Protein AF-A0A5E4CD86-F1 (afdb_monomer_lite)

Structure (mmCIF, N/CA/C/O backbone):
data_AF-A0A5E4CD86-F1
#
_entry.id   AF-A0A5E4CD86-F1
#
loop_
_atom_site.group_PDB
_atom_site.id
_atom_site.type_symbol
_atom_site.label_atom_id
_atom_site.label_alt_id
_atom_site.label_comp_id
_atom_site.label_asym_id
_atom_site.label_entity_id
_atom_site.label_seq_id
_atom_site.pdbx_PDB_ins_code
_atom_site.Cartn_x
_atom_site.Cartn_y
_atom_site.Cartn_z
_atom_site.occupancy
_atom_site.B_iso_or_equiv
_atom_site.auth_seq_id
_atom_site.auth_comp_id
_atom_site.auth_asym_id
_atom_site.auth_atom_id
_atom_site.pdbx_PDB_model_num
ATOM 1 N N . MET A 1 1 ? 75.321 24.965 -67.720 1.00 47.69 1 MET A N 1
ATOM 2 C CA . MET A 1 1 ? 73.905 25.361 -67.569 1.00 47.69 1 MET A CA 1
ATOM 3 C C . MET A 1 1 ? 73.258 24.249 -66.786 1.00 47.69 1 MET A C 1
ATOM 5 O O . MET A 1 1 ? 73.059 23.165 -67.319 1.00 47.69 1 MET A O 1
ATOM 9 N N . ASP A 1 2 ? 73.184 24.464 -65.483 1.00 44.38 2 ASP A N 1
ATOM 10 C CA . ASP A 1 2 ? 73.702 23.489 -64.530 1.00 44.38 2 ASP A CA 1
ATOM 11 C C . ASP A 1 2 ? 72.614 22.591 -63.931 1.00 44.38 2 ASP A C 1
ATOM 13 O O . ASP A 1 2 ? 71.558 23.094 -63.552 1.00 44.38 2 ASP A O 1
ATOM 17 N N . PRO A 1 3 ? 72.872 21.278 -63.780 1.00 54.84 3 PRO A N 1
ATOM 18 C CA . PRO A 1 3 ? 71.928 20.339 -63.167 1.00 54.84 3 PRO A CA 1
ATOM 19 C C . PRO A 1 3 ? 71.634 20.641 -61.683 1.00 54.84 3 PRO A C 1
ATOM 21 O O . PRO A 1 3 ? 70.668 20.125 -61.135 1.00 54.84 3 PRO A O 1
ATOM 24 N N . GLN A 1 4 ? 72.406 21.532 -61.051 1.00 52.06 4 GLN A N 1
ATOM 25 C CA . GLN A 1 4 ? 72.288 21.888 -59.633 1.00 52.06 4 GLN A CA 1
ATOM 26 C C . GLN A 1 4 ? 71.083 22.790 -59.293 1.00 52.06 4 GLN A C 1
ATOM 28 O O . GLN A 1 4 ? 70.683 22.847 -58.134 1.00 52.06 4 GLN A O 1
ATOM 33 N N . SER A 1 5 ? 70.476 23.488 -60.263 1.00 55.84 5 SER A N 1
ATOM 34 C CA . SER A 1 5 ? 69.360 24.417 -59.999 1.00 55.84 5 SER A CA 1
ATOM 35 C C . SER A 1 5 ? 67.979 23.748 -59.974 1.00 55.84 5 SER A C 1
ATOM 37 O O . SER A 1 5 ? 67.100 24.197 -59.243 1.00 55.84 5 SER A O 1
ATOM 39 N N . LEU A 1 6 ? 67.782 22.653 -60.716 1.00 54.84 6 LEU A N 1
ATOM 40 C CA . LEU A 1 6 ? 66.534 21.870 -60.702 1.00 54.84 6 LEU A CA 1
ATOM 41 C C . LEU A 1 6 ? 66.432 20.956 -59.474 1.00 54.84 6 LEU A C 1
ATOM 43 O O . LEU A 1 6 ? 65.339 20.733 -58.958 1.00 54.84 6 LEU A O 1
ATOM 47 N N . GLU A 1 7 ? 67.570 20.468 -58.979 1.00 56.75 7 GLU A N 1
ATOM 48 C CA . GLU A 1 7 ? 67.642 19.677 -57.748 1.00 56.75 7 GLU A CA 1
ATOM 49 C C . GLU A 1 7 ? 67.333 20.532 -56.509 1.00 56.75 7 GLU A C 1
ATOM 51 O O . GLU A 1 7 ? 66.594 20.089 -55.636 1.00 56.75 7 GLU A O 1
ATOM 56 N N . GLY A 1 8 ? 67.784 21.793 -56.472 1.00 60.88 8 GLY A N 1
ATOM 57 C CA . GLY A 1 8 ? 67.477 22.729 -55.382 1.00 60.88 8 GLY A CA 1
ATOM 58 C C . GLY A 1 8 ? 65.986 23.062 -55.251 1.00 60.88 8 GLY A C 1
ATOM 59 O O . GLY A 1 8 ? 65.447 23.014 -54.150 1.00 60.88 8 GLY A O 1
ATOM 60 N N . VAL A 1 9 ? 65.291 23.313 -56.367 1.00 62.31 9 VAL A N 1
ATOM 61 C CA . VAL A 1 9 ? 63.842 23.606 -56.355 1.00 62.31 9 VAL A CA 1
ATOM 62 C C . VAL A 1 9 ? 63.031 22.386 -55.915 1.00 62.31 9 VAL A C 1
ATOM 64 O O . VAL A 1 9 ? 62.071 22.525 -55.162 1.00 62.31 9 VAL A O 1
ATOM 67 N N . LYS A 1 10 ? 63.436 21.182 -56.335 1.00 64.94 10 LYS A N 1
ATOM 68 C CA . LYS A 1 10 ? 62.766 19.938 -55.942 1.00 64.94 10 LYS A CA 1
ATOM 69 C C . LYS A 1 10 ? 62.958 19.627 -54.451 1.00 64.94 10 LYS A C 1
ATOM 71 O O . LYS A 1 10 ? 62.005 19.253 -53.772 1.00 64.94 10 LYS A O 1
ATOM 76 N N . VAL A 1 11 ? 64.159 19.870 -53.922 1.00 67.75 11 VAL A N 1
ATOM 77 C CA . VAL A 1 11 ? 64.467 19.724 -52.489 1.00 67.75 11 VAL A CA 1
ATOM 78 C C . VAL A 1 11 ? 63.711 20.753 -51.639 1.00 67.75 11 VAL A C 1
ATOM 80 O O . VAL A 1 11 ? 63.246 20.420 -50.550 1.00 67.75 11 VAL A O 1
ATOM 83 N N . GLU A 1 12 ? 63.524 21.984 -52.120 1.00 70.94 12 GLU A N 1
ATOM 84 C CA . GLU A 1 12 ? 62.724 22.997 -51.418 1.00 70.94 12 GLU A CA 1
ATOM 85 C C . GLU A 1 12 ? 61.228 22.653 -51.391 1.00 70.94 12 GLU A C 1
ATOM 87 O O . GLU A 1 12 ? 60.587 22.813 -50.349 1.00 70.94 12 GLU A O 1
ATOM 92 N N . THR A 1 13 ? 60.672 22.115 -52.484 1.00 74.69 13 THR A N 1
ATOM 93 C CA . THR A 1 13 ? 59.275 21.648 -52.510 1.00 74.69 13 THR A CA 1
ATOM 94 C C . THR A 1 13 ? 59.055 20.440 -51.603 1.00 74.69 13 THR A C 1
ATOM 96 O O . THR A 1 13 ? 58.108 20.434 -50.819 1.00 74.69 13 THR A O 1
ATOM 99 N N . GLU A 1 14 ? 59.969 19.465 -51.624 1.00 81.50 14 GLU A N 1
ATOM 100 C CA . GLU A 1 14 ? 59.913 18.289 -50.747 1.00 81.50 14 GLU A CA 1
ATOM 101 C C . GLU A 1 14 ? 60.084 18.692 -49.267 1.00 81.50 14 GLU A C 1
ATOM 103 O O . GLU A 1 14 ? 59.398 18.173 -48.388 1.00 81.50 14 GLU A O 1
ATOM 108 N N . SER A 1 15 ? 60.930 19.685 -48.971 1.00 80.25 15 SER A N 1
ATOM 109 C CA . SER A 1 15 ? 61.084 20.265 -47.627 1.00 80.25 15 SER A CA 1
ATOM 110 C C . SER A 1 15 ? 59.807 20.969 -47.140 1.00 80.25 15 SER A C 1
ATOM 112 O O . SER A 1 15 ? 59.396 20.798 -45.986 1.00 80.25 15 SER A O 1
ATOM 114 N N . GLY A 1 16 ? 59.130 21.710 -48.024 1.00 87.25 16 GLY A N 1
ATOM 115 C CA . GLY A 1 16 ? 57.838 22.338 -47.742 1.00 87.25 16 GLY A CA 1
ATOM 116 C C . GLY A 1 16 ? 56.743 21.312 -47.439 1.00 87.25 16 GLY A C 1
ATOM 117 O O . GLY A 1 16 ? 56.043 21.434 -46.432 1.00 87.25 16 GLY A O 1
ATOM 118 N N . GLU A 1 17 ? 56.642 20.256 -48.243 1.00 88.31 17 GLU A N 1
ATOM 119 C CA . GLU A 1 17 ? 55.693 19.158 -48.024 1.00 88.31 17 GLU A CA 1
ATOM 120 C C . GLU A 1 17 ? 55.977 18.401 -46.720 1.00 88.31 17 GLU A C 1
ATOM 122 O O . GLU A 1 17 ? 55.058 18.154 -45.938 1.00 88.31 17 GLU A O 1
ATOM 127 N N . LEU A 1 18 ? 57.248 18.124 -46.408 1.00 87.50 18 LEU A N 1
ATOM 128 C CA . LEU A 1 18 ? 57.645 17.530 -45.128 1.00 87.50 18 LEU A CA 1
ATOM 129 C C . LEU A 1 18 ? 57.277 18.418 -43.933 1.00 87.50 18 LEU A C 1
ATOM 131 O O . LEU A 1 18 ? 56.859 17.907 -42.893 1.00 87.50 18 LEU A O 1
ATOM 135 N N . SER A 1 19 ? 57.415 19.741 -44.054 1.00 90.38 19 SER A N 1
ATOM 136 C CA . SER A 1 19 ? 57.026 20.674 -42.990 1.00 90.38 19 SER A CA 1
ATOM 137 C C . SER A 1 19 ? 55.510 20.690 -42.758 1.00 90.38 19 SER A C 1
ATOM 139 O O . SER A 1 19 ? 55.064 20.677 -41.609 1.00 90.38 19 SER A O 1
ATOM 141 N N . ARG A 1 20 ? 54.720 20.610 -43.836 1.00 93.44 20 ARG A N 1
ATOM 142 C CA . ARG A 1 20 ? 53.260 20.507 -43.778 1.00 93.44 20 ARG A CA 1
ATOM 143 C C . ARG A 1 20 ? 52.811 19.186 -43.156 1.00 93.44 20 ARG A C 1
ATOM 145 O O . ARG A 1 20 ? 52.009 19.210 -42.230 1.00 93.44 20 ARG A O 1
ATOM 152 N N . LEU A 1 21 ? 53.374 18.058 -43.593 1.00 93.19 21 LEU A N 1
ATOM 153 C CA . LEU A 1 21 ? 53.069 16.739 -43.026 1.00 93.19 21 LEU A CA 1
ATOM 154 C C . LEU A 1 21 ? 53.436 16.656 -41.536 1.00 93.19 21 LEU A C 1
ATOM 156 O O . LEU A 1 21 ? 52.715 16.040 -40.758 1.00 93.19 21 LEU A O 1
ATOM 160 N N . ARG A 1 22 ? 54.522 17.314 -41.103 1.00 94.50 22 ARG A N 1
ATOM 161 C CA . ARG A 1 22 ? 54.869 17.426 -39.673 1.00 94.50 22 ARG A CA 1
ATOM 162 C C . ARG A 1 22 ? 53.851 18.246 -38.883 1.00 94.50 22 ARG A C 1
ATOM 164 O O . ARG A 1 22 ? 53.545 17.877 -37.753 1.00 94.50 22 ARG A O 1
ATOM 171 N N . ALA A 1 23 ? 53.337 19.334 -39.453 1.00 93.94 23 ALA A N 1
ATOM 172 C CA . ALA A 1 23 ? 52.299 20.143 -38.819 1.00 93.94 23 ALA A CA 1
ATOM 173 C C . ALA A 1 23 ? 50.960 19.389 -38.732 1.00 93.94 23 ALA A C 1
ATOM 175 O O . ALA A 1 23 ? 50.323 19.408 -37.683 1.00 93.94 23 ALA A O 1
ATOM 176 N N . GLU A 1 24 ? 50.572 18.672 -39.792 1.00 95.25 24 GLU A N 1
ATOM 177 C CA . GLU A 1 24 ? 49.375 17.819 -39.809 1.00 95.25 24 GLU A CA 1
ATOM 178 C C . GLU A 1 24 ? 49.495 16.665 -38.795 1.00 95.25 24 GLU A C 1
ATOM 180 O O . GLU A 1 24 ? 48.561 16.427 -38.032 1.00 95.25 24 GLU A O 1
ATOM 185 N N . LEU A 1 25 ? 50.662 16.013 -38.694 1.00 94.94 25 LEU A N 1
ATOM 186 C CA . LEU A 1 25 ? 50.930 14.995 -37.669 1.00 94.94 25 LEU A CA 1
ATOM 187 C C . LEU A 1 25 ? 50.834 15.574 -36.248 1.00 94.94 25 LEU A C 1
ATOM 189 O O . LEU A 1 25 ? 50.233 14.954 -35.374 1.00 94.94 25 LEU A O 1
ATOM 193 N N . ALA A 1 26 ? 51.410 16.755 -36.007 1.00 95.44 26 ALA A N 1
ATOM 194 C CA . ALA A 1 26 ? 51.335 17.420 -34.707 1.00 95.44 26 ALA A CA 1
ATOM 195 C C . ALA A 1 26 ? 49.889 17.801 -34.336 1.00 95.44 26 ALA A C 1
ATOM 197 O O . ALA A 1 26 ? 49.493 17.631 -33.185 1.00 95.44 26 ALA A O 1
ATOM 198 N N . GLY A 1 27 ? 49.092 18.256 -35.311 1.00 95.75 27 GLY A N 1
ATOM 199 C CA . GLY A 1 27 ? 47.663 18.525 -35.136 1.00 95.75 27 GLY A CA 1
ATOM 200 C C . GLY A 1 27 ? 46.872 17.263 -34.788 1.00 95.75 27 GLY A C 1
ATOM 201 O O . GLY A 1 27 ? 46.164 17.244 -33.785 1.00 95.75 27 GLY A O 1
ATOM 202 N N . ALA A 1 28 ? 47.072 16.178 -35.541 1.00 94.81 28 ALA A N 1
ATOM 203 C CA . ALA A 1 28 ? 46.414 14.896 -35.287 1.00 94.81 28 ALA A CA 1
ATOM 204 C C . ALA A 1 28 ? 46.779 14.298 -33.911 1.00 94.81 28 ALA A C 1
ATOM 206 O O . ALA A 1 28 ? 45.928 13.708 -33.246 1.00 94.81 28 ALA A O 1
ATOM 207 N N . LEU A 1 29 ? 48.026 14.468 -33.449 1.00 95.00 29 LEU A N 1
ATOM 208 C CA . LEU A 1 29 ? 48.442 14.046 -32.105 1.00 95.00 29 LEU A CA 1
ATOM 209 C C . LEU A 1 29 ? 47.749 14.860 -31.004 1.00 95.00 29 LEU A C 1
ATOM 211 O O . LEU A 1 29 ? 47.273 14.269 -30.036 1.00 95.00 29 LEU A O 1
ATOM 215 N N . ALA A 1 30 ? 47.629 16.181 -31.164 1.00 96.50 30 ALA A N 1
ATOM 216 C CA . ALA A 1 30 ? 46.897 17.020 -30.215 1.00 96.50 30 ALA A CA 1
ATOM 217 C C . ALA A 1 30 ? 45.398 16.664 -30.179 1.00 96.50 30 ALA A C 1
ATOM 219 O O . ALA A 1 30 ? 44.804 16.555 -29.107 1.00 96.50 30 ALA A O 1
ATOM 220 N N . GLU A 1 31 ? 44.781 16.404 -31.335 1.00 95.88 31 GLU A N 1
ATOM 221 C CA . GLU A 1 31 ? 43.395 15.926 -31.414 1.00 95.88 31 GLU A CA 1
ATOM 222 C C . GLU A 1 31 ? 43.223 14.569 -30.715 1.00 95.88 31 GLU A C 1
ATOM 224 O O . GLU A 1 31 ? 42.293 14.395 -29.929 1.00 95.88 31 GLU A O 1
ATOM 229 N N . MET A 1 32 ? 44.153 13.629 -30.905 1.00 95.94 32 MET A N 1
ATOM 230 C CA . MET A 1 32 ? 44.153 12.351 -30.187 1.00 95.94 32 MET A CA 1
ATOM 231 C C . MET A 1 32 ? 44.257 12.539 -28.665 1.00 95.94 32 MET A C 1
ATOM 233 O O . MET A 1 32 ? 43.532 11.879 -27.919 1.00 95.94 32 MET A O 1
ATOM 237 N N . GLU A 1 33 ? 45.121 13.436 -28.187 1.00 96.75 33 GLU A N 1
ATOM 238 C CA . GLU A 1 33 ? 45.253 13.743 -26.756 1.00 96.75 33 GLU A CA 1
ATOM 239 C C . GLU A 1 33 ? 43.972 14.358 -26.181 1.00 96.75 33 GLU A C 1
ATOM 241 O O . GLU A 1 33 ? 43.523 13.952 -25.106 1.00 96.75 33 GLU A O 1
ATOM 246 N N . THR A 1 34 ? 43.329 15.275 -26.910 1.00 96.62 34 THR A N 1
ATOM 247 C CA . THR A 1 34 ? 42.045 15.855 -26.480 1.00 96.62 34 THR A CA 1
ATOM 248 C C . THR A 1 34 ? 40.926 14.816 -26.461 1.00 96.62 34 THR A C 1
ATOM 250 O O . THR A 1 34 ? 40.189 14.741 -25.478 1.00 96.62 34 THR A O 1
ATOM 253 N N . MET A 1 35 ? 40.830 13.949 -27.477 1.00 95.94 35 MET A N 1
ATOM 254 C CA . MET A 1 35 ? 39.877 12.835 -27.486 1.00 95.94 35 MET A CA 1
ATOM 255 C C . MET A 1 35 ? 40.121 11.872 -26.324 1.00 95.94 35 MET A C 1
ATOM 257 O O . MET A 1 35 ? 39.163 11.416 -25.703 1.00 95.94 35 MET A O 1
ATOM 261 N N . LYS A 1 36 ? 41.386 11.593 -25.987 1.00 97.25 36 LYS A N 1
ATOM 262 C CA . LYS A 1 36 ? 41.741 10.756 -24.837 1.00 97.25 36 LYS A CA 1
ATOM 263 C C . LYS A 1 36 ? 41.284 11.387 -23.519 1.00 97.25 36 LYS A C 1
ATOM 265 O O . LYS A 1 36 ? 40.685 10.691 -22.706 1.00 97.25 36 LYS A O 1
ATOM 270 N N . ALA A 1 37 ? 41.498 12.690 -23.336 1.00 97.88 37 ALA A N 1
ATOM 271 C CA . ALA A 1 37 ? 41.026 13.409 -22.153 1.00 97.88 37 ALA A CA 1
ATOM 272 C C . ALA A 1 37 ? 39.489 13.403 -22.050 1.00 97.88 37 ALA A C 1
ATOM 274 O O . ALA A 1 37 ? 38.939 13.144 -20.982 1.00 97.88 37 ALA A O 1
ATOM 275 N N . VAL A 1 38 ? 38.778 13.624 -23.164 1.00 97.25 38 VAL A N 1
ATOM 276 C CA . VAL A 1 38 ? 37.306 13.549 -23.203 1.00 97.25 38 VAL A CA 1
ATOM 277 C C . VAL A 1 38 ? 36.814 12.133 -22.898 1.00 97.25 38 VAL A C 1
ATOM 279 O O . VAL A 1 38 ? 35.844 11.973 -22.158 1.00 97.25 38 VAL A O 1
ATOM 282 N N . ALA A 1 39 ? 37.480 11.102 -23.423 1.00 95.62 39 ALA A N 1
ATOM 283 C CA . ALA A 1 39 ? 37.145 9.713 -23.137 1.00 95.62 39 ALA A CA 1
ATOM 284 C C . ALA A 1 39 ? 37.306 9.392 -21.643 1.00 95.62 39 ALA A C 1
ATOM 286 O O . ALA A 1 39 ? 36.374 8.843 -21.056 1.00 95.62 39 ALA A O 1
ATOM 287 N N . GLU A 1 40 ? 38.414 9.808 -21.022 1.00 96.56 40 GLU A N 1
ATOM 288 C CA . GLU A 1 40 ? 38.680 9.625 -19.588 1.00 96.56 40 GLU A CA 1
ATOM 289 C C . GLU A 1 40 ? 37.637 10.339 -18.714 1.00 96.56 40 GLU A C 1
ATOM 291 O O . GLU A 1 40 ? 37.089 9.741 -17.789 1.00 96.56 40 GLU A O 1
ATOM 296 N N . VAL A 1 41 ? 37.269 11.580 -19.055 1.00 97.88 41 VAL A N 1
ATOM 297 C CA . VAL A 1 41 ? 36.183 12.305 -18.369 1.00 97.88 41 VAL A CA 1
ATOM 298 C C . VAL A 1 41 ? 34.834 11.607 -18.568 1.00 97.88 41 VAL A C 1
ATOM 300 O O . VAL A 1 41 ? 34.032 11.522 -17.638 1.00 97.88 41 VAL A O 1
ATOM 303 N N . SER A 1 42 ? 34.560 11.070 -19.759 1.00 94.00 42 SER A N 1
ATOM 304 C CA . SER A 1 42 ? 33.318 10.331 -20.012 1.00 94.00 42 SER A CA 1
ATOM 305 C C . SER A 1 42 ? 33.256 9.019 -19.224 1.00 94.00 42 SER A C 1
ATOM 307 O O . SER A 1 42 ? 32.183 8.627 -18.767 1.00 94.00 42 SER A O 1
ATOM 309 N N . GLU A 1 43 ? 34.394 8.344 -19.051 1.00 96.56 43 GLU A N 1
ATOM 310 C CA . GLU A 1 43 ? 34.508 7.115 -18.272 1.00 96.56 43 GLU A CA 1
ATOM 311 C C . GLU A 1 43 ? 34.337 7.402 -16.780 1.00 96.56 43 GLU A C 1
ATOM 313 O O . GLU A 1 43 ? 33.535 6.730 -16.130 1.00 96.56 43 GLU A O 1
ATOM 318 N N . SER A 1 44 ? 34.985 8.449 -16.256 1.00 96.81 44 SER A N 1
ATOM 319 C CA . SER A 1 44 ? 34.822 8.850 -14.855 1.00 96.81 44 SER A CA 1
ATOM 320 C C . SER A 1 44 ? 33.387 9.285 -14.548 1.00 96.81 44 SER A C 1
ATOM 322 O O . SER A 1 44 ? 32.822 8.846 -13.549 1.00 96.81 44 SER A O 1
ATOM 324 N N . THR A 1 45 ? 32.745 10.038 -15.449 1.00 97.56 45 THR A N 1
ATOM 325 C CA . THR A 1 45 ? 31.342 10.464 -15.301 1.00 97.56 45 THR A CA 1
ATOM 326 C C . THR A 1 45 ? 30.392 9.263 -15.299 1.00 97.56 45 THR A C 1
ATOM 328 O O . THR A 1 45 ? 29.465 9.197 -14.492 1.00 97.56 45 THR A O 1
ATOM 331 N N . LYS A 1 46 ? 30.622 8.271 -16.173 1.00 96.62 46 LYS A N 1
ATOM 332 C CA . LYS A 1 46 ? 29.848 7.019 -16.172 1.00 96.62 46 LYS A CA 1
ATOM 333 C C . LYS A 1 46 ? 30.064 6.234 -14.879 1.00 96.62 46 LYS A C 1
ATOM 335 O O . LYS A 1 46 ? 29.090 5.752 -14.306 1.00 96.62 46 LYS A O 1
ATOM 340 N N . ALA A 1 47 ? 31.307 6.118 -14.412 1.00 96.19 47 ALA A N 1
ATOM 341 C CA . ALA A 1 47 ? 31.627 5.430 -13.164 1.00 96.19 47 ALA A CA 1
ATOM 342 C C . ALA A 1 47 ? 30.959 6.107 -11.956 1.00 96.19 47 ALA A C 1
ATOM 344 O O . ALA A 1 47 ? 30.387 5.421 -11.109 1.00 96.19 47 ALA A O 1
ATOM 345 N N . GLU A 1 48 ? 30.956 7.440 -11.906 1.00 97.31 48 GLU A N 1
ATOM 346 C CA . GLU A 1 48 ? 30.280 8.211 -10.862 1.00 97.31 48 GLU A CA 1
ATOM 347 C C . GLU A 1 48 ? 28.758 8.034 -10.912 1.00 97.31 48 GLU A C 1
ATOM 349 O O . GLU A 1 48 ? 28.141 7.783 -9.876 1.00 97.31 48 GLU A O 1
ATOM 354 N N . ALA A 1 49 ? 28.152 8.078 -12.104 1.00 96.38 49 ALA A N 1
ATOM 355 C CA . ALA A 1 49 ? 26.721 7.838 -12.276 1.00 96.38 49 ALA A CA 1
ATOM 356 C C . ALA A 1 49 ? 26.320 6.423 -11.824 1.00 96.38 49 ALA A C 1
ATOM 358 O O . ALA A 1 49 ? 25.337 6.256 -11.102 1.00 96.38 49 ALA A O 1
ATOM 359 N N . VAL A 1 50 ? 27.109 5.402 -12.179 1.00 96.56 50 VAL A N 1
ATOM 360 C CA . VAL A 1 50 ? 26.889 4.022 -11.717 1.00 96.56 50 VAL A CA 1
ATOM 361 C C . VAL A 1 50 ? 27.029 3.928 -10.197 1.00 96.56 50 VAL A C 1
ATOM 363 O O . VAL A 1 50 ? 26.174 3.330 -9.546 1.00 96.56 50 VAL A O 1
ATOM 366 N N . ALA A 1 51 ? 28.055 4.548 -9.611 1.00 97.44 51 ALA A N 1
ATOM 367 C CA . ALA A 1 51 ? 28.246 4.563 -8.163 1.00 97.44 51 ALA A CA 1
ATOM 368 C C . ALA A 1 51 ? 27.110 5.301 -7.429 1.00 97.44 51 ALA A C 1
ATOM 370 O O . ALA A 1 51 ? 26.722 4.892 -6.336 1.00 97.44 51 ALA A O 1
ATOM 371 N N . ALA A 1 52 ? 26.557 6.367 -8.014 1.00 97.25 52 ALA A N 1
ATOM 372 C CA . ALA A 1 52 ? 25.407 7.083 -7.468 1.00 97.25 52 ALA A CA 1
ATOM 373 C C . ALA A 1 52 ? 24.145 6.210 -7.461 1.00 97.25 52 ALA A C 1
ATOM 375 O O . ALA A 1 52 ? 23.498 6.095 -6.422 1.00 97.25 52 ALA A O 1
ATOM 376 N N . VAL A 1 53 ? 23.850 5.522 -8.569 1.00 97.44 53 VAL A N 1
ATOM 377 C CA . VAL A 1 53 ? 22.716 4.585 -8.651 1.00 97.44 53 VAL A CA 1
ATOM 378 C C . VAL A 1 53 ? 22.888 3.418 -7.675 1.00 97.44 53 VAL A C 1
ATOM 380 O O . VAL A 1 53 ? 21.936 3.022 -7.007 1.00 97.44 53 VAL A O 1
ATOM 383 N N . GLN A 1 54 ? 24.104 2.882 -7.539 1.00 96.81 54 GLN A N 1
ATOM 384 C CA . GLN A 1 54 ? 24.388 1.826 -6.564 1.00 96.81 54 GLN A CA 1
ATOM 385 C C . GLN A 1 54 ? 24.154 2.291 -5.124 1.00 96.81 54 GLN A C 1
ATOM 387 O O . GLN A 1 54 ? 23.551 1.550 -4.349 1.00 96.81 54 GLN A O 1
ATOM 392 N N . ARG A 1 55 ? 24.587 3.510 -4.772 1.00 97.69 55 ARG A N 1
ATOM 393 C CA . ARG A 1 55 ? 24.329 4.102 -3.450 1.00 97.69 55 ARG A CA 1
ATOM 394 C C . ARG A 1 55 ? 22.837 4.284 -3.197 1.00 97.69 55 ARG A C 1
ATOM 396 O O . ARG A 1 55 ? 22.356 3.821 -2.171 1.00 97.69 55 ARG A O 1
ATOM 403 N N . GLN A 1 56 ? 22.100 4.844 -4.155 1.00 97.12 56 GLN A N 1
ATOM 404 C CA . GLN A 1 56 ? 20.652 5.010 -4.029 1.00 97.12 56 GLN A CA 1
ATOM 405 C C . GLN A 1 56 ? 19.940 3.663 -3.829 1.00 97.12 56 GLN A C 1
ATOM 407 O O . GLN A 1 56 ? 19.118 3.532 -2.930 1.00 97.12 56 GLN A O 1
ATOM 412 N N . CYS A 1 57 ? 20.294 2.634 -4.603 1.00 96.31 57 CYS A N 1
ATOM 413 C CA . CYS A 1 57 ? 19.722 1.296 -4.438 1.00 96.31 57 CYS A CA 1
ATOM 414 C C . CYS A 1 57 ? 20.024 0.710 -3.045 1.00 96.31 57 CYS A C 1
ATOM 416 O O . CYS A 1 57 ? 19.147 0.133 -2.407 1.00 96.31 57 CYS A O 1
ATOM 418 N N . GLN A 1 58 ? 21.245 0.894 -2.531 1.00 97.12 58 GLN A N 1
ATOM 419 C CA . GLN A 1 58 ? 21.598 0.467 -1.172 1.00 97.12 58 GLN A CA 1
ATOM 420 C C . GLN A 1 58 ? 20.802 1.224 -0.101 1.00 97.12 58 GLN A C 1
ATOM 422 O O . GLN A 1 58 ? 20.342 0.608 0.859 1.00 97.12 58 GLN A O 1
ATOM 427 N N . GLU A 1 59 ? 20.614 2.531 -0.269 1.00 97.94 59 GLU A N 1
ATOM 428 C CA . GLU A 1 59 ? 19.822 3.372 0.633 1.00 97.94 59 GLU A CA 1
ATOM 429 C C . GLU A 1 59 ? 18.336 2.991 0.610 1.00 97.94 59 GLU A C 1
ATOM 431 O O . GLU A 1 59 ? 17.726 2.858 1.670 1.00 97.94 59 GLU A O 1
ATOM 436 N N . GLU A 1 60 ? 17.759 2.735 -0.566 1.00 97.19 60 GLU A N 1
ATOM 437 C CA . GLU A 1 60 ? 16.378 2.261 -0.714 1.00 97.19 60 GLU A CA 1
ATOM 438 C C . GLU A 1 60 ? 16.188 0.889 -0.061 1.00 97.19 60 GLU A C 1
ATOM 440 O O . GLU A 1 60 ? 15.226 0.686 0.680 1.00 97.19 60 GLU A O 1
ATOM 445 N N . VAL A 1 61 ? 17.134 -0.037 -0.250 1.00 97.75 61 VAL A N 1
ATOM 446 C CA . VAL A 1 61 ? 17.108 -1.344 0.422 1.00 97.75 61 VAL A CA 1
ATOM 447 C C . VAL A 1 61 ? 17.206 -1.184 1.939 1.00 97.75 61 VAL A C 1
ATOM 449 O O . VAL A 1 61 ? 16.434 -1.814 2.661 1.00 97.75 61 VAL A O 1
ATOM 452 N N . ALA A 1 62 ? 18.107 -0.337 2.441 1.00 96.38 62 ALA A N 1
ATOM 453 C CA . ALA A 1 62 ? 18.247 -0.085 3.874 1.00 96.38 62 ALA A CA 1
ATOM 454 C C . ALA A 1 62 ? 16.988 0.570 4.470 1.00 96.38 62 ALA A C 1
ATOM 456 O O . ALA A 1 62 ? 16.539 0.179 5.547 1.00 96.38 62 ALA A O 1
ATOM 457 N N . SER A 1 63 ? 16.384 1.516 3.748 1.00 97.38 63 SER A N 1
ATOM 458 C CA . SER A 1 63 ? 15.133 2.178 4.124 1.00 97.38 63 SER A CA 1
ATOM 459 C C . SER A 1 63 ? 13.966 1.189 4.179 1.00 97.38 63 SER A C 1
ATOM 461 O O . SER A 1 63 ? 13.272 1.100 5.193 1.00 97.38 63 SER A O 1
ATOM 463 N N . LEU A 1 64 ? 13.797 0.361 3.142 1.00 98.00 64 LEU A N 1
ATOM 464 C CA . LEU A 1 64 ? 12.769 -0.682 3.116 1.00 98.00 64 LEU A CA 1
ATOM 465 C C . LEU A 1 64 ? 12.962 -1.693 4.249 1.00 98.00 64 LEU A C 1
ATOM 467 O O . LEU A 1 64 ? 11.991 -2.070 4.902 1.00 98.00 64 LEU A O 1
ATOM 471 N N . GLN A 1 65 ? 14.203 -2.105 4.522 1.00 96.94 65 GLN A N 1
ATOM 472 C CA . GLN A 1 65 ? 14.515 -2.993 5.643 1.00 96.94 65 GLN A CA 1
ATOM 473 C C . GLN A 1 65 ? 14.174 -2.359 6.997 1.00 96.94 65 GLN A C 1
ATOM 475 O O . GLN A 1 65 ? 13.645 -3.055 7.864 1.00 96.94 65 GLN A O 1
ATOM 480 N N . ALA A 1 66 ? 14.438 -1.062 7.181 1.00 97.12 66 ALA A N 1
ATOM 481 C CA . ALA A 1 66 ? 14.086 -0.339 8.401 1.00 97.12 66 ALA A CA 1
ATOM 482 C C . ALA A 1 66 ? 12.563 -0.278 8.597 1.00 97.12 66 ALA A C 1
ATOM 484 O O . ALA A 1 66 ? 12.072 -0.689 9.645 1.00 97.12 66 ALA A O 1
ATOM 485 N N . ILE A 1 67 ? 11.808 0.105 7.562 1.00 96.62 67 ILE A N 1
ATOM 486 C CA . ILE A 1 67 ? 10.338 0.158 7.614 1.00 96.62 67 ILE A CA 1
ATOM 487 C C . ILE A 1 67 ? 9.746 -1.225 7.911 1.00 96.62 67 ILE A C 1
ATOM 489 O O . ILE A 1 67 ? 8.839 -1.348 8.738 1.00 96.62 67 ILE A O 1
ATOM 493 N N . LEU A 1 68 ? 10.256 -2.284 7.268 1.00 97.25 68 LEU A N 1
ATOM 494 C CA . LEU A 1 68 ? 9.790 -3.649 7.530 1.00 97.25 68 LEU A CA 1
ATOM 495 C C . LEU A 1 68 ? 10.066 -4.057 8.979 1.00 97.25 68 LEU A C 1
ATOM 497 O O . LEU A 1 68 ? 9.200 -4.637 9.630 1.00 97.25 68 LEU A O 1
ATOM 501 N N . LYS A 1 69 ? 11.261 -3.745 9.490 1.00 98.31 69 LYS A N 1
ATOM 502 C CA . LYS A 1 69 ? 11.655 -4.051 10.866 1.00 98.31 69 LYS A CA 1
ATOM 503 C C . LYS A 1 69 ? 10.779 -3.316 11.881 1.00 98.31 69 LYS A C 1
ATOM 505 O O . LYS A 1 69 ? 10.356 -3.934 12.858 1.00 98.31 69 LYS A O 1
ATOM 510 N N . ASP A 1 70 ? 10.470 -2.048 11.639 1.00 97.50 70 ASP A N 1
ATOM 511 C CA . ASP A 1 70 ? 9.596 -1.250 12.503 1.00 97.50 70 ASP A CA 1
ATOM 512 C C . ASP A 1 70 ? 8.157 -1.779 12.471 1.00 97.50 70 ASP A C 1
ATOM 514 O O . ASP A 1 70 ? 7.521 -1.914 13.516 1.00 97.50 70 ASP A O 1
ATOM 518 N N . SER A 1 71 ? 7.676 -2.181 11.291 1.00 97.31 71 SER A N 1
ATOM 519 C CA . SER A 1 71 ? 6.353 -2.796 11.124 1.00 97.31 71 SER A CA 1
ATOM 520 C C . SER A 1 71 ? 6.254 -4.123 11.880 1.00 97.31 71 SER A C 1
ATOM 522 O O . SER A 1 71 ? 5.309 -4.334 12.636 1.00 97.31 71 SER A O 1
ATOM 524 N N . ILE A 1 72 ? 7.253 -5.003 11.738 1.00 97.06 72 ILE A N 1
ATOM 525 C CA . ILE A 1 72 ? 7.321 -6.274 12.476 1.00 97.06 72 ILE A CA 1
ATOM 526 C C . ILE A 1 72 ? 7.348 -6.006 13.982 1.00 97.06 72 ILE A C 1
ATOM 528 O O . ILE A 1 72 ? 6.549 -6.585 14.710 1.00 97.06 72 ILE A O 1
ATOM 532 N N . SER A 1 73 ? 8.199 -5.085 14.439 1.00 97.06 73 SER A N 1
ATOM 533 C CA . SER A 1 73 ? 8.317 -4.742 15.863 1.00 97.06 73 SER A CA 1
ATOM 534 C C . SER A 1 73 ? 7.002 -4.183 16.427 1.00 97.06 73 SER A C 1
ATOM 536 O O . SER A 1 73 ? 6.615 -4.509 17.549 1.00 97.06 73 SER A O 1
ATOM 538 N N . SER A 1 74 ? 6.278 -3.377 15.643 1.00 96.69 74 SER A N 1
ATOM 539 C CA . SER A 1 74 ? 4.955 -2.856 16.003 1.00 96.69 74 SER A CA 1
ATOM 540 C C . SER A 1 74 ? 3.918 -3.976 16.139 1.00 96.69 74 SER A C 1
ATOM 542 O O . SER A 1 74 ? 3.216 -4.040 17.152 1.00 96.69 74 SER A O 1
ATOM 544 N N . TYR A 1 75 ? 3.866 -4.909 15.182 1.00 93.81 75 TYR A N 1
ATOM 545 C CA . TYR A 1 75 ? 2.974 -6.068 15.265 1.00 93.81 75 TYR A CA 1
ATOM 546 C C . TYR A 1 75 ? 3.333 -6.996 16.429 1.00 93.81 75 TYR A C 1
ATOM 548 O O . TYR A 1 75 ? 2.441 -7.480 17.122 1.00 93.81 75 TYR A O 1
ATOM 556 N N . GLU A 1 76 ? 4.620 -7.222 16.694 1.00 97.31 76 GLU A N 1
ATOM 557 C CA . GLU A 1 76 ? 5.077 -8.005 17.845 1.00 97.31 76 GLU A CA 1
ATOM 558 C C . GLU A 1 76 ? 4.626 -7.375 19.170 1.00 97.31 76 GLU A C 1
ATOM 560 O O . GLU A 1 76 ? 4.101 -8.082 20.035 1.00 97.31 76 GLU A O 1
ATOM 565 N N . ALA A 1 77 ? 4.745 -6.050 19.308 1.00 96.44 77 ALA A N 1
ATOM 566 C CA . ALA A 1 77 ? 4.267 -5.318 20.479 1.00 96.44 77 ALA A CA 1
ATOM 567 C C . ALA A 1 77 ? 2.738 -5.399 20.634 1.00 96.44 77 ALA A C 1
ATOM 569 O O . ALA A 1 77 ? 2.244 -5.645 21.736 1.00 96.44 77 ALA A O 1
ATOM 570 N N . GLN A 1 78 ? 1.980 -5.265 19.540 1.00 97.56 78 GLN A N 1
ATOM 571 C CA . GLN A 1 78 ? 0.520 -5.391 19.563 1.00 97.56 78 GLN A CA 1
ATOM 572 C C . GLN A 1 78 ? 0.079 -6.808 19.955 1.00 97.56 78 GLN A C 1
ATOM 574 O O . GLN A 1 78 ? -0.804 -6.977 20.794 1.00 97.56 78 GLN A O 1
ATOM 579 N N . ILE A 1 79 ? 0.725 -7.840 19.405 1.00 95.38 79 ILE A N 1
ATOM 580 C CA . ILE A 1 79 ? 0.456 -9.238 19.764 1.00 95.38 79 ILE A CA 1
ATOM 581 C C . ILE A 1 79 ? 0.798 -9.492 21.236 1.00 95.38 79 ILE A C 1
ATOM 583 O O . ILE A 1 79 ? 0.058 -10.205 21.915 1.00 95.38 79 ILE A O 1
ATOM 587 N N . ALA A 1 80 ? 1.900 -8.933 21.744 1.00 97.62 80 ALA A N 1
ATOM 588 C CA . ALA A 1 80 ? 2.266 -9.049 23.153 1.00 97.62 80 ALA A CA 1
ATOM 589 C C . ALA A 1 80 ? 1.225 -8.381 24.067 1.00 97.62 80 ALA A C 1
ATOM 591 O O . ALA A 1 80 ? 0.795 -8.999 25.039 1.00 97.62 80 ALA A O 1
ATOM 592 N N . SER A 1 81 ? 0.758 -7.180 23.711 1.00 97.75 81 SER A N 1
ATOM 593 C CA . SER A 1 81 ? -0.302 -6.470 24.436 1.00 97.75 81 SER A CA 1
ATOM 594 C C . SER A 1 81 ? -1.617 -7.257 24.447 1.00 97.75 81 SER A C 1
ATOM 596 O O . SER A 1 81 ? -2.177 -7.472 25.517 1.00 97.75 81 SER A O 1
ATOM 598 N N . LEU A 1 82 ? -2.055 -7.792 23.302 1.00 96.56 82 LEU A N 1
ATOM 599 C CA . LEU A 1 82 ? -3.262 -8.626 23.221 1.00 96.56 82 LEU A CA 1
ATOM 600 C C . LEU A 1 82 ? -3.135 -9.928 24.024 1.00 96.56 82 LEU A C 1
ATOM 602 O O . LEU A 1 82 ? -4.099 -10.392 24.633 1.00 96.56 82 LEU A O 1
ATOM 606 N N . LYS A 1 83 ? -1.948 -10.548 24.035 1.00 96.50 83 LYS A N 1
ATOM 607 C CA . LYS A 1 83 ? -1.683 -11.729 24.872 1.00 96.50 83 LYS A CA 1
ATOM 608 C C . LYS A 1 83 ? -1.762 -11.386 26.357 1.00 96.50 83 LYS A C 1
ATOM 610 O O . LYS A 1 83 ? -2.344 -12.162 27.110 1.00 96.50 83 LYS A O 1
ATOM 615 N N . GLN A 1 84 ? -1.207 -10.244 26.758 1.00 97.31 84 GLN A N 1
ATOM 616 C CA . GLN A 1 84 ? -1.272 -9.760 28.133 1.00 97.31 84 GLN A CA 1
ATOM 617 C C . GLN A 1 84 ? -2.713 -9.441 28.545 1.00 97.31 84 GLN A C 1
ATOM 619 O O . GLN A 1 84 ? -3.135 -9.870 29.612 1.00 97.31 84 GLN A O 1
ATOM 624 N N . GLU A 1 85 ? -3.487 -8.767 27.694 1.00 95.75 85 GLU A N 1
ATOM 625 C CA . GLU A 1 85 ? -4.900 -8.468 27.950 1.00 95.75 85 GLU A CA 1
ATOM 626 C C . GLU A 1 85 ? -5.724 -9.750 28.113 1.00 95.75 85 GLU A C 1
ATOM 628 O O . GLU A 1 85 ? -6.463 -9.892 29.082 1.00 95.75 85 GLU A O 1
ATOM 633 N N . ARG A 1 86 ? -5.543 -10.739 27.226 1.00 94.50 86 ARG A N 1
ATOM 634 C CA . ARG A 1 86 ? -6.202 -12.048 27.371 1.00 94.50 86 ARG A CA 1
ATOM 635 C C . ARG A 1 86 ? -5.815 -12.762 28.660 1.00 94.50 86 ARG A C 1
ATOM 637 O O . ARG A 1 86 ? -6.658 -13.421 29.262 1.00 94.50 86 ARG A O 1
ATOM 644 N N . GLN A 1 87 ? -4.557 -12.656 29.078 1.00 96.44 87 GLN A N 1
ATOM 645 C CA . GLN A 1 87 ? -4.106 -13.236 30.338 1.00 96.44 87 GLN A CA 1
ATOM 646 C C . GLN A 1 87 ? -4.721 -12.515 31.543 1.00 96.44 87 GLN A C 1
ATOM 648 O O . GLN A 1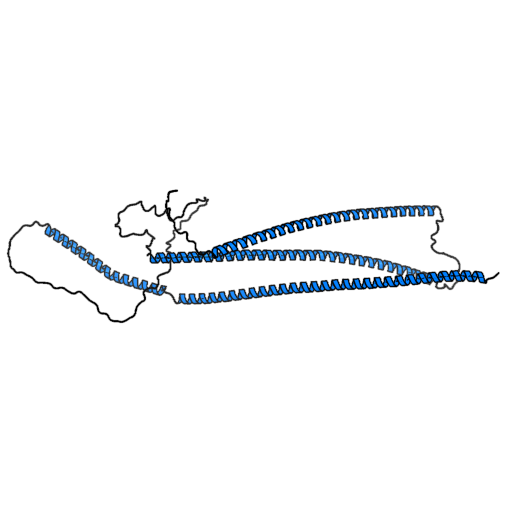 87 ? -5.127 -13.185 32.488 1.00 96.44 87 GLN A O 1
ATOM 653 N N . GLN A 1 88 ? -4.849 -11.188 31.486 1.00 96.69 88 GLN A N 1
ATOM 654 C CA . GLN A 1 88 ? -5.526 -10.401 32.516 1.00 96.69 88 GLN A CA 1
ATOM 655 C C . GLN A 1 88 ? -7.008 -10.774 32.607 1.00 96.69 88 GLN A C 1
ATOM 657 O O . GLN A 1 88 ? -7.478 -11.127 33.678 1.00 96.69 88 GLN A O 1
ATOM 662 N N . GLN A 1 89 ? -7.721 -10.812 31.478 1.00 95.19 89 GLN A N 1
ATOM 663 C CA . GLN A 1 89 ? -9.131 -11.217 31.438 1.00 95.19 89 GLN A CA 1
ATOM 664 C C . GLN A 1 89 ? -9.338 -12.629 31.997 1.00 95.19 89 GLN A C 1
ATOM 666 O O . GLN A 1 89 ? -10.315 -12.883 32.699 1.00 95.19 89 GLN A O 1
ATOM 671 N N . GLN A 1 90 ? -8.412 -13.551 31.715 1.00 95.88 90 GLN A N 1
ATOM 672 C CA . GLN A 1 90 ? -8.449 -14.891 32.291 1.00 95.88 90 GLN A CA 1
ATOM 673 C C . GLN A 1 90 ? -8.292 -14.841 33.817 1.00 95.88 90 GLN A C 1
ATOM 675 O O . GLN A 1 90 ? -9.081 -15.466 34.522 1.00 95.88 90 GLN A O 1
ATOM 680 N N . GLN A 1 91 ? -7.327 -14.079 34.335 1.00 95.69 91 GLN A N 1
ATOM 681 C CA . GLN A 1 91 ? -7.133 -13.917 35.779 1.00 95.69 91 GLN A CA 1
ATOM 682 C C . GLN A 1 91 ? -8.359 -13.300 36.452 1.00 95.69 91 GLN A C 1
ATOM 684 O O . GLN A 1 91 ? -8.849 -13.857 37.433 1.00 95.69 91 GLN A O 1
ATOM 689 N N . ASP A 1 92 ? -8.908 -12.234 35.874 1.00 95.75 92 ASP A N 1
ATOM 690 C CA . ASP A 1 92 ? -10.111 -11.572 36.373 1.00 95.75 92 ASP A CA 1
ATOM 691 C C . ASP A 1 92 ? -11.298 -12.545 36.380 1.00 95.75 92 ASP A C 1
ATOM 693 O O . ASP A 1 92 ? -12.049 -12.615 37.352 1.00 95.75 92 ASP A O 1
ATOM 697 N N . SER A 1 93 ? -11.453 -13.357 35.327 1.00 91.94 93 SER A N 1
ATOM 698 C CA . SER A 1 93 ? -12.515 -14.365 35.258 1.00 91.94 93 SER A CA 1
ATOM 699 C C . SER A 1 93 ? -12.378 -15.430 36.349 1.00 91.94 93 SER A C 1
ATOM 701 O O . SER A 1 93 ? -13.369 -15.793 36.982 1.00 91.94 93 SER A O 1
ATOM 703 N N . GLU A 1 94 ? -11.153 -15.878 36.635 1.00 97.00 94 GLU A N 1
ATOM 704 C CA . GLU A 1 94 ? -10.889 -16.837 37.705 1.00 97.00 94 GLU A CA 1
ATOM 705 C C . GLU A 1 94 ? -11.101 -16.218 39.091 1.00 97.00 94 GLU A C 1
ATOM 707 O O . GLU A 1 94 ? -11.588 -16.887 40.000 1.00 97.00 94 GLU A O 1
ATOM 712 N N . GLU A 1 95 ? -10.739 -14.950 39.292 1.00 96.56 95 GLU A N 1
ATOM 713 C CA . GLU A 1 95 ? -11.028 -14.225 40.532 1.00 96.56 95 GLU A CA 1
ATOM 714 C C . GLU A 1 95 ? -12.530 -14.083 40.751 1.00 96.56 95 GLU A C 1
ATOM 716 O O . GLU A 1 95 ? -13.021 -14.424 41.828 1.00 96.56 95 GLU A O 1
ATOM 721 N N . LYS A 1 96 ? -13.280 -13.697 39.715 1.00 93.88 96 LYS A N 1
ATOM 722 C CA . LYS A 1 96 ? -14.744 -13.641 39.769 1.00 93.88 96 LYS A CA 1
ATOM 723 C C . LYS A 1 96 ? -15.349 -15.009 40.055 1.00 93.88 96 LYS A C 1
ATOM 725 O O . LYS A 1 96 ? -16.277 -15.101 40.852 1.00 93.88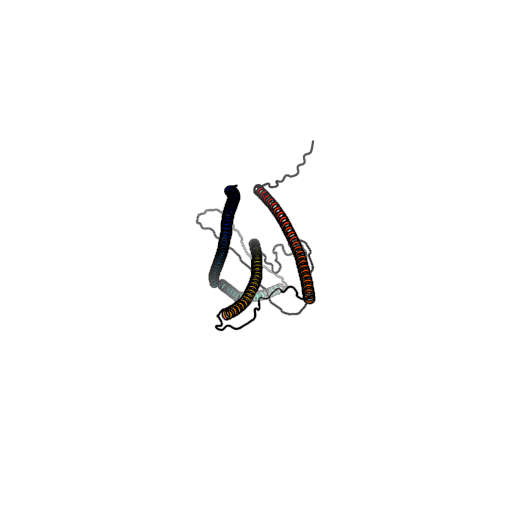 96 LYS A O 1
ATOM 730 N N . GLU A 1 97 ? -14.817 -16.084 39.477 1.00 95.75 97 GLU A N 1
ATOM 731 C CA . GLU A 1 97 ? -15.268 -17.445 39.780 1.00 95.75 97 GLU A CA 1
ATOM 732 C C . GLU A 1 97 ? -14.980 -17.833 41.240 1.00 95.75 97 GLU A C 1
ATOM 734 O O . GLU A 1 97 ? -15.840 -18.420 41.904 1.00 95.75 97 GLU A O 1
ATOM 739 N N . ARG A 1 98 ? -13.816 -17.447 41.781 1.00 96.81 98 ARG A N 1
ATOM 740 C CA . ARG A 1 98 ? -13.477 -17.642 43.201 1.00 96.81 98 ARG A CA 1
ATOM 741 C C . ARG A 1 98 ? -14.415 -16.855 44.118 1.00 96.81 98 ARG A C 1
ATOM 743 O O . ARG A 1 98 ? -14.920 -17.434 45.078 1.00 96.81 98 ARG A O 1
ATOM 750 N N . GLU A 1 99 ? -14.681 -15.583 43.826 1.00 96.69 99 GLU A N 1
ATOM 751 C CA . GLU A 1 99 ? -15.633 -14.741 44.570 1.00 96.69 99 GLU A CA 1
ATOM 752 C C . GLU A 1 99 ? -17.043 -15.340 44.537 1.00 96.69 99 GLU A C 1
ATOM 754 O O . GLU A 1 99 ? -17.6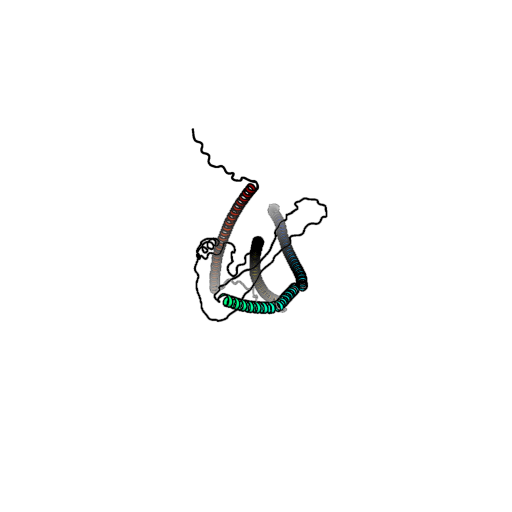94 -15.493 45.570 1.00 96.69 99 GLU A O 1
ATOM 759 N N . LEU A 1 100 ? -17.502 -15.757 43.357 1.00 94.50 100 LEU A N 1
ATOM 760 C CA . LEU A 1 100 ? -18.814 -16.367 43.165 1.00 94.50 100 LEU A CA 1
ATOM 761 C C . LEU A 1 100 ? -18.908 -17.706 43.916 1.00 94.50 100 LEU A C 1
ATOM 763 O O . LEU A 1 100 ? -19.930 -18.004 44.533 1.00 94.50 100 LEU A O 1
ATOM 767 N N . GLY A 1 101 ? -17.827 -18.490 43.939 1.00 94.62 101 GLY A N 1
ATOM 768 C CA . GLY A 1 101 ? -17.702 -19.687 44.769 1.00 94.62 101 GLY A CA 1
ATOM 769 C C . GLY A 1 101 ? -17.818 -19.389 46.268 1.00 94.62 101 GLY A C 1
ATOM 770 O O . GLY A 1 101 ? -18.564 -20.074 46.970 1.00 94.62 101 GLY A O 1
ATOM 771 N N . GLN A 1 102 ? -17.146 -18.343 46.755 1.00 94.75 102 GLN A N 1
ATOM 772 C CA . GLN A 1 102 ? -17.236 -17.905 48.153 1.00 94.75 102 GLN A CA 1
ATOM 773 C C . GLN A 1 102 ? -18.652 -17.439 48.513 1.00 94.75 102 GLN A C 1
ATOM 775 O O . GLN A 1 102 ? -19.195 -17.864 49.532 1.00 94.75 102 GLN A O 1
ATOM 780 N N . LEU A 1 103 ? -19.290 -16.633 47.659 1.00 91.06 103 LEU A N 1
ATOM 781 C CA . LEU A 1 103 ? -20.669 -16.177 47.855 1.00 91.06 103 LEU A CA 1
ATOM 782 C C . LEU A 1 103 ? -21.657 -17.345 47.859 1.00 91.06 103 LEU A C 1
ATOM 784 O O . LEU A 1 103 ? -22.517 -17.412 48.733 1.00 91.06 103 LEU A O 1
ATOM 788 N N . LYS A 1 104 ? -21.504 -18.314 46.948 1.00 88.94 104 LYS A N 1
ATOM 789 C CA . LYS A 1 104 ? -22.296 -19.555 46.957 1.00 88.94 104 LYS A CA 1
ATOM 790 C C . LYS A 1 104 ? -22.116 -20.336 48.255 1.00 88.94 104 LYS A C 1
ATOM 792 O O . LYS A 1 104 ? -23.090 -20.858 48.787 1.00 88.94 104 LYS A O 1
ATOM 797 N N . GLN A 1 105 ? -20.894 -20.412 48.779 1.00 90.56 105 GLN A N 1
ATOM 798 C CA . GLN A 1 105 ? -20.625 -21.078 50.052 1.00 90.56 105 GLN A CA 1
ATOM 799 C C . GLN A 1 105 ? -21.267 -20.335 51.234 1.00 90.56 105 GLN A C 1
ATOM 801 O O . GLN A 1 105 ? -21.814 -20.977 52.132 1.00 90.56 105 GLN A O 1
ATOM 806 N N . LEU A 1 106 ? -21.243 -18.999 51.224 1.00 87.88 106 LEU A N 1
ATOM 807 C CA . LEU A 1 106 ? -21.928 -18.172 52.219 1.00 87.88 106 LEU A CA 1
ATOM 808 C C . LEU A 1 106 ? -23.449 -18.327 52.134 1.00 87.88 106 LEU A C 1
ATOM 810 O O . LEU A 1 106 ? -24.072 -18.512 53.172 1.00 87.88 106 LEU A O 1
ATOM 814 N N . LEU A 1 107 ? -24.030 -18.345 50.932 1.00 80.38 107 LEU A N 1
ATOM 815 C CA . LEU A 1 107 ? -25.458 -18.589 50.711 1.00 80.38 107 LEU A CA 1
ATOM 816 C C . LEU A 1 107 ? -25.866 -20.002 51.157 1.00 80.38 107 LEU A C 1
ATOM 818 O O . LEU A 1 107 ? -26.889 -20.183 51.799 1.00 80.38 107 LEU A O 1
ATOM 822 N N . ALA A 1 108 ? -25.045 -21.018 50.882 1.00 76.94 108 ALA A N 1
ATOM 823 C CA . ALA A 1 108 ? -25.313 -22.372 51.358 1.00 76.94 108 ALA A CA 1
ATOM 824 C C . ALA A 1 108 ? -25.294 -22.450 52.896 1.00 76.94 108 ALA A C 1
ATOM 826 O O . ALA A 1 108 ? -26.111 -23.148 53.492 1.00 76.94 108 ALA A O 1
ATOM 827 N N . ARG A 1 109 ? -24.378 -21.717 53.544 1.00 71.88 109 ARG A N 1
ATOM 828 C CA . ARG A 1 109 ? -24.255 -21.658 55.009 1.00 71.88 109 ARG A CA 1
ATOM 829 C C . ARG A 1 109 ? -25.332 -20.787 55.663 1.00 71.88 109 ARG A C 1
ATOM 831 O O . ARG A 1 109 ? -25.731 -21.066 56.791 1.00 71.88 109 ARG A O 1
ATOM 838 N N . ALA A 1 110 ? -25.795 -19.753 54.972 1.00 62.41 110 ALA A N 1
ATOM 839 C CA . ALA A 1 110 ? -26.916 -18.920 55.360 1.00 62.41 110 ALA A CA 1
ATOM 840 C C . ALA A 1 110 ? -28.186 -19.446 54.676 1.00 62.41 110 ALA A C 1
ATOM 842 O O . ALA A 1 110 ? -28.615 -18.904 53.665 1.00 62.41 110 ALA A O 1
ATOM 843 N N . HIS A 1 111 ? -28.816 -20.472 55.257 1.00 62.19 111 HIS A N 1
ATOM 844 C CA . HIS A 1 111 ? -30.241 -20.763 55.044 1.00 62.19 111 HIS A CA 1
ATOM 845 C C . HIS A 1 111 ? -31.063 -20.072 56.153 1.00 62.19 111 HIS A C 1
ATOM 847 O O . HIS A 1 111 ? -31.503 -20.727 57.098 1.00 62.19 111 HIS A O 1
ATOM 853 N N . PRO A 1 112 ? -31.263 -18.738 56.112 1.00 61.22 112 PRO A N 1
ATOM 854 C CA . PRO A 1 112 ? -32.163 -18.059 57.041 1.00 61.22 112 PRO A CA 1
ATOM 855 C C . PRO A 1 112 ? -33.620 -18.499 56.833 1.00 61.22 112 PRO A C 1
ATOM 857 O O . PRO A 1 112 ? -34.413 -18.394 57.765 1.00 61.22 112 PRO A O 1
ATOM 860 N N . LEU A 1 113 ? -33.951 -19.047 55.656 1.00 60.16 113 LEU A N 1
ATOM 861 C CA . LEU A 1 113 ? -35.263 -19.619 55.352 1.00 60.16 113 LEU A CA 1
ATOM 862 C C . LEU A 1 113 ? -35.592 -20.811 56.258 1.00 60.16 113 LEU A C 1
ATOM 864 O O . LEU A 1 113 ? -36.671 -20.813 56.827 1.00 60.16 113 LEU A O 1
ATOM 868 N N . ASP A 1 114 ? -34.650 -21.720 56.532 1.00 67.00 114 ASP A N 1
ATOM 869 C CA . ASP A 1 114 ? -34.875 -22.839 57.468 1.00 67.00 114 ASP A CA 1
ATOM 870 C C . ASP A 1 114 ? -35.128 -22.358 58.907 1.00 67.00 114 ASP A C 1
ATOM 872 O O . ASP A 1 114 ? -35.819 -23.009 59.693 1.00 67.00 114 ASP A O 1
ATOM 876 N N . SER A 1 115 ? -34.529 -21.227 59.295 1.00 76.25 115 SER A N 1
ATOM 877 C CA . SER A 1 115 ? -34.755 -20.631 60.615 1.00 76.25 115 SER A CA 1
ATOM 878 C C . SER A 1 115 ? -36.109 -19.928 60.691 1.00 76.25 115 SER A C 1
ATOM 880 O O . SER A 1 115 ? -36.781 -20.024 61.718 1.00 76.25 115 SER A O 1
ATOM 882 N N . LEU A 1 116 ? -36.502 -19.213 59.634 1.00 80.81 116 LEU A N 1
ATOM 883 C CA . LEU A 1 116 ? -37.791 -18.533 59.551 1.00 80.81 116 LEU A CA 1
ATOM 884 C C . LEU A 1 116 ? -38.941 -19.538 59.420 1.00 80.81 116 LEU A C 1
ATOM 886 O O . LEU A 1 116 ? -39.945 -19.390 60.102 1.00 80.81 116 LEU A O 1
ATOM 890 N N . GLU A 1 117 ? -38.769 -20.597 58.631 1.00 81.69 117 GLU A N 1
ATOM 891 C CA . GLU A 1 117 ? -39.720 -21.701 58.483 1.00 81.69 117 GLU A CA 1
ATOM 892 C C . GLU A 1 117 ? -39.995 -22.366 59.836 1.00 81.69 117 GLU A C 1
ATOM 894 O O . GLU A 1 117 ? -41.149 -22.472 60.241 1.00 81.69 117 GLU A O 1
ATOM 899 N N . LYS A 1 118 ? -38.949 -22.668 60.618 1.00 86.44 118 LYS A N 1
ATOM 900 C CA . LYS A 1 118 ? -39.102 -23.180 61.994 1.00 86.44 118 LYS A CA 1
ATOM 901 C C . LYS A 1 118 ? -39.790 -22.193 62.936 1.00 86.44 118 LYS A C 1
ATOM 903 O O . LYS A 1 118 ? -40.516 -22.606 63.839 1.00 86.44 118 LYS A O 1
ATOM 908 N N . GLN A 1 119 ? -39.549 -20.890 62.775 1.00 88.88 119 GLN A N 1
ATOM 909 C CA . GLN A 1 119 ? -40.248 -19.868 63.560 1.00 88.88 119 GLN A CA 1
ATOM 910 C C . GLN A 1 119 ? -41.728 -19.764 63.169 1.00 88.88 119 GLN A C 1
ATOM 912 O O . GLN A 1 119 ? -42.572 -19.635 64.055 1.00 88.88 119 GLN A O 1
ATOM 917 N N . MET A 1 120 ? -42.050 -19.864 61.878 1.00 89.31 120 MET A N 1
ATOM 918 C CA . MET A 1 120 ? -43.423 -19.869 61.373 1.00 89.31 120 MET A CA 1
ATOM 919 C C . MET A 1 120 ? -44.180 -21.127 61.798 1.00 89.31 120 MET A C 1
ATOM 921 O O . MET A 1 120 ? -45.317 -21.018 62.247 1.00 89.31 120 MET A O 1
ATOM 925 N N . GLU A 1 121 ? -43.545 -22.297 61.735 1.00 89.25 121 GLU A N 1
ATOM 926 C CA . GLU A 1 121 ? -44.116 -23.567 62.192 1.00 89.25 121 GLU A CA 1
ATOM 927 C C . GLU A 1 121 ? -44.439 -23.507 63.690 1.00 89.25 121 GLU A C 1
ATOM 929 O O . GLU A 1 121 ? -45.565 -23.785 64.097 1.00 89.25 121 GLU A O 1
ATOM 934 N N . LYS A 1 122 ? -43.515 -22.993 64.511 1.00 94.50 122 LYS A N 1
ATOM 935 C CA . LYS A 1 122 ? -43.755 -22.794 65.946 1.00 94.50 122 LYS A CA 1
ATOM 936 C C . LYS A 1 122 ? -44.892 -21.806 66.232 1.00 94.50 122 LYS A C 1
ATOM 938 O O . LYS A 1 122 ? -45.711 -22.051 67.114 1.00 94.50 122 LYS A O 1
ATOM 943 N N . ALA A 1 123 ? -44.951 -20.688 65.507 1.00 92.75 123 ALA A N 1
ATOM 944 C CA . ALA A 1 123 ? -46.035 -19.718 65.658 1.00 92.75 123 ALA A CA 1
ATOM 945 C C . ALA A 1 123 ? -47.395 -20.316 65.256 1.00 92.75 123 ALA A C 1
ATOM 947 O O . ALA A 1 123 ? -48.412 -20.021 65.885 1.00 92.75 123 ALA A O 1
ATOM 948 N N . HIS A 1 124 ? -47.409 -21.181 64.238 1.00 91.81 124 HIS A N 1
ATOM 949 C CA . HIS A 1 124 ? -48.598 -21.906 63.815 1.00 91.81 124 HIS A CA 1
ATOM 950 C C . HIS A 1 124 ? -49.057 -22.909 64.880 1.00 91.81 124 HIS A C 1
ATOM 952 O O . HIS A 1 124 ? -50.215 -22.861 65.290 1.00 91.81 124 HIS A O 1
ATOM 958 N N . GLU A 1 125 ? -48.146 -23.732 65.409 1.00 94.38 125 GLU A N 1
ATOM 959 C CA . GLU A 1 125 ? -48.442 -24.659 66.507 1.00 94.38 125 GLU A CA 1
ATOM 960 C C . GLU A 1 125 ? -48.998 -23.938 67.742 1.00 94.38 125 GLU A C 1
ATOM 962 O O . GLU A 1 125 ? -49.947 -24.405 68.371 1.00 94.38 125 GLU A O 1
ATOM 967 N N . ASP A 1 126 ? -48.416 -22.796 68.117 1.00 95.06 126 ASP A N 1
ATOM 968 C CA . ASP A 1 126 ? -48.881 -22.023 69.270 1.00 95.06 126 ASP A CA 1
ATOM 969 C C . ASP A 1 126 ? -50.270 -21.410 69.019 1.00 95.06 126 ASP A C 1
ATOM 971 O O . ASP A 1 126 ? -51.107 -21.390 69.926 1.00 95.06 126 ASP A O 1
ATOM 975 N N . SER A 1 127 ? -50.567 -20.995 67.783 1.00 94.88 127 SER A N 1
ATOM 976 C CA . SER A 1 127 ? -51.915 -20.577 67.385 1.00 94.88 127 SER A CA 1
ATOM 977 C C . SER A 1 127 ? -52.923 -21.728 67.466 1.00 94.88 127 SER A C 1
ATOM 979 O O . SER A 1 127 ? -54.061 -21.505 67.885 1.00 94.88 127 SER A O 1
ATOM 981 N N . GLU A 1 128 ? -52.547 -22.946 67.074 1.00 93.19 128 GLU A N 1
ATOM 982 C CA . GLU A 1 128 ? -53.431 -24.112 67.175 1.00 93.19 128 GLU A CA 1
ATOM 983 C C . GLU A 1 128 ? -53.705 -24.484 68.633 1.00 93.19 128 GLU A C 1
ATOM 985 O O . GLU A 1 128 ? -54.867 -24.638 69.010 1.00 93.19 128 GLU A O 1
ATOM 990 N N . LYS A 1 129 ? -52.674 -24.504 69.488 1.00 95.31 129 LYS A N 1
ATOM 991 C CA . LYS A 1 129 ? -52.831 -24.737 70.936 1.00 95.31 129 LYS A CA 1
ATOM 992 C C . LYS A 1 129 ? -53.751 -23.701 71.581 1.00 95.31 129 LYS A C 1
ATOM 994 O O . LYS A 1 129 ? -54.602 -24.044 72.398 1.00 95.31 129 LYS A O 1
ATOM 999 N N . LEU A 1 130 ? -53.609 -22.425 71.214 1.00 95.56 130 LEU A N 1
ATOM 1000 C CA . LEU A 1 130 ? -54.515 -21.376 71.688 1.00 95.56 130 LEU A CA 1
ATOM 1001 C C . LEU A 1 130 ? -55.951 -21.632 71.227 1.00 95.56 130 LEU A C 1
ATOM 1003 O O . LEU A 1 130 ? -56.880 -21.491 72.019 1.00 95.56 130 LEU A O 1
ATOM 1007 N N . ARG A 1 131 ? -56.144 -22.056 69.976 1.00 94.56 131 ARG A N 1
ATOM 1008 C CA . ARG A 1 131 ? -57.466 -22.381 69.432 1.00 94.56 131 ARG A CA 1
ATOM 1009 C C . ARG A 1 131 ? -58.122 -23.556 70.161 1.00 94.56 131 ARG A C 1
ATOM 1011 O O . ARG A 1 131 ? -59.316 -23.484 70.438 1.00 94.56 131 ARG A O 1
ATOM 1018 N N . GLU A 1 132 ? -57.359 -24.590 70.513 1.00 94.56 132 GLU A N 1
ATOM 1019 C CA . GLU A 1 132 ? -57.843 -25.728 71.310 1.00 94.56 132 GLU A CA 1
ATOM 1020 C C . GLU A 1 132 ? -58.362 -25.309 72.694 1.00 94.56 132 GLU A C 1
ATOM 1022 O O . GLU A 1 132 ? -59.290 -25.929 73.209 1.00 94.56 132 GLU A O 1
ATOM 1027 N N . ILE A 1 133 ? -57.805 -24.245 73.283 1.00 95.44 133 ILE A N 1
ATOM 1028 C CA . ILE A 1 133 ? -58.234 -23.705 74.583 1.00 95.44 133 ILE A CA 1
ATOM 1029 C C . ILE A 1 133 ? -59.411 -22.737 74.426 1.00 95.44 133 ILE A C 1
ATOM 1031 O O . ILE A 1 133 ? -60.356 -22.765 75.213 1.00 95.44 133 ILE A O 1
ATOM 1035 N N . VAL A 1 134 ? -59.367 -21.867 73.417 1.00 96.56 134 VAL A N 1
ATOM 1036 C CA . VAL A 1 134 ? -60.375 -20.819 73.218 1.00 96.56 134 VAL A CA 1
ATOM 1037 C C . VAL A 1 134 ? -61.712 -21.407 72.771 1.00 96.56 134 VAL A C 1
ATOM 1039 O O . VAL A 1 134 ? -62.744 -20.993 73.285 1.00 96.56 134 VAL A O 1
ATOM 1042 N N . LEU A 1 135 ? -61.720 -22.410 71.891 1.00 95.69 135 LEU A N 1
ATOM 1043 C CA . LEU A 1 135 ? -62.954 -23.007 71.371 1.00 95.69 135 LEU A CA 1
ATOM 1044 C C . LEU A 1 135 ? -63.900 -23.563 72.467 1.00 95.69 135 LEU A C 1
ATOM 1046 O O . LEU A 1 135 ? -65.090 -23.244 72.435 1.00 95.69 135 LEU A O 1
ATOM 1050 N N . PRO A 1 136 ? -63.445 -24.362 73.457 1.00 94.75 136 PRO A N 1
ATOM 1051 C CA . PRO A 1 136 ? -64.315 -24.804 74.548 1.00 94.75 136 PRO A CA 1
ATOM 1052 C C . PRO A 1 136 ? -64.747 -23.647 75.459 1.00 94.75 136 PRO A C 1
ATOM 1054 O O . PRO A 1 136 ? -65.879 -23.651 75.939 1.00 94.75 136 PRO A O 1
ATOM 1057 N N . MET A 1 137 ? -63.899 -22.630 75.658 1.00 94.06 137 MET A N 1
ATOM 1058 C CA . MET A 1 137 ? -64.301 -21.420 76.385 1.00 94.06 137 MET A CA 1
ATOM 1059 C C . MET A 1 137 ? -65.396 -20.646 75.641 1.00 94.06 137 MET A C 1
ATOM 1061 O O . MET A 1 137 ? -66.343 -20.180 76.267 1.00 94.06 137 MET A O 1
ATOM 1065 N N . GLU A 1 138 ? -65.305 -20.520 74.316 1.00 92.50 138 GLU A N 1
ATOM 1066 C CA . GLU A 1 138 ? -66.337 -19.892 73.484 1.00 92.50 138 GLU A CA 1
ATOM 1067 C C . GLU A 1 138 ? -67.669 -20.644 73.590 1.00 92.50 138 GLU A C 1
ATOM 1069 O O . GLU A 1 138 ? -68.708 -20.014 73.798 1.00 92.50 138 GLU A O 1
ATOM 1074 N N . GLN A 1 139 ? -67.638 -21.980 73.554 1.00 95.06 139 GLN A N 1
ATOM 1075 C CA . GLN A 1 139 ? -68.822 -22.825 73.750 1.00 95.06 139 GLN A CA 1
ATOM 1076 C C . GLN A 1 139 ? -69.438 -22.639 75.145 1.00 95.06 139 GLN A C 1
ATOM 1078 O O . GLN A 1 139 ? -70.654 -22.489 75.274 1.00 95.06 139 GLN A O 1
ATOM 1083 N N . GLU A 1 140 ? -68.619 -22.589 76.199 1.00 95.38 140 GLU A N 1
ATOM 1084 C CA . GLU A 1 140 ? -69.100 -22.343 77.562 1.00 95.38 140 GLU A CA 1
ATOM 1085 C C . GLU A 1 140 ? -69.703 -20.938 77.703 1.00 95.38 140 GLU A C 1
ATOM 1087 O O . GLU A 1 140 ? -70.760 -20.770 78.315 1.00 95.38 140 GLU A O 1
ATOM 1092 N N . ILE A 1 141 ? -69.092 -19.923 77.085 1.00 93.44 141 ILE A N 1
ATOM 1093 C CA . ILE A 1 141 ? -69.630 -18.559 77.046 1.00 93.44 141 ILE A CA 1
ATOM 1094 C C . ILE A 1 141 ? -70.983 -18.532 76.328 1.00 93.44 141 ILE A C 1
ATOM 1096 O O . ILE A 1 141 ? -71.903 -17.862 76.802 1.00 93.44 141 ILE A O 1
ATOM 1100 N N . GLU A 1 142 ? -71.140 -19.241 75.210 1.00 94.06 142 GLU A N 1
ATOM 1101 C CA . GLU A 1 142 ? -72.426 -19.361 74.515 1.00 94.06 142 GLU A CA 1
ATOM 1102 C C . GLU A 1 142 ? -73.486 -20.045 75.385 1.00 94.06 142 GLU A C 1
ATOM 1104 O O . GLU A 1 142 ? -74.612 -19.547 75.495 1.00 94.06 142 GLU A O 1
ATOM 1109 N N . GLU A 1 143 ? -73.133 -21.127 76.081 1.00 95.38 143 GLU A N 1
ATOM 1110 C CA . GLU A 1 143 ? -74.037 -21.780 77.027 1.00 95.38 143 GLU A CA 1
ATOM 1111 C C . GLU A 1 143 ? -74.438 -20.864 78.186 1.00 95.38 143 GLU A C 1
ATOM 1113 O O . GLU A 1 143 ? -75.608 -20.834 78.584 1.00 95.38 143 GLU A O 1
ATOM 1118 N N . LEU A 1 144 ? -73.479 -20.129 78.752 1.00 94.81 144 LEU A N 1
ATOM 1119 C CA . LEU A 1 144 ? -73.720 -19.180 79.833 1.00 94.81 144 LEU A CA 1
ATOM 1120 C C . LEU A 1 144 ? -74.611 -18.034 79.357 1.00 94.81 144 LEU A C 1
ATOM 1122 O O . LEU A 1 144 ? -75.571 -17.698 80.050 1.00 94.81 144 LEU A O 1
ATOM 1126 N N . LYS A 1 145 ? -74.374 -17.497 78.156 1.00 94.69 145 LYS A N 1
ATOM 1127 C CA . LYS A 1 145 ? -75.252 -16.504 77.520 1.00 94.69 145 LYS A CA 1
ATOM 1128 C C . LYS A 1 145 ? -76.667 -17.053 77.331 1.00 94.69 145 LYS A C 1
ATOM 1130 O O . LYS A 1 145 ? -77.628 -16.366 77.664 1.00 94.69 145 LYS A O 1
ATOM 1135 N N . ALA A 1 146 ? -76.825 -18.299 76.884 1.00 94.25 146 ALA A N 1
ATOM 1136 C CA . ALA A 1 146 ? -78.140 -18.924 76.729 1.00 94.25 146 ALA A CA 1
ATOM 1137 C C . ALA A 1 146 ? -78.860 -19.140 78.075 1.00 94.25 146 ALA A C 1
ATOM 1139 O O . ALA A 1 146 ? -80.071 -18.935 78.177 1.00 94.25 146 ALA A O 1
ATOM 1140 N N . LYS A 1 147 ? -78.131 -19.548 79.123 1.00 95.12 147 LYS A N 1
ATOM 1141 C CA . LYS A 1 147 ? -78.668 -19.684 80.490 1.00 95.12 147 LYS A CA 1
ATOM 1142 C C . LYS A 1 147 ? -79.063 -18.319 81.067 1.00 95.12 147 LYS A C 1
ATOM 1144 O O . LYS A 1 147 ? -80.107 -18.221 81.707 1.00 95.12 147 LYS A O 1
ATOM 1149 N N . LEU A 1 148 ? -78.272 -17.280 80.801 1.00 94.62 148 LEU A N 1
ATOM 1150 C CA . LEU A 1 148 ? -78.540 -15.905 81.219 1.00 94.62 148 LEU A CA 1
ATOM 1151 C C . LEU A 1 148 ? -79.799 -15.349 80.544 1.00 94.62 148 LEU A C 1
ATOM 1153 O O . LEU A 1 148 ? -80.683 -14.873 81.247 1.00 94.62 148 LEU A O 1
ATOM 1157 N N . LEU A 1 149 ? -79.943 -15.523 79.227 1.00 94.56 149 LEU A N 1
ATOM 1158 C CA . LEU A 1 149 ? -81.156 -15.134 78.495 1.00 94.56 149 LEU A CA 1
ATOM 1159 C C . LEU A 1 149 ? -82.412 -15.818 79.060 1.00 94.56 149 LEU A C 1
ATOM 1161 O O . LEU A 1 149 ? -83.415 -15.159 79.320 1.00 94.56 149 LEU A O 1
ATOM 1165 N N . LYS A 1 150 ? -82.351 -17.125 79.349 1.00 91.12 150 LYS A N 1
ATOM 1166 C CA . LYS A 1 150 ? -83.466 -17.849 79.992 1.00 91.12 150 LYS A CA 1
ATOM 1167 C C . LYS A 1 150 ? -83.798 -17.307 81.386 1.00 91.12 150 LYS A C 1
ATOM 1169 O O . LYS A 1 150 ? -84.966 -17.239 81.766 1.00 91.12 150 LYS A O 1
ATOM 1174 N N . ALA A 1 151 ? -82.785 -16.946 82.172 1.00 88.19 151 ALA A N 1
ATOM 1175 C CA . ALA A 1 151 ? -82.989 -16.345 83.487 1.00 88.19 151 ALA A CA 1
ATOM 1176 C C . ALA A 1 151 ? -83.616 -14.945 83.374 1.00 88.19 151 ALA A C 1
ATOM 1178 O O . ALA A 1 151 ? -84.525 -14.620 84.137 1.00 88.19 151 ALA A O 1
ATOM 1179 N N . GLU A 1 152 ? -83.188 -14.142 82.399 1.00 89.38 152 GLU A N 1
ATOM 1180 C CA . GLU A 1 152 ? -83.780 -12.838 82.095 1.00 89.38 152 GLU A CA 1
ATOM 1181 C C . GLU A 1 152 ? -85.248 -12.962 81.665 1.00 89.38 152 GLU A C 1
ATOM 1183 O O . GLU A 1 152 ? -86.083 -12.201 82.153 1.00 89.38 152 GLU A O 1
ATOM 1188 N N . GLU A 1 153 ? -85.601 -13.949 80.836 1.00 89.19 153 GLU A N 1
ATOM 1189 C CA . GLU A 1 153 ? -86.993 -14.246 80.464 1.00 89.19 153 GLU A CA 1
ATOM 1190 C C . GLU A 1 153 ? -87.855 -14.594 81.689 1.00 89.19 153 GLU A C 1
ATOM 1192 O O . GLU A 1 153 ? -88.950 -14.050 81.851 1.00 89.19 153 GLU A O 1
ATOM 1197 N N . LEU A 1 154 ? -87.351 -15.440 82.597 1.00 87.94 154 LEU A N 1
ATOM 1198 C CA . LEU A 1 154 ? -88.036 -15.782 83.851 1.00 87.94 154 LEU A CA 1
ATOM 1199 C C . LEU A 1 154 ? -88.225 -14.561 84.760 1.00 87.94 154 LEU A C 1
ATOM 1201 O O . LEU A 1 154 ? -89.281 -14.398 85.374 1.00 87.94 154 LEU A O 1
ATOM 1205 N N . ILE A 1 155 ? -87.220 -13.686 84.846 1.00 83.88 155 ILE A N 1
ATOM 1206 C CA . ILE A 1 155 ? -87.307 -12.439 85.613 1.00 83.88 155 ILE A CA 1
ATOM 1207 C C . ILE A 1 155 ? -88.362 -11.515 85.001 1.00 83.88 155 ILE A C 1
ATOM 1209 O O . ILE A 1 155 ? -89.187 -10.969 85.736 1.00 83.88 155 ILE A O 1
ATOM 1213 N N . GLN A 1 156 ? -88.383 -11.362 83.676 1.00 84.12 156 GLN A N 1
ATOM 1214 C CA . GLN A 1 156 ? -89.405 -10.573 82.988 1.00 84.12 156 GLN A CA 1
ATOM 1215 C C . GLN A 1 156 ? -90.810 -11.143 83.228 1.00 84.12 156 GLN A C 1
ATOM 1217 O O . GLN A 1 156 ? -91.741 -10.379 83.465 1.00 84.12 156 GLN A O 1
ATOM 1222 N N . GLU A 1 157 ? -90.971 -12.467 83.250 1.00 80.62 157 GLU A N 1
ATOM 1223 C CA . GLU A 1 157 ? -92.244 -13.134 83.549 1.00 80.62 157 GLU A CA 1
ATOM 1224 C C . GLU A 1 157 ? -92.721 -12.861 84.988 1.00 80.62 157 GLU A C 1
ATOM 1226 O O . GLU A 1 157 ? -93.886 -12.531 85.220 1.00 80.62 157 GLU A O 1
ATOM 1231 N N . ILE A 1 158 ? -91.807 -12.911 85.965 1.00 76.56 158 ILE A N 1
ATOM 1232 C CA . ILE A 1 158 ? -92.093 -12.550 87.364 1.00 76.56 158 ILE A CA 1
ATOM 1233 C C . ILE A 1 158 ? -92.461 -11.064 87.478 1.00 76.56 158 ILE A C 1
ATOM 1235 O O . ILE A 1 158 ? -93.365 -10.708 88.235 1.00 76.56 158 ILE A O 1
ATOM 1239 N N . GLN A 1 159 ? -91.801 -10.195 86.710 1.00 71.12 159 GLN A N 1
ATOM 1240 C CA . GLN A 1 159 ? -92.083 -8.759 86.680 1.00 71.12 159 GLN A CA 1
ATOM 1241 C C . GLN A 1 159 ? -93.398 -8.407 85.961 1.00 71.12 159 GLN A C 1
ATOM 1243 O O . GLN A 1 159 ? -93.981 -7.366 86.262 1.00 71.12 159 GLN A O 1
ATOM 1248 N N . ARG A 1 160 ? -93.917 -9.267 85.070 1.00 68.31 160 ARG A N 1
ATOM 1249 C CA . ARG A 1 160 ? -95.235 -9.101 84.421 1.00 68.31 160 ARG A CA 1
ATOM 1250 C C . ARG A 1 160 ? -96.427 -9.450 85.329 1.00 68.31 160 ARG A C 1
ATOM 1252 O O . ARG A 1 160 ? -97.568 -9.197 84.940 1.00 68.31 160 ARG A O 1
ATOM 1259 N N . ARG A 1 161 ? -96.216 -9.982 86.544 1.00 50.31 161 ARG A N 1
ATOM 1260 C CA . ARG A 1 161 ? -97.301 -10.196 87.527 1.00 50.31 161 ARG A CA 1
ATOM 1261 C C . ARG A 1 161 ? -97.708 -8.878 88.225 1.00 50.31 161 ARG A C 1
ATOM 1263 O O . ARG A 1 161 ? -96.837 -8.191 88.757 1.00 50.31 161 ARG A O 1
ATOM 1270 N N . PRO A 1 162 ? -99.009 -8.526 88.310 1.00 44.09 162 PRO A N 1
ATOM 1271 C CA . PRO A 1 162 ? -99.454 -7.276 88.938 1.00 44.09 162 PRO A CA 1
ATOM 1272 C C . PRO A 1 162 ? -99.218 -7.239 90.463 1.00 44.09 162 PRO A C 1
ATOM 1274 O O . PRO A 1 162 ? -99.608 -8.157 91.184 1.00 44.09 162 PRO A O 1
ATOM 1277 N N . ARG A 1 163 ? -98.607 -6.149 90.954 1.00 45.53 163 ARG A N 1
ATOM 1278 C CA . ARG A 1 163 ? -98.398 -5.793 92.378 1.00 45.53 163 ARG A CA 1
ATOM 1279 C C . ARG A 1 163 ? -99.688 -5.311 93.055 1.00 45.53 163 ARG A C 1
ATOM 1281 O O . ARG A 1 163 ? -100.431 -4.583 92.406 1.00 45.53 163 ARG A O 1
ATOM 1288 N N . HIS A 1 164 ? -99.849 -5.563 94.370 1.00 35.91 164 HIS A N 1
ATOM 1289 C CA . HIS A 1 164 ? -99.939 -4.525 95.436 1.00 35.91 164 HIS A CA 1
ATOM 1290 C C . HIS A 1 164 ? -100.109 -5.092 96.889 1.00 35.91 164 HIS A C 1
ATOM 1292 O O . HIS A 1 164 ? -100.306 -6.296 97.012 1.00 35.91 164 HIS A O 1
ATOM 1298 N N . PRO A 1 165 ? -99.906 -4.288 97.978 1.00 54.25 165 PRO A N 1
ATOM 1299 C CA . PRO A 1 165 ? -99.078 -4.589 99.181 1.00 54.25 165 PRO A CA 1
ATOM 1300 C C . PRO A 1 165 ? -99.904 -4.459 100.511 1.00 54.25 165 PRO A C 1
ATOM 1302 O O . PRO A 1 165 ? -101.103 -4.715 100.416 1.00 54.25 165 PRO A O 1
ATOM 1305 N N . PRO A 1 166 ? -99.437 -3.961 101.702 1.00 54.09 166 PRO A N 1
ATOM 1306 C CA . PRO A 1 166 ? -98.113 -3.821 102.376 1.00 54.09 166 PRO A CA 1
ATOM 1307 C C . PRO A 1 166 ? -98.086 -4.276 103.881 1.00 54.09 166 PRO A C 1
ATOM 1309 O O . PRO A 1 166 ? -99.132 -4.575 104.438 1.00 54.09 166 PRO A O 1
ATOM 1312 N N . SER A 1 167 ? -96.908 -4.239 104.550 1.00 34.84 167 SER A N 1
ATOM 1313 C CA . SER A 1 167 ? -96.641 -3.737 105.944 1.00 34.84 167 SER A CA 1
ATOM 1314 C C . SER A 1 167 ? -95.330 -4.335 106.519 1.00 34.84 167 SER A C 1
ATOM 1316 O O . SER A 1 167 ? -95.203 -5.552 106.567 1.00 34.84 167 SER A O 1
ATOM 1318 N N . LEU A 1 168 ? -94.257 -3.559 106.743 1.00 35.06 168 LEU A N 1
ATOM 1319 C CA . LEU A 1 168 ? -93.853 -2.803 107.958 1.00 35.06 168 LEU A CA 1
ATOM 1320 C C . LEU A 1 168 ? -93.335 -3.632 109.155 1.00 35.06 168 LEU A C 1
ATOM 1322 O O . LEU A 1 168 ? -94.136 -4.234 109.860 1.00 35.06 168 LEU A O 1
ATOM 1326 N N . HIS A 1 169 ? -92.024 -3.509 109.421 1.00 32.34 169 HIS A N 1
ATOM 1327 C CA . HIS A 1 169 ? -91.286 -3.289 110.698 1.00 32.34 169 HIS A CA 1
ATOM 1328 C C . HIS A 1 169 ? -89.858 -3.828 110.481 1.00 32.34 169 HIS A C 1
ATOM 1330 O O . HIS A 1 169 ? -89.712 -4.947 110.008 1.00 32.34 169 HIS A O 1
ATOM 1336 N N . GLY A 1 170 ? -88.769 -3.063 110.610 1.00 29.17 170 GLY A N 1
ATOM 1337 C CA . GLY A 1 170 ? -88.260 -2.319 111.778 1.00 29.17 170 GLY A CA 1
ATOM 1338 C C . GLY A 1 170 ? -86.937 -3.017 112.175 1.00 29.17 170 GLY A C 1
ATOM 1339 O O . GLY A 1 170 ? -86.887 -4.237 112.102 1.00 29.17 170 GLY A O 1
ATOM 1340 N N . SER A 1 171 ? -85.805 -2.409 112.531 1.00 39.22 171 SER A N 1
ATOM 1341 C CA . SER A 1 171 ? -85.424 -1.042 112.907 1.00 39.22 171 SER A CA 1
ATOM 1342 C C . SER A 1 171 ? -83.872 -0.975 113.014 1.00 39.22 171 SER A C 1
ATOM 1344 O O . SER A 1 171 ? -83.238 -2.027 112.968 1.00 39.22 171 SER A O 1
ATOM 1346 N N . THR A 1 172 ? -83.314 0.225 113.294 1.00 34.50 172 THR A N 1
ATOM 1347 C CA . THR A 1 172 ? -82.154 0.457 114.216 1.00 34.50 172 THR A CA 1
ATOM 1348 C C . THR A 1 172 ? -80.736 0.159 113.662 1.00 34.50 172 THR A C 1
ATOM 1350 O O . THR A 1 172 ? -80.491 -0.939 113.197 1.00 34.50 172 THR A O 1
ATOM 1353 N N . GLU A 1 173 ? -79.683 0.993 113.724 1.00 37.56 173 GLU A N 1
ATOM 1354 C CA . GLU A 1 173 ? -79.411 2.390 114.129 1.00 37.56 173 GLU A CA 1
ATOM 1355 C C . GLU A 1 173 ? -77.884 2.678 113.919 1.00 37.56 173 GLU A C 1
ATOM 1357 O O . GLU A 1 173 ? -77.100 1.734 113.888 1.00 37.56 173 GLU A O 1
ATOM 1362 N N . LEU A 1 174 ? -77.484 3.967 113.856 1.00 37.72 174 LEU A N 1
ATOM 1363 C CA . LEU A 1 174 ? -76.155 4.573 114.190 1.00 37.72 174 LEU A CA 1
ATOM 1364 C C . LEU A 1 174 ? -74.944 4.580 113.193 1.00 37.72 174 LEU A C 1
ATOM 1366 O O . LEU A 1 174 ? -74.162 3.642 113.125 1.00 37.72 174 LEU A O 1
ATOM 1370 N N . LEU A 1 175 ? -74.791 5.712 112.465 1.00 32.97 175 LEU A N 1
ATOM 1371 C CA . LEU A 1 175 ? -73.693 6.742 112.389 1.00 32.97 175 LEU A CA 1
ATOM 1372 C C . LEU A 1 175 ? -72.216 6.421 112.837 1.00 32.97 175 LEU A C 1
ATOM 1374 O O . LEU A 1 175 ? -72.029 5.529 113.650 1.00 32.97 175 LEU A O 1
ATOM 1378 N N . PRO A 1 176 ? -71.194 7.315 112.639 1.00 50.12 176 PRO A N 1
ATOM 1379 C CA . PRO A 1 176 ? -70.617 7.959 111.430 1.00 50.12 176 PRO A CA 1
ATOM 1380 C C . PRO A 1 176 ? -69.038 8.097 111.453 1.00 50.12 176 PRO A C 1
ATOM 1382 O O . PRO A 1 176 ? -68.392 7.722 112.421 1.00 50.12 176 PRO A O 1
ATOM 1385 N N . LEU A 1 177 ? -68.443 8.769 110.439 1.00 33.59 177 LEU A N 1
ATOM 1386 C CA . LEU A 1 177 ? -67.155 9.540 110.423 1.00 33.59 177 LEU A CA 1
ATOM 1387 C C . LEU A 1 177 ? -65.768 8.869 110.653 1.00 33.59 177 LEU A C 1
ATOM 1389 O O . LEU A 1 177 ? -65.472 8.425 111.751 1.00 33.59 177 LEU A O 1
ATOM 1393 N N . SER A 1 178 ? -64.836 9.054 109.693 1.00 32.09 178 SER A N 1
ATOM 1394 C CA . SER A 1 178 ? -63.493 9.698 109.852 1.00 32.09 178 SER A CA 1
ATOM 1395 C C . SER A 1 178 ? -62.657 9.537 108.559 1.00 32.09 178 SER A C 1
ATOM 1397 O O . SER A 1 178 ? -62.581 8.440 108.027 1.00 32.09 178 SER A O 1
ATOM 1399 N N . ARG A 1 179 ? -62.208 10.613 107.897 1.00 30.23 179 ARG A N 1
ATOM 1400 C CA . ARG A 1 179 ? -60.901 11.306 108.032 1.00 30.23 179 ARG A CA 1
ATOM 1401 C C . ARG A 1 179 ? -59.742 10.664 107.231 1.00 30.23 179 ARG A C 1
ATOM 1403 O O . ARG A 1 179 ? -59.242 9.611 107.585 1.00 30.23 179 ARG A O 1
ATOM 1410 N N . ASN A 1 180 ? -59.339 11.398 106.186 1.00 38.34 180 ASN A N 1
ATOM 1411 C CA . ASN A 1 180 ? -58.042 11.467 105.475 1.00 38.34 180 ASN A CA 1
ATOM 1412 C C . ASN A 1 180 ? -56.799 11.041 106.296 1.00 38.34 180 ASN A C 1
ATOM 1414 O O . ASN A 1 180 ? -56.804 11.276 107.509 1.00 38.34 180 ASN A O 1
ATOM 1418 N N . PRO A 1 181 ? -55.700 10.556 105.661 1.00 46.03 181 PRO A N 1
ATOM 1419 C CA . PRO A 1 181 ? -54.831 11.457 104.873 1.00 46.03 181 PRO A CA 1
ATOM 1420 C C . PRO A 1 181 ? -54.054 10.867 103.662 1.00 46.03 181 PRO A C 1
ATOM 1422 O O . PRO A 1 181 ? -53.768 9.678 103.587 1.00 46.03 181 PRO A O 1
ATOM 1425 N N . SER A 1 182 ? -53.678 11.757 102.731 1.00 39.19 182 SER A N 1
ATOM 1426 C CA . SER A 1 182 ? -52.514 11.678 101.807 1.00 39.19 182 SER A CA 1
ATOM 1427 C C . SER A 1 182 ? -51.177 11.650 102.613 1.00 39.19 182 SER A C 1
ATOM 1429 O O . SER A 1 182 ? -51.282 11.777 103.836 1.00 39.19 182 SER A O 1
ATOM 1431 N N . PRO A 1 183 ? -49.925 11.586 102.067 1.00 59.97 183 PRO A N 1
ATOM 1432 C CA . PRO A 1 183 ? -49.406 12.058 100.757 1.00 59.97 183 PRO A CA 1
ATOM 1433 C C . PRO A 1 183 ? -48.316 11.071 100.183 1.00 59.97 183 PRO A C 1
ATOM 1435 O O . PRO A 1 183 ? -48.512 9.895 100.489 1.00 59.97 183 PRO A O 1
ATOM 1438 N N . PRO A 1 184 ? -47.242 11.383 99.381 1.00 45.03 184 PRO A N 1
ATOM 1439 C CA . PRO A 1 184 ? -46.344 12.570 99.345 1.00 45.03 184 PRO A CA 1
ATOM 1440 C C . PRO A 1 184 ? -45.891 13.099 97.947 1.00 45.03 184 PRO A C 1
ATOM 1442 O O . PRO A 1 184 ? -46.132 12.482 96.914 1.00 45.03 184 PRO A O 1
ATOM 1445 N N . LEU A 1 185 ? -45.197 14.252 97.951 1.00 38.09 185 LEU A N 1
ATOM 1446 C CA . LEU A 1 185 ? -44.420 14.867 96.854 1.00 38.09 185 LEU A CA 1
ATOM 1447 C C . LEU A 1 185 ? -42.924 14.974 97.256 1.00 38.09 185 LEU A C 1
ATOM 1449 O O . LEU A 1 185 ? -42.688 15.440 98.367 1.00 38.09 185 LEU A O 1
ATOM 1453 N N . GLU A 1 186 ? -42.018 14.578 96.330 1.00 39.78 186 GLU A N 1
ATOM 1454 C CA . GLU A 1 186 ? -40.618 15.021 95.985 1.00 39.78 186 GLU A CA 1
ATOM 1455 C C . GLU A 1 186 ? -39.538 15.247 97.094 1.00 39.78 186 GLU A C 1
ATOM 1457 O O . GLU A 1 186 ? -39.926 15.363 98.254 1.00 39.78 186 GLU A O 1
ATOM 1462 N N . PRO A 1 187 ? -38.193 15.373 96.839 1.00 43.41 187 PRO A N 1
ATOM 1463 C CA . PRO A 1 187 ? -37.351 15.310 95.611 1.00 43.41 187 PRO A CA 1
ATOM 1464 C C . PRO A 1 187 ? -36.011 14.484 95.706 1.00 43.41 187 PRO A C 1
ATOM 1466 O O . PRO A 1 187 ? -35.590 14.069 96.778 1.00 43.41 187 PRO A O 1
ATOM 1469 N N . LEU A 1 188 ? -35.352 14.310 94.541 1.00 39.19 188 LEU A N 1
ATOM 1470 C CA . LEU A 1 188 ? -33.905 14.216 94.189 1.00 39.19 188 LEU A CA 1
ATOM 1471 C C . LEU A 1 188 ? -32.836 13.686 95.188 1.00 39.19 188 LEU A C 1
ATOM 1473 O O . LEU A 1 188 ? -32.553 14.347 96.178 1.00 39.19 188 LEU A O 1
ATOM 1477 N N . GLU A 1 189 ? -32.097 12.634 94.788 1.00 31.89 189 GLU A N 1
ATOM 1478 C CA . GLU A 1 189 ? -30.627 12.504 94.947 1.00 31.89 189 GLU A CA 1
ATOM 1479 C C . GLU A 1 189 ? -30.080 11.345 94.071 1.00 31.89 189 GLU A C 1
ATOM 1481 O O . GLU A 1 189 ? -30.541 10.207 94.159 1.00 31.89 189 GLU A O 1
ATOM 1486 N N . GLU A 1 190 ? -29.121 11.652 93.186 1.00 36.50 190 GLU A N 1
ATOM 1487 C CA . GLU A 1 190 ? -28.283 10.680 92.457 1.00 36.50 190 GLU A CA 1
ATOM 1488 C C . GLU A 1 190 ? -27.303 9.988 93.437 1.00 36.50 190 GLU A C 1
ATOM 1490 O O . GLU A 1 190 ? -26.994 10.565 94.483 1.00 36.50 190 GLU A O 1
ATOM 1495 N N . PRO A 1 191 ? -26.746 8.796 93.125 1.00 43.09 191 PRO A N 1
ATOM 1496 C CA . PRO A 1 191 ? -25.519 8.802 92.320 1.00 43.09 191 PRO A CA 1
ATOM 1497 C C . PRO A 1 191 ? -25.311 7.582 91.387 1.00 43.09 191 PRO A C 1
ATOM 1499 O O . PRO A 1 191 ? -25.616 6.440 91.716 1.00 43.09 191 PRO A O 1
ATOM 1502 N N . SER A 1 192 ? -24.638 7.866 90.265 1.00 32.94 192 SER A N 1
ATOM 1503 C CA . SER A 1 192 ? -23.519 7.108 89.662 1.00 32.94 192 SER A CA 1
ATOM 1504 C C . SER A 1 192 ? -23.683 5.658 89.159 1.00 32.94 192 SER A C 1
ATOM 1506 O O . SER A 1 192 ? -23.897 4.732 89.937 1.00 32.94 192 SER A O 1
ATOM 1508 N N . GLY A 1 193 ? -23.345 5.469 87.871 1.00 34.78 193 GLY A N 1
ATOM 1509 C CA . GLY A 1 193 ? -22.902 4.205 87.252 1.00 34.78 193 GLY A CA 1
ATOM 1510 C C . GLY A 1 193 ? -23.579 3.935 85.901 1.00 34.78 193 GLY A C 1
ATOM 1511 O O . GLY A 1 193 ? -24.534 3.175 85.853 1.00 34.78 193 GLY A O 1
ATOM 1512 N N . ASP A 1 194 ? -23.339 4.750 84.872 1.00 39.41 194 ASP A N 1
ATOM 1513 C CA . ASP A 1 194 ? -22.379 4.517 83.767 1.00 39.41 194 ASP A CA 1
ATOM 1514 C C . ASP A 1 194 ? -22.736 3.356 82.810 1.00 39.41 194 ASP A C 1
ATOM 1516 O O . ASP A 1 194 ? -22.817 2.197 83.213 1.00 39.41 194 ASP A O 1
ATOM 1520 N N . GLY A 1 195 ? -22.906 3.707 81.525 1.00 34.19 195 GLY A N 1
ATOM 1521 C CA . GLY A 1 195 ? -23.035 2.787 80.388 1.00 34.19 195 GLY A CA 1
ATOM 1522 C C . GLY A 1 195 ? -24.249 3.009 79.467 1.00 34.19 195 GLY A C 1
ATOM 1523 O O . GLY A 1 195 ? -25.192 2.226 79.502 1.00 34.19 195 GLY A O 1
ATOM 1524 N N . GLY A 1 196 ? -24.229 4.042 78.611 1.00 34.12 196 GLY A N 1
ATOM 1525 C CA . GLY A 1 196 ? -25.106 4.133 77.420 1.00 34.12 196 GLY A CA 1
ATOM 1526 C C . GLY A 1 196 ? -24.617 3.242 76.253 1.00 34.12 196 GLY A C 1
ATOM 1527 O O . GLY A 1 196 ? -23.816 2.337 76.472 1.00 34.12 196 GLY A O 1
ATOM 1528 N N . PRO A 1 197 ? -24.903 3.590 74.985 1.00 48.12 197 PRO A N 1
ATOM 1529 C CA . PRO A 1 197 ? -26.191 3.529 74.281 1.00 48.12 197 PRO A CA 1
ATOM 1530 C C . PRO A 1 197 ? -26.085 2.682 72.984 1.00 48.12 197 PRO A C 1
ATOM 1532 O O . PRO A 1 197 ? -25.040 2.672 72.342 1.00 48.12 197 PRO A O 1
ATOM 1535 N N . ALA A 1 198 ? -27.158 2.010 72.550 1.00 32.41 198 ALA A N 1
ATOM 1536 C CA . ALA A 1 198 ? -27.244 1.436 71.195 1.00 32.41 198 ALA A CA 1
ATOM 1537 C C . ALA A 1 198 ? -28.707 1.198 70.785 1.00 32.41 198 ALA A C 1
ATOM 1539 O O . ALA A 1 198 ? -29.199 0.072 70.733 1.00 32.41 198 ALA A O 1
ATOM 1540 N N . ALA A 1 199 ? -29.412 2.299 70.537 1.00 38.84 199 ALA A N 1
ATOM 1541 C CA . ALA A 1 199 ? -30.425 2.326 69.493 1.00 38.84 199 ALA A CA 1
ATOM 1542 C C . ALA A 1 199 ? -29.709 2.497 68.140 1.00 38.84 199 ALA A C 1
ATOM 1544 O O . ALA A 1 199 ? -28.592 3.007 68.110 1.00 38.84 199 ALA A O 1
ATOM 1545 N N . GLU A 1 200 ? -30.407 2.121 67.068 1.00 39.28 200 GLU A N 1
ATOM 1546 C CA . GLU A 1 200 ? -30.046 2.252 65.646 1.00 39.28 200 GLU A CA 1
ATOM 1547 C C . GLU A 1 200 ? -29.240 1.094 65.041 1.00 39.28 200 GLU A C 1
ATOM 1549 O O . GLU A 1 200 ? -28.016 1.061 65.092 1.00 39.28 200 GLU A O 1
ATOM 1554 N N . ALA A 1 201 ? -29.951 0.184 64.364 1.00 37.00 201 ALA A N 1
ATOM 1555 C CA . ALA A 1 201 ? -29.529 -0.309 63.054 1.00 37.00 201 ALA A CA 1
ATOM 1556 C C . ALA A 1 201 ? -30.679 -1.034 62.328 1.00 37.00 201 ALA A C 1
ATOM 1558 O O . ALA A 1 201 ? -31.015 -2.170 62.642 1.00 37.00 201 ALA A O 1
ATOM 1559 N N . PHE A 1 202 ? -31.205 -0.342 61.316 1.00 33.41 202 PHE A N 1
ATOM 1560 C CA . PHE A 1 202 ? -31.524 -0.869 59.987 1.00 33.41 202 PHE A CA 1
ATOM 1561 C C . PHE A 1 202 ? -32.641 -1.911 59.804 1.00 33.41 202 PHE A C 1
ATOM 1563 O O . PHE A 1 202 ? -32.467 -3.115 59.974 1.00 33.41 202 PHE A O 1
ATOM 1570 N N . ALA A 1 203 ? -33.751 -1.409 59.257 1.00 44.66 203 ALA A N 1
ATOM 1571 C CA . ALA A 1 203 ? -34.521 -2.090 58.222 1.00 44.66 203 ALA A CA 1
ATOM 1572 C C . ALA A 1 203 ? -33.890 -1.820 56.841 1.00 44.66 203 ALA A C 1
ATOM 1574 O O . ALA A 1 203 ? -33.413 -0.709 56.621 1.00 44.66 203 ALA A O 1
ATOM 1575 N N . HIS A 1 204 ? -33.915 -2.823 55.953 1.00 38.97 204 HIS A N 1
ATOM 1576 C CA . HIS A 1 204 ? -34.299 -2.769 54.524 1.00 38.97 204 HIS A CA 1
ATOM 1577 C C . HIS A 1 204 ? -33.634 -3.904 53.726 1.00 38.97 204 HIS A C 1
ATOM 1579 O O . HIS A 1 204 ? -32.410 -4.018 53.723 1.00 38.97 204 HIS A O 1
ATOM 1585 N N . ASN A 1 205 ? -34.422 -4.727 53.022 1.00 33.94 205 ASN A N 1
ATOM 1586 C CA . ASN A 1 205 ? -34.593 -4.554 51.571 1.00 33.94 205 ASN A CA 1
ATOM 1587 C C . ASN A 1 205 ? -35.510 -5.610 50.912 1.00 33.94 205 ASN A C 1
ATOM 1589 O O . ASN A 1 205 ? -35.282 -6.809 51.048 1.00 33.94 205 ASN A O 1
ATOM 1593 N N . CYS A 1 206 ? -36.466 -5.063 50.148 1.00 38.72 206 CYS A N 1
ATOM 1594 C CA . CYS A 1 206 ? -37.009 -5.467 48.839 1.00 38.72 206 CYS A CA 1
ATOM 1595 C C . CYS A 1 206 ? -37.885 -6.727 48.661 1.00 38.72 206 CYS A C 1
ATOM 1597 O O . CYS A 1 206 ? -37.423 -7.862 48.745 1.00 38.72 206 CYS A O 1
ATOM 1599 N N . ASP A 1 207 ? -39.158 -6.451 48.335 1.00 33.75 207 ASP A N 1
ATOM 1600 C CA . ASP A 1 207 ? -39.861 -6.724 47.061 1.00 33.75 207 ASP A CA 1
ATOM 1601 C C . ASP A 1 207 ? -39.623 -8.064 46.337 1.00 33.75 207 ASP A C 1
ATOM 1603 O O . ASP A 1 207 ? -38.523 -8.352 45.877 1.00 33.75 207 ASP A O 1
ATOM 1607 N N . ASP A 1 208 ? -40.677 -8.870 46.139 1.00 34.62 208 ASP A N 1
ATOM 1608 C CA . ASP A 1 208 ? -41.551 -8.798 44.950 1.00 34.62 208 ASP A CA 1
ATOM 1609 C C . ASP A 1 208 ? -42.481 -10.031 44.829 1.00 34.62 208 ASP A C 1
ATOM 1611 O O . ASP A 1 208 ? -42.170 -11.136 45.272 1.00 34.62 208 ASP A O 1
ATOM 1615 N N . SER A 1 209 ? -43.578 -9.851 44.085 1.00 31.61 209 SER A N 1
ATOM 1616 C CA . SER A 1 209 ? -44.375 -10.880 43.385 1.00 31.61 209 SER A CA 1
ATOM 1617 C C . SER A 1 209 ? -45.426 -11.709 44.157 1.00 31.61 209 SER A C 1
ATOM 1619 O O . SER A 1 209 ? -45.183 -12.785 44.694 1.00 31.61 209 SER A O 1
ATOM 1621 N N . ALA A 1 210 ? -46.690 -11.297 44.022 1.00 32.62 210 ALA A N 1
ATOM 1622 C CA . ALA A 1 210 ? -47.821 -12.225 44.008 1.00 32.62 210 ALA A CA 1
ATOM 1623 C C . ALA A 1 210 ? -48.620 -12.026 42.713 1.00 32.62 210 ALA A C 1
ATOM 1625 O O . ALA A 1 210 ? -49.515 -11.190 42.618 1.00 32.62 210 ALA A O 1
ATOM 1626 N N . SER A 1 211 ? -48.267 -12.819 41.701 1.00 31.30 211 SER A N 1
ATOM 1627 C CA . SER A 1 211 ? -49.152 -13.134 40.581 1.00 31.30 211 SER A CA 1
ATOM 1628 C C . SER A 1 211 ? -50.081 -14.274 40.992 1.00 31.30 211 SER A C 1
ATOM 1630 O O . SER A 1 211 ? -49.613 -15.317 41.442 1.00 31.30 211 SER A O 1
ATOM 1632 N N . ILE A 1 212 ? -51.385 -14.110 40.776 1.00 37.62 212 ILE A N 1
ATOM 1633 C CA . ILE A 1 212 ? -52.364 -15.199 40.833 1.00 37.62 212 ILE A CA 1
ATOM 1634 C C . ILE A 1 212 ? -52.881 -15.512 39.424 1.00 37.62 212 ILE A C 1
ATOM 1636 O O . ILE A 1 212 ? -53.586 -14.729 38.802 1.00 37.62 212 ILE A O 1
ATOM 1640 N N . SER A 1 213 ? -52.484 -16.692 38.954 1.00 30.41 213 SER A N 1
ATOM 1641 C CA . SER A 1 213 ? -53.270 -17.671 38.194 1.00 30.41 213 SER A CA 1
ATOM 1642 C C . SER A 1 213 ? -54.116 -17.225 36.991 1.00 30.41 213 SER A C 1
ATOM 1644 O O . SER A 1 213 ? -55.261 -16.800 37.101 1.00 30.41 213 SER A O 1
ATOM 1646 N N . SER A 1 214 ? -53.552 -17.530 35.821 1.00 29.28 214 SER A N 1
ATOM 1647 C CA . SER A 1 214 ? -54.135 -18.267 34.686 1.00 29.28 214 SER A CA 1
ATOM 1648 C C . SER A 1 214 ? -55.622 -18.670 34.752 1.00 29.28 214 SER A C 1
ATOM 1650 O O . SER A 1 214 ? -56.014 -19.564 35.503 1.00 29.28 214 SER A O 1
ATOM 1652 N N . PHE A 1 215 ? -56.395 -18.156 33.794 1.00 28.09 215 PHE A N 1
ATOM 1653 C CA . PHE A 1 215 ? -57.346 -18.958 33.025 1.00 28.09 215 PHE A CA 1
ATOM 1654 C C . PHE A 1 215 ? -57.070 -18.731 31.535 1.00 28.09 215 PHE A C 1
ATOM 1656 O O . PHE A 1 215 ? -57.074 -17.609 31.035 1.00 28.09 215 PHE A O 1
ATOM 1663 N N . SER A 1 216 ? -56.788 -19.815 30.817 1.00 33.66 216 SER A N 1
ATOM 1664 C CA . SER A 1 216 ? -56.712 -19.808 29.359 1.00 33.66 216 SER A CA 1
ATOM 1665 C C . SER A 1 216 ? -58.111 -19.974 28.777 1.00 33.66 216 SER A C 1
ATOM 1667 O O . SER A 1 216 ? -58.771 -20.977 29.042 1.00 33.66 216 SER A O 1
ATOM 1669 N N . LEU A 1 217 ? -58.524 -19.053 27.910 1.00 32.75 217 LEU A N 1
ATOM 1670 C CA . LEU A 1 217 ? -59.436 -19.366 26.815 1.00 32.75 217 LEU A CA 1
ATOM 1671 C C . LEU A 1 217 ? -58.987 -18.555 25.599 1.00 32.75 217 LEU A C 1
ATOM 1673 O O . LEU A 1 217 ? -58.916 -17.331 25.645 1.00 32.75 217 LEU A O 1
ATOM 1677 N N . GLY A 1 218 ? -58.555 -19.272 24.565 1.00 29.38 218 GLY A N 1
ATOM 1678 C CA . GLY A 1 218 ? -57.877 -18.691 23.418 1.00 29.38 218 GLY A CA 1
ATOM 1679 C C . GLY A 1 218 ? -58.779 -17.929 22.455 1.00 29.38 218 GLY A C 1
ATOM 1680 O O . GLY A 1 218 ? -59.995 -17.865 22.606 1.00 29.38 218 GLY A O 1
ATOM 1681 N N . GLY A 1 219 ? -58.138 -17.453 21.390 1.00 27.80 219 GLY A N 1
ATOM 1682 C CA . GLY A 1 219 ? -58.804 -17.172 20.125 1.00 27.80 219 GLY A CA 1
ATOM 1683 C C . GLY A 1 219 ? -58.670 -15.739 19.621 1.00 27.80 219 GLY A C 1
ATOM 1684 O O . GLY A 1 219 ? -59.466 -14.887 19.979 1.00 27.80 219 GLY A O 1
ATOM 1685 N N . ALA A 1 220 ? -57.756 -15.591 18.657 1.00 29.73 220 ALA A N 1
ATOM 1686 C CA . ALA A 1 220 ? -57.887 -14.784 17.440 1.00 29.73 220 ALA A CA 1
ATOM 1687 C C . ALA A 1 220 ? -57.872 -13.242 17.509 1.00 29.73 220 ALA A C 1
ATOM 1689 O O . ALA A 1 220 ? -58.579 -12.608 18.279 1.00 29.73 220 ALA A O 1
ATOM 1690 N N . GLY A 1 221 ? -57.183 -12.657 16.519 1.00 30.09 221 GLY A N 1
ATOM 1691 C CA . GLY A 1 221 ? -57.669 -11.445 15.851 1.00 30.09 221 GLY A CA 1
ATOM 1692 C C . GLY A 1 221 ? -56.721 -10.250 15.819 1.00 30.09 221 GLY A C 1
ATOM 1693 O O . GLY A 1 221 ? -56.792 -9.379 16.668 1.00 30.09 221 GLY A O 1
ATOM 1694 N N . SER A 1 222 ? -55.881 -10.219 14.786 1.00 30.69 222 SER A N 1
ATOM 1695 C CA . SER A 1 222 ? -55.555 -9.082 13.912 1.00 30.69 222 SER A CA 1
ATOM 1696 C C . SER A 1 222 ? -55.612 -7.621 14.411 1.00 30.69 222 SER A C 1
ATOM 1698 O O . SER A 1 222 ? -56.656 -7.106 14.785 1.00 30.69 222 SER A O 1
ATOM 1700 N N . SER A 1 223 ? -54.509 -6.920 14.096 1.00 32.34 223 SER A N 1
ATOM 1701 C CA . SER A 1 223 ? -54.428 -5.582 13.467 1.00 32.34 223 SER A CA 1
ATOM 1702 C C . SER A 1 223 ? -55.054 -4.364 14.165 1.00 32.34 223 SER A C 1
ATOM 1704 O O . SER A 1 223 ? -56.268 -4.268 14.272 1.00 32.34 223 SER A O 1
ATOM 1706 N N . ALA A 1 224 ? -54.243 -3.323 14.401 1.00 30.28 224 ALA A N 1
ATOM 1707 C CA . ALA A 1 224 ? -54.175 -2.122 13.547 1.00 30.28 224 ALA A CA 1
ATOM 1708 C C . ALA A 1 224 ? -53.727 -0.858 14.321 1.00 30.28 224 ALA A C 1
ATOM 1710 O O . ALA A 1 224 ? -54.273 -0.522 15.362 1.00 30.28 224 ALA A O 1
ATOM 1711 N N . SER A 1 225 ? -52.784 -0.137 13.701 1.00 30.34 225 SER A N 1
ATOM 1712 C CA . SER A 1 225 ? -52.656 1.334 13.606 1.00 30.34 225 SER A CA 1
ATOM 1713 C C . SER A 1 225 ? -52.570 2.247 14.848 1.00 30.34 225 SER A C 1
ATOM 1715 O O . SER A 1 225 ? -53.495 2.373 15.640 1.00 30.34 225 SER A O 1
ATOM 1717 N N . LEU A 1 226 ? -51.477 3.028 14.841 1.00 41.28 226 LEU A N 1
ATOM 1718 C CA . LEU A 1 226 ? -51.242 4.370 15.418 1.00 41.28 226 LEU A CA 1
ATOM 1719 C C . LEU A 1 226 ? -52.484 5.299 15.448 1.00 41.28 226 LEU A C 1
ATOM 1721 O O . LEU A 1 226 ? -53.336 5.192 14.563 1.00 41.28 226 LEU A O 1
ATOM 1725 N N . PRO A 1 227 ? -52.536 6.302 16.357 1.00 44.12 227 PRO A N 1
ATOM 1726 C CA . PRO A 1 227 ? -51.961 7.640 16.085 1.00 44.12 227 PRO A CA 1
ATOM 1727 C C . PRO A 1 227 ? -51.158 8.216 17.278 1.00 44.12 227 PRO A C 1
ATOM 1729 O O . PRO A 1 227 ? -51.448 7.955 18.435 1.00 44.12 227 PRO A O 1
ATOM 1732 N N . ARG A 1 228 ? -50.012 8.865 17.045 1.00 34.50 228 ARG A N 1
ATOM 1733 C CA . ARG A 1 228 ? -49.810 10.311 16.793 1.00 34.50 228 ARG A CA 1
ATOM 1734 C C . ARG A 1 228 ? -50.036 11.222 18.015 1.00 34.50 228 ARG A C 1
ATOM 1736 O O . ARG A 1 228 ? -51.158 11.573 18.352 1.00 34.50 228 ARG A O 1
ATOM 1743 N N . SER A 1 229 ? -48.900 11.648 18.572 1.00 36.12 229 SER A N 1
ATOM 1744 C CA . SER A 1 229 ? -48.597 12.911 19.264 1.00 36.12 229 SER A CA 1
ATOM 1745 C C . SER A 1 229 ? -49.772 13.789 19.725 1.00 36.12 229 SER A C 1
ATOM 1747 O O . SER A 1 229 ? -50.392 14.494 18.920 1.00 36.12 229 SER A O 1
ATOM 1749 N N . ARG A 1 230 ? -49.911 13.919 21.046 1.00 30.38 230 ARG A N 1
ATOM 1750 C CA . ARG A 1 230 ? -50.296 15.180 21.681 1.00 30.38 230 ARG A CA 1
ATOM 1751 C C . ARG A 1 230 ? -49.276 15.528 22.757 1.00 30.38 230 ARG A C 1
ATOM 1753 O O . ARG A 1 230 ? -49.046 14.776 23.691 1.00 30.38 230 ARG A O 1
ATOM 1760 N N . GLN A 1 231 ? -48.662 16.681 22.553 1.00 44.31 231 GLN A N 1
ATOM 1761 C CA . GLN A 1 231 ? -47.903 17.433 23.533 1.00 44.31 231 GLN A CA 1
ATOM 1762 C C . GLN A 1 231 ? -48.861 17.894 24.637 1.00 44.31 231 GLN A C 1
ATOM 1764 O O . GLN A 1 231 ? -49.910 18.459 24.319 1.00 44.31 231 GLN A O 1
ATOM 1769 N N . GLY A 1 232 ? -48.510 17.675 25.904 1.00 31.52 232 GLY A N 1
ATOM 1770 C CA . GLY A 1 232 ? -49.264 18.237 27.021 1.00 31.52 232 GLY A CA 1
ATOM 1771 C C . GLY A 1 232 ? -48.989 17.570 28.364 1.00 31.52 232 GLY A C 1
ATOM 1772 O O . GLY A 1 232 ? -49.608 16.563 28.653 1.00 31.52 232 GLY A O 1
ATOM 1773 N N . LEU A 1 233 ? -48.138 18.234 29.156 1.00 36.22 233 LEU A N 1
ATOM 1774 C CA . LEU A 1 233 ? -48.174 18.347 30.624 1.00 36.22 233 LEU A CA 1
ATOM 1775 C C . LEU A 1 233 ? -47.885 17.090 31.476 1.00 36.22 233 LEU A C 1
ATOM 1777 O O . LEU A 1 233 ? -48.249 15.969 31.151 1.00 36.22 233 LEU A O 1
ATOM 1781 N N . SER A 1 234 ? -47.163 17.328 32.576 1.00 37.66 234 SER A N 1
ATOM 1782 C CA . SER A 1 234 ? -46.656 16.326 33.522 1.00 37.66 234 SER A CA 1
ATOM 1783 C C . SER A 1 234 ? -47.798 15.636 34.296 1.00 37.66 234 SER A C 1
ATOM 1785 O O . SER A 1 234 ? -48.761 16.326 34.640 1.00 37.66 234 SER A O 1
ATOM 1787 N N . PRO A 1 235 ? -47.706 14.332 34.635 1.00 46.84 235 PRO A N 1
ATOM 1788 C CA . PRO A 1 235 ? -48.826 13.519 35.135 1.00 46.84 235 PRO A CA 1
ATOM 1789 C C . PRO A 1 235 ? -49.174 13.728 36.617 1.00 46.84 235 PRO A C 1
ATOM 1791 O O . PRO A 1 235 ? -49.999 13.007 37.160 1.00 46.84 235 PRO A O 1
ATOM 1794 N N . GLU A 1 236 ? -48.549 14.680 37.304 1.00 48.25 236 GLU A N 1
ATOM 1795 C CA . GLU A 1 236 ? -48.595 14.734 38.774 1.00 48.25 236 GLU A CA 1
ATOM 1796 C C . GLU A 1 236 ? -49.755 15.581 39.328 1.00 48.25 236 GLU A C 1
ATOM 1798 O O . GLU A 1 236 ? -49.928 15.684 40.539 1.00 48.25 236 GLU A O 1
ATOM 1803 N N . GLN A 1 237 ? -50.581 16.189 38.465 1.00 44.81 237 GLN A N 1
ATOM 1804 C CA . GLN A 1 237 ? -51.591 17.167 38.898 1.00 44.81 237 GLN A CA 1
ATOM 1805 C C . GLN A 1 237 ? -53.040 16.842 38.502 1.00 44.81 237 GLN A C 1
ATOM 1807 O O . GLN A 1 237 ? -53.952 17.555 38.915 1.00 44.81 237 GLN A O 1
ATOM 1812 N N . GLU A 1 238 ? -53.283 15.757 37.763 1.00 41.44 238 GLU A N 1
ATOM 1813 C CA . GLU A 1 238 ? -54.643 15.339 37.376 1.00 41.44 238 GLU A CA 1
ATOM 1814 C C . GLU A 1 238 ? -55.286 14.395 38.414 1.00 41.44 238 GLU A C 1
ATOM 1816 O O . GLU A 1 238 ? -56.507 14.380 38.584 1.00 41.44 238 GLU A O 1
ATOM 1821 N N . GLU A 1 239 ? -54.475 13.686 39.207 1.00 46.47 239 GLU A N 1
ATOM 1822 C CA . GLU A 1 239 ? -54.963 12.703 40.187 1.00 46.47 239 GLU A CA 1
ATOM 1823 C C . GLU A 1 239 ? -55.503 13.327 41.486 1.00 46.47 239 GLU A C 1
ATOM 1825 O O . GLU A 1 239 ? -56.277 12.696 42.205 1.00 46.47 239 GLU A O 1
ATOM 1830 N N . THR A 1 240 ? -55.202 14.599 41.768 1.00 54.91 240 THR A N 1
ATOM 1831 C CA . THR A 1 240 ? -55.748 15.298 42.949 1.00 54.91 240 THR A CA 1
ATOM 1832 C C . THR A 1 240 ? -57.149 15.878 42.726 1.00 54.91 240 THR A C 1
ATOM 1834 O O . THR A 1 240 ? -57.833 16.212 43.693 1.00 54.91 240 THR A O 1
ATOM 1837 N N . ALA A 1 241 ? -57.631 15.958 41.480 1.00 45.16 241 ALA A N 1
ATOM 1838 C CA . ALA A 1 241 ? -58.936 16.547 41.167 1.00 45.16 241 ALA A CA 1
ATOM 1839 C C . ALA A 1 241 ? -60.114 15.552 41.252 1.00 45.16 241 ALA A C 1
ATOM 1841 O O . ALA A 1 241 ? -61.261 15.977 41.403 1.00 45.16 241 ALA A O 1
ATOM 1842 N N . SER A 1 242 ? -59.863 14.236 41.202 1.00 50.41 242 SER A N 1
ATOM 1843 C CA . SER A 1 242 ? -60.930 13.212 41.194 1.00 50.41 242 SER A CA 1
ATOM 1844 C C . SER A 1 242 ? -61.438 12.780 42.577 1.00 50.41 242 SER A C 1
ATOM 1846 O O . SER A 1 242 ? -62.397 12.017 42.661 1.00 50.41 242 SER A O 1
ATOM 1848 N N . LEU A 1 243 ? -60.871 13.286 43.677 1.00 49.09 243 LEU A N 1
ATOM 1849 C CA . LEU A 1 243 ? -61.228 12.838 45.034 1.00 49.09 243 LEU A CA 1
ATOM 1850 C C . LEU A 1 243 ? -62.378 13.616 45.703 1.00 49.09 243 LEU A C 1
ATOM 1852 O O . LEU A 1 243 ? -62.689 13.364 46.863 1.00 49.09 243 LEU A O 1
ATOM 1856 N N . VAL A 1 244 ? -63.062 14.529 45.001 1.00 50.12 244 VAL A N 1
ATOM 1857 C CA . VAL A 1 244 ? -64.153 15.340 45.598 1.00 50.12 244 VAL A CA 1
ATOM 1858 C C . VAL A 1 244 ? -65.559 14.779 45.310 1.00 50.12 244 VAL A C 1
ATOM 1860 O O . VAL A 1 244 ? -66.560 15.368 45.708 1.00 50.12 244 VAL A O 1
ATOM 1863 N N . SER A 1 245 ? -65.694 13.617 44.663 1.00 50.19 245 SER A N 1
ATOM 1864 C CA . SER A 1 245 ? -67.016 13.088 44.288 1.00 50.19 245 SER A CA 1
ATOM 1865 C C . SER A 1 245 ? -67.289 11.670 44.782 1.00 50.19 245 SER A C 1
ATOM 1867 O O . SER A 1 245 ? -67.379 10.741 43.992 1.00 50.19 245 SER A O 1
ATOM 1869 N N . THR A 1 246 ? -67.461 11.494 46.094 1.00 49.50 246 THR A N 1
ATOM 1870 C CA . THR A 1 246 ? -68.608 10.769 46.689 1.00 49.50 246 THR A CA 1
ATOM 1871 C C . THR A 1 246 ? -68.519 10.837 48.211 1.00 49.50 246 THR A C 1
ATOM 1873 O O . THR A 1 246 ? -67.581 10.346 48.829 1.00 49.50 246 THR A O 1
ATOM 1876 N N . GLY A 1 247 ? -69.499 11.496 48.826 1.00 53.16 247 GLY A N 1
ATOM 1877 C CA . GLY A 1 247 ? -69.568 11.652 50.270 1.00 53.16 247 GLY A CA 1
ATOM 1878 C C . GLY A 1 247 ? -70.034 10.385 50.981 1.00 53.16 247 GLY A C 1
ATOM 1879 O O . GLY A 1 247 ? -71.100 9.860 50.673 1.00 53.16 247 GLY A O 1
ATOM 1880 N N . THR A 1 248 ? -69.295 10.000 52.019 1.00 46.75 248 THR A N 1
ATOM 1881 C CA . THR A 1 248 ? -69.834 9.397 53.245 1.00 46.75 248 THR A CA 1
ATOM 1882 C C . THR A 1 248 ? -69.006 9.904 54.423 1.00 46.75 248 THR A C 1
ATOM 1884 O O . THR A 1 248 ? -67.799 9.686 54.471 1.00 46.75 248 THR A O 1
ATOM 1887 N N . LEU A 1 249 ? -69.662 10.610 55.349 1.00 51.34 249 LEU A N 1
ATOM 1888 C CA . LEU A 1 249 ? -69.106 11.061 56.625 1.00 51.34 249 LEU A CA 1
ATOM 1889 C C . LEU A 1 249 ? -68.615 9.855 57.441 1.00 51.34 249 LEU A C 1
ATOM 1891 O O . LEU A 1 249 ? -69.421 9.128 58.019 1.00 51.34 249 LEU A O 1
ATOM 1895 N N . VAL A 1 250 ? -67.299 9.677 57.507 1.00 44.59 250 VAL A N 1
ATOM 1896 C CA . VAL A 1 250 ? -66.612 8.832 58.490 1.00 44.59 250 VAL A CA 1
ATOM 1897 C C . VAL A 1 250 ? -65.837 9.782 59.414 1.00 44.59 250 VAL A C 1
ATOM 1899 O O . VAL A 1 250 ? -65.268 10.750 58.908 1.00 44.59 250 VAL A O 1
ATOM 1902 N N . PRO A 1 251 ? -65.844 9.587 60.748 1.00 48.28 251 PRO A N 1
ATOM 1903 C CA . PRO A 1 251 ? -65.122 10.454 61.683 1.00 48.28 251 PRO A CA 1
ATOM 1904 C C . PRO A 1 251 ? -63.649 10.646 61.276 1.00 48.28 251 PRO A C 1
ATOM 1906 O O . PRO A 1 251 ? -63.015 9.680 60.853 1.00 48.28 251 PRO A O 1
ATOM 1909 N N . GLU A 1 252 ? -63.122 11.870 61.430 1.00 54.38 252 GLU A N 1
ATOM 1910 C CA . GLU A 1 252 ? -61.790 12.373 61.011 1.00 54.38 252 GLU A CA 1
ATOM 1911 C C . GLU A 1 252 ? -60.566 11.682 61.667 1.00 54.38 252 GLU A C 1
ATOM 1913 O O . GLU A 1 252 ? -59.614 12.338 62.079 1.00 54.38 252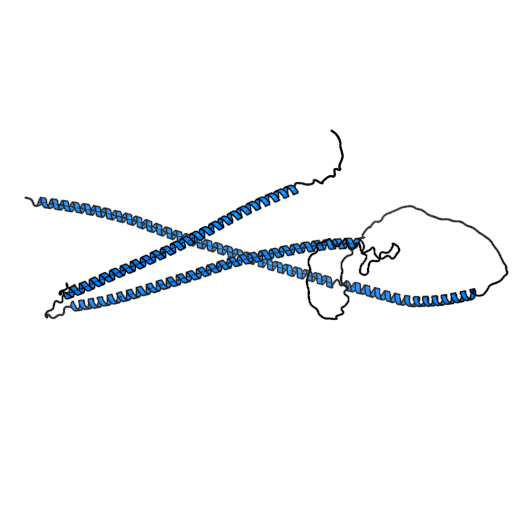 GLU A O 1
ATOM 1918 N N . GLY A 1 253 ? -60.556 10.358 61.809 1.00 53.56 253 GLY A N 1
ATOM 1919 C CA . GLY A 1 253 ? -59.498 9.659 62.544 1.00 53.56 253 GLY A CA 1
ATOM 1920 C C . GLY A 1 253 ? -58.793 8.531 61.807 1.00 53.56 253 GLY A C 1
ATOM 1921 O O . GLY A 1 253 ? -57.722 8.129 62.249 1.00 53.56 253 GLY A O 1
ATOM 1922 N N . ILE A 1 254 ? -59.365 7.973 60.736 1.00 59.81 254 ILE A N 1
ATOM 1923 C CA . ILE A 1 254 ? -58.813 6.750 60.136 1.00 59.81 254 ILE A CA 1
ATOM 1924 C C . ILE A 1 254 ? -58.882 6.841 58.612 1.00 59.81 254 ILE A C 1
ATOM 1926 O O . ILE A 1 254 ? -59.899 6.528 57.996 1.00 59.81 254 ILE A O 1
ATOM 1930 N N . TYR A 1 255 ? -57.780 7.281 58.004 1.00 69.31 255 TYR A N 1
ATOM 1931 C CA . TYR A 1 255 ? -57.557 7.118 56.572 1.00 69.31 255 TYR A CA 1
ATOM 1932 C C . TYR A 1 255 ? -57.378 5.621 56.280 1.00 69.31 255 TYR A C 1
ATOM 1934 O O . TYR A 1 255 ? -56.400 5.017 56.723 1.00 69.31 255 TYR A O 1
ATOM 1942 N N . LEU A 1 256 ? -58.336 5.010 55.575 1.00 68.44 256 LEU A N 1
ATOM 1943 C CA . LEU A 1 256 ? -58.175 3.665 55.021 1.00 68.44 256 LEU A CA 1
ATOM 1944 C C . LEU A 1 256 ? -57.638 3.784 53.586 1.00 68.44 256 LEU A C 1
ATOM 1946 O O . LEU A 1 256 ? -58.356 4.315 52.733 1.00 68.44 256 LEU A O 1
ATOM 1950 N N . PRO A 1 257 ? -56.418 3.298 53.295 1.00 74.00 257 PRO A N 1
ATOM 1951 C CA . PRO A 1 257 ? -55.900 3.297 51.935 1.00 74.00 257 PRO A CA 1
ATOM 1952 C C . PRO A 1 257 ? -56.719 2.348 51.034 1.00 74.00 257 PRO A C 1
ATOM 1954 O O . PRO A 1 257 ? -57.254 1.343 51.520 1.00 74.00 257 PRO A O 1
ATOM 1957 N N . PRO A 1 258 ? -56.838 2.644 49.723 1.00 77.69 258 PRO A N 1
ATOM 1958 C CA . PRO A 1 258 ? -57.503 1.765 48.765 1.00 77.69 258 PRO A CA 1
ATOM 1959 C C . PRO A 1 258 ? -56.889 0.351 48.742 1.00 77.69 258 PRO A C 1
ATOM 1961 O O . PRO A 1 258 ? -55.702 0.192 49.035 1.00 77.69 258 PRO A O 1
ATOM 1964 N N . PRO A 1 259 ? -57.649 -0.692 48.356 1.00 69.25 259 PRO A N 1
ATOM 1965 C CA . PRO A 1 259 ? -57.131 -2.057 48.273 1.00 69.25 259 PRO A CA 1
ATOM 1966 C C . PRO A 1 259 ? -55.875 -2.134 47.393 1.00 69.25 259 PRO A C 1
ATOM 1968 O O . PRO A 1 259 ? -55.896 -1.685 46.249 1.00 69.25 259 PRO A O 1
ATOM 1971 N N . GLY A 1 260 ? -54.795 -2.707 47.930 1.00 76.50 260 GLY A N 1
ATOM 1972 C CA . GLY A 1 260 ? -53.492 -2.799 47.257 1.00 76.50 260 GLY A CA 1
ATOM 1973 C C . GLY A 1 260 ? -52.502 -1.683 47.606 1.00 76.50 260 GLY A C 1
ATOM 1974 O O . GLY A 1 260 ? -51.345 -1.773 47.212 1.00 76.50 260 GLY A O 1
ATOM 1975 N N . TYR A 1 261 ? -52.916 -0.674 48.376 1.00 76.19 261 TYR A N 1
ATOM 1976 C CA . TYR A 1 261 ? -52.047 0.408 48.833 1.00 76.19 261 TYR A CA 1
ATOM 1977 C C . TYR A 1 261 ? -51.742 0.244 50.322 1.00 76.19 261 TYR A C 1
ATOM 1979 O O . TYR A 1 261 ? -52.645 0.114 51.150 1.00 76.19 261 TYR A O 1
ATOM 1987 N N . GLN A 1 262 ? -50.456 0.249 50.668 1.00 83.00 262 GLN A N 1
ATOM 1988 C CA . GLN A 1 262 ? -49.987 0.177 52.047 1.00 83.00 262 GLN A CA 1
ATOM 1989 C C . GLN A 1 262 ? -49.557 1.570 52.510 1.00 83.00 262 GLN A C 1
ATOM 1991 O O . GLN A 1 262 ? -48.849 2.277 51.798 1.00 83.00 262 GLN A O 1
ATOM 1996 N N . LEU A 1 263 ? -49.997 1.971 53.705 1.00 78.19 263 LEU A N 1
ATOM 1997 C CA . LEU A 1 263 ? -49.500 3.182 54.355 1.00 78.19 263 LEU A CA 1
ATOM 1998 C C . LEU A 1 263 ? -48.043 2.952 54.755 1.00 78.19 263 LEU A C 1
ATOM 2000 O O . LEU A 1 263 ? -47.758 2.134 55.631 1.00 78.19 263 LEU A O 1
ATOM 2004 N N . VAL A 1 264 ? -47.140 3.662 54.089 1.00 82.81 264 VAL A N 1
ATOM 2005 C CA . VAL A 1 264 ? -45.707 3.625 54.369 1.00 82.81 264 VAL A CA 1
ATOM 2006 C C . VAL A 1 264 ? -45.380 4.767 55.340 1.00 82.81 264 VAL A C 1
ATOM 2008 O O . VAL A 1 264 ? -45.754 5.906 55.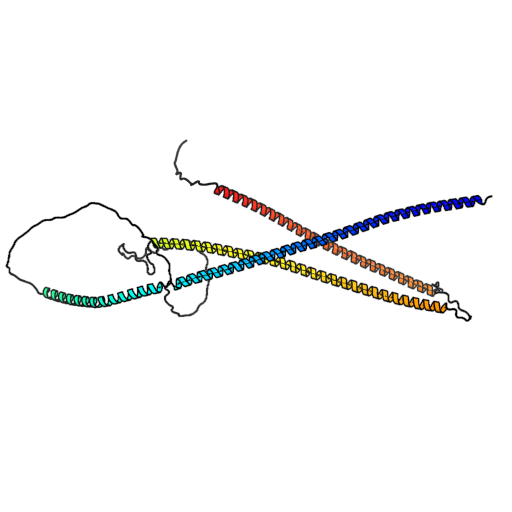063 1.00 82.81 264 VAL A O 1
ATOM 2011 N N . PRO A 1 265 ? -44.721 4.500 56.482 1.00 88.12 265 PRO A N 1
ATOM 2012 C CA . PRO A 1 265 ? -44.218 5.543 57.373 1.00 88.12 265 PRO A CA 1
ATOM 2013 C C . PRO A 1 265 ? -43.244 6.483 56.651 1.00 88.12 265 PRO A C 1
ATOM 2015 O O . PRO A 1 265 ? -42.433 6.013 55.853 1.00 88.12 265 PRO A O 1
ATOM 2018 N N . ASP A 1 266 ? -43.250 7.774 56.993 1.00 88.50 266 ASP A N 1
ATOM 2019 C CA . ASP A 1 266 ? -42.432 8.804 56.324 1.00 88.50 266 ASP A CA 1
ATOM 2020 C C . ASP A 1 266 ? -40.947 8.414 56.216 1.00 88.50 266 ASP A C 1
ATOM 2022 O O . ASP A 1 266 ? -40.337 8.562 55.162 1.00 88.50 266 ASP A O 1
ATOM 2026 N N . ASN A 1 267 ? -40.390 7.793 57.260 1.00 90.25 267 ASN A N 1
ATOM 2027 C CA . ASN A 1 267 ? -38.999 7.331 57.289 1.00 90.25 267 ASN A CA 1
ATOM 2028 C C . ASN A 1 267 ? -38.695 6.277 56.200 1.00 90.25 267 ASN A C 1
ATOM 2030 O O . ASN A 1 267 ? -37.628 6.295 55.592 1.00 90.25 267 ASN A O 1
ATOM 2034 N N . GLN A 1 268 ? -39.627 5.346 55.959 1.00 92.19 268 GLN A N 1
ATOM 2035 C CA . GLN A 1 268 ? -39.489 4.306 54.930 1.00 92.19 268 GLN A CA 1
ATOM 2036 C C . GLN A 1 268 ? -39.710 4.888 53.528 1.00 92.19 268 GLN A C 1
ATOM 2038 O O . GLN A 1 268 ? -39.043 4.485 52.580 1.00 92.19 268 GLN A O 1
ATOM 2043 N N . TRP A 1 269 ? -40.601 5.875 53.394 1.00 87.81 269 TRP A N 1
ATOM 2044 C CA . TRP A 1 269 ? -40.794 6.604 52.141 1.00 87.81 269 TRP A CA 1
ATOM 2045 C C . TRP A 1 269 ? -39.550 7.411 51.754 1.00 87.81 269 TRP A C 1
ATOM 2047 O O . TRP A 1 269 ? -39.101 7.336 50.612 1.00 87.81 269 TRP A O 1
ATOM 2057 N N . GLU A 1 270 ? -38.942 8.130 52.701 1.00 93.31 270 GLU A N 1
ATOM 2058 C CA . GLU A 1 270 ? -37.687 8.857 52.483 1.00 93.31 270 GLU A CA 1
ATOM 2059 C C . GLU A 1 270 ? -36.540 7.917 52.089 1.00 93.31 270 GLU A C 1
ATOM 2061 O O . GLU A 1 270 ? -35.765 8.244 51.182 1.00 93.31 270 GLU A O 1
ATOM 2066 N N . GLN A 1 271 ? -36.459 6.740 52.722 1.00 95.44 271 GLN A N 1
ATOM 2067 C CA . GLN A 1 271 ? -35.478 5.708 52.395 1.00 95.44 271 GLN A CA 1
ATOM 2068 C C . GLN A 1 271 ? -35.672 5.159 50.975 1.00 95.44 271 GLN A C 1
ATOM 2070 O O . GLN A 1 271 ? -34.734 5.212 50.180 1.00 95.44 271 GLN A O 1
ATOM 2075 N N . LEU A 1 272 ? -36.887 4.741 50.609 1.00 92.75 272 LEU A N 1
ATOM 2076 C CA . LEU A 1 272 ? -37.208 4.290 49.248 1.00 92.75 272 LEU A CA 1
ATOM 2077 C C . LEU A 1 272 ? -36.963 5.388 48.207 1.00 92.75 272 LEU A C 1
ATOM 2079 O O . LEU A 1 272 ? -36.495 5.117 47.104 1.00 92.75 272 LEU A O 1
ATOM 2083 N N . GLN A 1 273 ? -37.226 6.650 48.544 1.00 93.25 273 GLN A N 1
ATOM 2084 C CA . GLN A 1 273 ? -36.960 7.770 47.648 1.00 93.25 273 GLN A CA 1
ATOM 2085 C C . GLN A 1 273 ? -35.452 8.025 47.482 1.00 93.25 273 GLN A C 1
ATOM 2087 O O . GLN A 1 273 ? -35.001 8.420 46.404 1.00 93.25 273 GLN A O 1
ATOM 2092 N N . ALA A 1 274 ? -34.651 7.818 48.531 1.00 95.19 274 ALA A N 1
ATOM 2093 C CA . ALA A 1 274 ? -33.195 7.886 48.455 1.00 95.19 274 ALA A CA 1
ATOM 2094 C C . ALA A 1 274 ? -32.617 6.723 47.634 1.00 95.19 274 ALA A C 1
ATOM 2096 O O . ALA A 1 274 ? -31.788 6.973 46.760 1.00 95.19 274 ALA A O 1
ATOM 2097 N N . GLU A 1 275 ? -33.103 5.501 47.854 1.00 96.25 275 GLU A N 1
ATOM 2098 C CA . GLU A 1 275 ? -32.754 4.305 47.080 1.00 96.25 275 GLU A CA 1
ATOM 2099 C C . GLU A 1 275 ? -33.150 4.472 45.607 1.00 96.25 275 GLU A C 1
ATOM 2101 O O . GLU A 1 275 ? -32.316 4.284 44.726 1.00 96.25 275 GLU A O 1
ATOM 2106 N N . GLY A 1 276 ? -34.359 4.960 45.321 1.00 96.44 276 GLY A N 1
ATOM 2107 C CA . GLY A 1 276 ? -34.812 5.269 43.964 1.00 96.44 276 GLY A CA 1
ATOM 2108 C C . GLY A 1 276 ? -33.952 6.335 43.280 1.00 96.44 276 GLY A C 1
ATOM 2109 O O . GLY A 1 276 ? -33.560 6.170 42.128 1.00 96.44 276 GLY A O 1
ATOM 2110 N N . ARG A 1 277 ? -33.567 7.404 43.995 1.00 97.12 277 ARG A N 1
ATOM 2111 C CA . ARG A 1 277 ? -32.615 8.406 43.475 1.00 97.12 277 ARG A CA 1
ATOM 2112 C C . ARG A 1 277 ? -31.225 7.822 43.234 1.00 97.12 277 ARG A C 1
ATOM 2114 O O . ARG A 1 277 ? -30.544 8.281 42.319 1.00 97.12 277 ARG A O 1
ATOM 2121 N N . GLN A 1 278 ? -30.783 6.872 44.053 1.00 97.56 278 GLN A N 1
ATOM 2122 C CA . GLN A 1 278 ? -29.490 6.219 43.879 1.00 97.56 278 GLN A CA 1
ATOM 2123 C C . GLN A 1 278 ? -29.510 5.290 42.662 1.00 97.56 278 GLN A C 1
ATOM 2125 O O . GLN A 1 278 ? -28.680 5.454 41.775 1.00 97.56 278 GLN A O 1
ATOM 2130 N N . LEU A 1 279 ? -30.522 4.430 42.547 1.00 97.38 279 LEU A N 1
ATOM 2131 C CA . LEU A 1 279 ? -30.726 3.565 41.384 1.00 97.38 279 LEU A CA 1
ATOM 2132 C C . LEU A 1 279 ? -30.875 4.369 40.089 1.00 97.38 279 LEU A C 1
ATOM 2134 O O . LEU A 1 279 ? -30.348 3.967 39.058 1.00 97.38 279 LEU A O 1
ATOM 2138 N N . GLN A 1 280 ? -31.533 5.530 40.136 1.00 97.25 280 GLN A N 1
ATOM 2139 C CA . GLN A 1 280 ? -31.621 6.435 38.991 1.00 97.25 280 GLN A CA 1
ATOM 2140 C C . GLN A 1 280 ? -30.233 6.933 38.558 1.00 97.25 280 GLN A C 1
ATOM 2142 O O . GLN A 1 280 ? -29.921 6.929 37.369 1.00 97.25 280 GLN A O 1
ATOM 2147 N N . LYS A 1 281 ? -29.378 7.334 39.509 1.00 98.19 281 LYS A N 1
ATOM 2148 C CA . LYS A 1 281 ? -28.000 7.762 39.216 1.00 98.19 281 LYS A CA 1
ATOM 2149 C C . LYS A 1 281 ? -27.152 6.618 38.669 1.00 98.19 281 LYS A C 1
ATOM 2151 O O . LYS A 1 281 ? -26.390 6.847 37.734 1.00 98.19 281 LYS A O 1
ATOM 2156 N N . ASP A 1 282 ? -27.302 5.421 39.226 1.00 97.50 282 ASP A N 1
ATOM 2157 C CA . ASP A 1 282 ? -26.571 4.230 38.793 1.00 97.50 282 ASP A CA 1
ATOM 2158 C C . ASP A 1 282 ? -27.023 3.795 37.387 1.00 97.50 282 ASP A C 1
ATOM 2160 O O . ASP A 1 282 ? -26.208 3.462 36.530 1.00 97.50 282 ASP A O 1
ATOM 2164 N N . LEU A 1 283 ? -28.323 3.881 37.089 1.00 98.12 283 LEU A N 1
ATOM 2165 C CA . LEU A 1 283 ? -28.849 3.651 35.744 1.00 98.12 283 LEU A CA 1
ATOM 2166 C C . LEU A 1 283 ? -28.301 4.681 34.752 1.00 98.12 283 LEU A C 1
ATOM 2168 O O . LEU A 1 283 ? -27.909 4.325 33.640 1.00 98.12 283 LEU A O 1
ATOM 2172 N N . GLU A 1 284 ? -28.241 5.954 35.147 1.00 98.12 284 GLU A N 1
ATOM 2173 C CA . GLU A 1 284 ? -27.635 6.997 34.326 1.00 98.12 284 GLU A CA 1
ATOM 2174 C C . GLU A 1 284 ? -26.140 6.750 34.092 1.00 98.12 284 GLU A C 1
ATOM 2176 O O . GLU A 1 284 ? -25.686 6.907 32.959 1.00 98.12 284 GLU A O 1
ATOM 2181 N N . SER A 1 285 ? -25.363 6.347 35.104 1.00 98.31 285 SER A N 1
ATOM 2182 C CA . SER A 1 285 ? -23.934 6.056 34.924 1.00 98.31 285 SER A CA 1
ATOM 2183 C C . SER A 1 285 ? -23.715 4.862 34.000 1.00 98.31 285 SER A C 1
ATOM 2185 O O . SER A 1 285 ? -22.967 4.985 33.034 1.00 98.31 285 SER A O 1
ATOM 2187 N N . VAL A 1 286 ? -24.444 3.762 34.204 1.00 98.06 286 VAL A N 1
ATOM 2188 C CA . VAL A 1 286 ? -24.378 2.583 33.327 1.00 98.06 286 VAL A CA 1
ATOM 2189 C C . VAL A 1 286 ? -24.820 2.930 31.902 1.00 98.06 286 VAL A C 1
ATOM 2191 O O . VAL A 1 286 ? -24.241 2.438 30.934 1.00 98.06 286 VAL A O 1
ATOM 2194 N N . SER A 1 287 ? -25.816 3.808 31.733 1.00 97.25 287 SER A N 1
ATOM 2195 C CA . SER A 1 287 ? -26.232 4.258 30.398 1.00 97.25 287 SER A CA 1
ATOM 2196 C C . SER A 1 287 ? -25.140 5.056 29.677 1.00 97.25 287 SER A C 1
ATOM 2198 O O . SER A 1 287 ? -24.944 4.851 28.481 1.00 97.25 287 SER A O 1
ATOM 2200 N N . ARG A 1 288 ? -24.386 5.895 30.404 1.00 98.44 288 ARG A N 1
ATOM 2201 C CA . ARG A 1 288 ? -23.242 6.644 29.860 1.00 98.44 288 ARG A CA 1
ATOM 2202 C C . ARG A 1 288 ? -22.103 5.704 29.477 1.00 98.44 288 ARG A C 1
ATOM 2204 O O . ARG A 1 288 ? -21.610 5.794 28.360 1.00 98.44 288 ARG A O 1
ATOM 2211 N N . GLU A 1 289 ? -21.753 4.755 30.344 1.00 97.94 289 GLU A N 1
ATOM 2212 C CA . GLU A 1 289 ? -20.728 3.742 30.056 1.00 97.94 289 GLU A CA 1
ATOM 2213 C C . GLU A 1 289 ? -21.092 2.902 28.825 1.00 97.94 289 GLU A C 1
ATOM 2215 O O . GLU A 1 289 ? -20.254 2.661 27.956 1.00 97.94 289 GLU A O 1
ATOM 2220 N N . ARG A 1 290 ? -22.363 2.497 28.695 1.00 97.81 290 ARG A N 1
ATOM 2221 C CA . ARG A 1 290 ? -22.855 1.808 27.495 1.00 97.81 290 ARG A CA 1
ATOM 2222 C C . ARG A 1 290 ? -22.640 2.657 26.244 1.00 97.81 290 ARG A C 1
ATOM 2224 O O . ARG A 1 290 ? -22.175 2.126 25.237 1.00 97.81 290 ARG A O 1
ATOM 2231 N N . ASP A 1 291 ? -22.997 3.937 26.290 1.00 97.81 291 ASP A N 1
ATOM 2232 C CA . ASP A 1 291 ? -22.875 4.831 25.138 1.00 97.81 291 ASP A CA 1
ATOM 2233 C C . ASP A 1 291 ? -21.401 5.047 24.760 1.00 97.81 291 ASP A C 1
ATOM 2235 O O . ASP A 1 291 ? -21.049 4.937 23.585 1.00 97.81 291 ASP A O 1
ATOM 2239 N N . GLU A 1 292 ? -20.516 5.223 25.742 1.00 98.19 292 GLU A N 1
ATOM 2240 C CA . GLU A 1 292 ? -19.066 5.317 25.535 1.00 98.19 292 GLU A CA 1
ATOM 2241 C C . GLU A 1 292 ? -18.487 4.050 24.890 1.00 98.19 292 GLU A C 1
ATOM 2243 O O . GLU A 1 292 ? -17.735 4.135 23.914 1.00 98.19 292 GLU A O 1
ATOM 2248 N N . LEU A 1 293 ? -18.874 2.865 25.375 1.00 98.19 293 LEU A N 1
ATOM 2249 C CA . LEU A 1 293 ? -18.458 1.586 24.792 1.00 98.19 293 LEU A CA 1
ATOM 2250 C C . LEU A 1 293 ? -19.007 1.402 23.375 1.00 98.19 293 LEU A C 1
ATOM 2252 O O . LEU A 1 293 ? -18.295 0.924 22.489 1.00 98.19 293 LEU A O 1
ATOM 2256 N N . GLN A 1 294 ? -20.256 1.798 23.133 1.00 98.00 294 GLN A N 1
ATOM 2257 C CA . GLN A 1 294 ? -20.882 1.705 21.819 1.00 98.00 294 GLN A CA 1
ATOM 2258 C C . GLN A 1 294 ? -20.202 2.635 20.805 1.00 98.00 294 GLN A C 1
ATOM 2260 O O . GLN A 1 294 ? -19.981 2.243 19.654 1.00 98.00 294 GLN A O 1
ATOM 2265 N N . GLU A 1 295 ? -19.824 3.844 21.216 1.00 98.00 295 GLU A N 1
ATOM 2266 C CA . GLU A 1 295 ? -19.023 4.739 20.385 1.00 98.00 295 GLU A CA 1
ATOM 2267 C C . GLU A 1 295 ? -17.592 4.226 20.192 1.00 98.00 295 GLU A C 1
ATOM 2269 O O . GLU A 1 295 ? -17.059 4.313 19.086 1.00 98.00 295 GLU A O 1
ATOM 2274 N N . GLY A 1 296 ? -16.968 3.664 21.230 1.00 97.69 296 GLY A N 1
ATOM 2275 C CA . GLY A 1 296 ? -15.648 3.037 21.145 1.00 97.69 296 GLY A CA 1
ATOM 2276 C C . GLY A 1 296 ? -15.620 1.888 20.137 1.00 97.69 296 GLY A C 1
ATOM 2277 O O . GLY A 1 296 ? -14.725 1.823 19.292 1.00 97.69 296 GLY A O 1
ATOM 2278 N N . LEU A 1 297 ? -16.646 1.033 20.156 1.00 97.94 297 LEU A N 1
ATOM 2279 C CA . LEU A 1 297 ? -16.820 -0.033 19.174 1.00 97.94 297 LEU A CA 1
ATOM 2280 C C . LEU A 1 297 ? -17.035 0.530 17.765 1.00 97.94 297 LEU A C 1
ATOM 2282 O O . LEU A 1 297 ? -16.421 0.044 16.820 1.00 97.94 297 LEU A O 1
ATOM 2286 N N . ARG A 1 298 ? -17.855 1.578 17.603 1.00 98.50 298 ARG A N 1
ATOM 2287 C CA . ARG A 1 298 ? -18.020 2.237 16.297 1.00 98.50 298 ARG A CA 1
ATOM 2288 C C . ARG A 1 298 ? -16.692 2.754 15.752 1.00 98.50 298 ARG A C 1
ATOM 2290 O O . ARG A 1 298 ? -16.321 2.383 14.641 1.00 98.50 298 ARG A O 1
ATOM 2297 N N . ARG A 1 299 ? -15.943 3.524 16.546 1.00 98.25 299 ARG A N 1
ATOM 2298 C CA . ARG A 1 299 ? -14.635 4.067 16.145 1.00 98.25 299 ARG A CA 1
ATOM 2299 C C . ARG A 1 299 ? -13.663 2.954 15.748 1.00 98.25 299 ARG A C 1
ATOM 2301 O O . ARG A 1 299 ? -13.065 3.028 14.679 1.00 98.25 299 ARG A O 1
ATOM 2308 N N . SER A 1 300 ? -13.565 1.883 16.540 1.00 97.12 300 SER A N 1
ATOM 2309 C CA . SER A 1 300 ? -12.662 0.768 16.222 1.00 97.12 300 SER A CA 1
ATOM 2310 C C . SER A 1 300 ? -13.078 0.007 14.959 1.00 97.12 300 SER A C 1
ATOM 2312 O O . SER A 1 300 ? -12.217 -0.362 14.160 1.00 97.12 300 SER A O 1
ATOM 2314 N N . THR A 1 301 ? -14.382 -0.178 14.719 1.00 97.88 301 THR A N 1
ATOM 2315 C CA . THR A 1 301 ? -14.870 -0.790 13.472 1.00 97.88 301 THR A CA 1
ATOM 2316 C C . THR A 1 301 ? -14.583 0.078 12.249 1.00 97.88 301 THR A C 1
ATOM 2318 O O . THR A 1 301 ? -14.170 -0.447 11.215 1.00 97.88 301 THR A O 1
ATOM 2321 N N . GLU A 1 302 ? -14.737 1.398 12.363 1.00 98.44 302 GLU A N 1
ATOM 2322 C CA . GLU A 1 302 ? -14.413 2.345 11.294 1.00 98.44 302 GLU A CA 1
ATOM 2323 C C . GLU A 1 302 ? -12.912 2.365 10.996 1.00 98.44 302 GLU A C 1
ATOM 2325 O O . GLU A 1 302 ? -12.512 2.334 9.832 1.00 98.44 302 GLU A O 1
ATOM 2330 N N . ASP A 1 303 ? -12.066 2.366 12.024 1.00 98.00 303 ASP A N 1
ATOM 2331 C CA . ASP A 1 303 ? -10.615 2.356 11.847 1.00 98.00 303 ASP A CA 1
ATOM 2332 C C . ASP A 1 303 ? -10.117 1.020 11.281 1.00 98.00 303 ASP A C 1
ATOM 2334 O O . ASP A 1 303 ? -9.277 1.011 10.379 1.00 98.00 303 ASP A O 1
ATOM 2338 N N . CYS A 1 304 ? -10.702 -0.103 11.709 1.00 98.19 304 CYS A N 1
ATOM 2339 C CA . CYS A 1 304 ? -10.462 -1.409 11.096 1.00 98.19 304 CYS A CA 1
ATOM 2340 C C . CYS A 1 304 ? -10.859 -1.410 9.609 1.00 98.19 304 CYS A C 1
ATOM 2342 O O . CYS A 1 304 ? -10.096 -1.884 8.766 1.00 98.19 304 CYS A O 1
ATOM 2344 N N . ALA A 1 305 ? -12.007 -0.823 9.256 1.00 98.12 305 ALA A N 1
ATOM 2345 C CA . ALA A 1 305 ? -12.442 -0.706 7.866 1.00 98.12 305 ALA A CA 1
ATOM 2346 C C . ALA A 1 305 ? -11.478 0.142 7.019 1.00 98.12 305 ALA A C 1
ATOM 2348 O O . ALA A 1 305 ? -11.115 -0.272 5.916 1.00 98.12 305 ALA A O 1
ATOM 2349 N N . LYS A 1 306 ? -10.999 1.279 7.543 1.00 98.25 306 LYS A N 1
ATOM 2350 C CA . LYS A 1 306 ? -9.991 2.120 6.871 1.00 98.25 306 LYS A CA 1
ATOM 2351 C C . LYS A 1 306 ? -8.683 1.359 6.650 1.00 98.25 306 LYS A C 1
ATOM 2353 O O . LYS A 1 306 ? -8.137 1.389 5.550 1.00 98.25 306 LYS A O 1
ATOM 2358 N N . GLN A 1 307 ? -8.198 0.636 7.662 1.00 98.12 307 GLN A N 1
ATOM 2359 C CA . GLN A 1 307 ? -6.985 -0.182 7.545 1.00 98.12 307 GLN A CA 1
ATOM 2360 C C . GLN A 1 307 ? -7.144 -1.285 6.494 1.00 98.12 307 GLN A C 1
ATOM 2362 O O . GLN A 1 307 ? -6.274 -1.448 5.637 1.00 98.12 307 GLN A O 1
ATOM 2367 N N . MET A 1 308 ? -8.274 -1.999 6.500 1.00 97.88 308 MET A N 1
ATOM 2368 C CA . MET A 1 308 ? -8.579 -2.992 5.467 1.00 97.88 308 MET A CA 1
ATOM 2369 C C . MET A 1 308 ? -8.620 -2.365 4.071 1.00 97.88 308 MET A C 1
ATOM 2371 O O . MET A 1 308 ? -8.109 -2.958 3.126 1.00 97.88 308 MET A O 1
ATOM 2375 N N . GLN A 1 309 ? -9.174 -1.160 3.926 1.00 98.38 309 GLN A N 1
ATOM 2376 C CA . GLN A 1 309 ? -9.240 -0.468 2.641 1.00 98.38 309 GLN A CA 1
ATOM 2377 C C . GLN A 1 309 ? -7.849 -0.102 2.101 1.00 98.38 309 GLN A C 1
ATOM 2379 O O . GLN A 1 309 ? -7.586 -0.305 0.916 1.00 98.38 309 GLN A O 1
ATOM 2384 N N . VAL A 1 310 ? -6.940 0.365 2.963 1.00 98.38 310 VAL A N 1
ATOM 2385 C CA . VAL A 1 310 ? -5.540 0.636 2.589 1.00 98.38 310 VAL A CA 1
ATOM 2386 C C . VAL A 1 310 ? -4.830 -0.649 2.162 1.00 98.38 310 VAL A C 1
ATOM 2388 O O . VAL A 1 310 ? -4.194 -0.674 1.108 1.00 98.38 310 VAL A O 1
ATOM 2391 N N . LEU A 1 311 ? -4.981 -1.734 2.930 1.00 98.31 311 LEU A N 1
ATOM 2392 C CA . LEU A 1 311 ? -4.388 -3.029 2.587 1.00 98.31 311 LEU A CA 1
ATOM 2393 C C . LEU A 1 311 ? -4.925 -3.565 1.254 1.00 98.31 311 LEU A C 1
ATOM 2395 O O . LEU A 1 311 ? -4.149 -4.030 0.424 1.00 98.31 311 LEU A O 1
ATOM 2399 N N . LEU A 1 312 ? -6.232 -3.451 1.004 1.00 98.25 312 LEU A N 1
ATOM 2400 C CA . LEU A 1 312 ? -6.835 -3.845 -0.270 1.00 98.25 312 LEU A CA 1
ATOM 2401 C C . LEU A 1 312 ? -6.289 -3.020 -1.440 1.00 98.25 312 LEU A C 1
ATOM 2403 O O . LEU A 1 312 ? -5.950 -3.593 -2.474 1.00 98.25 312 LEU A O 1
ATOM 2407 N N . ALA A 1 313 ? -6.146 -1.703 -1.277 1.00 97.50 313 ALA A N 1
ATOM 2408 C CA . ALA A 1 313 ? -5.549 -0.846 -2.300 1.00 97.50 313 ALA A CA 1
ATOM 2409 C C . ALA A 1 313 ? -4.081 -1.226 -2.580 1.00 97.50 313 ALA A C 1
ATOM 2411 O O . ALA A 1 313 ? -3.662 -1.282 -3.738 1.00 97.50 313 ALA A O 1
ATOM 2412 N N . GLN A 1 314 ? -3.306 -1.554 -1.542 1.00 98.19 314 GLN A N 1
ATOM 2413 C CA . GLN A 1 314 ? -1.923 -2.016 -1.685 1.00 98.19 314 GLN A CA 1
ATOM 2414 C C . GLN A 1 314 ? -1.836 -3.371 -2.404 1.00 98.19 314 GLN A C 1
ATOM 2416 O O . GLN A 1 314 ? -0.983 -3.554 -3.277 1.00 98.19 314 GLN A O 1
ATOM 2421 N N . VAL A 1 315 ? -2.738 -4.307 -2.094 1.00 98.19 315 VAL A N 1
ATOM 2422 C CA . VAL A 1 315 ? -2.823 -5.596 -2.796 1.00 98.19 315 VAL A CA 1
ATOM 2423 C C . VAL A 1 315 ? -3.163 -5.372 -4.267 1.00 98.19 315 VAL A C 1
ATOM 2425 O O . VAL A 1 315 ? -2.443 -5.864 -5.129 1.00 98.19 315 VAL A O 1
ATOM 2428 N N . GLN A 1 316 ? -4.166 -4.548 -4.576 1.00 98.31 316 GLN A N 1
ATOM 2429 C CA . GLN A 1 316 ? -4.538 -4.233 -5.959 1.00 98.31 316 GLN A CA 1
ATOM 2430 C C . GLN A 1 316 ? -3.385 -3.593 -6.747 1.00 98.31 316 GLN A C 1
ATOM 2432 O O . GLN A 1 316 ? -3.153 -3.955 -7.901 1.00 98.31 316 GLN A O 1
ATOM 2437 N N . ASN A 1 317 ? -2.629 -2.685 -6.123 1.00 98.00 317 ASN A N 1
ATOM 2438 C CA . ASN A 1 317 ? -1.458 -2.067 -6.744 1.00 98.00 317 ASN A CA 1
ATOM 2439 C C . ASN A 1 317 ? -0.351 -3.102 -7.011 1.00 98.00 317 ASN A C 1
ATOM 2441 O O . ASN A 1 317 ? 0.159 -3.194 -8.127 1.00 98.00 317 ASN A O 1
ATOM 2445 N N . SER A 1 318 ? -0.034 -3.951 -6.027 1.00 96.88 318 SER A N 1
ATOM 2446 C CA . SER A 1 318 ? 0.988 -4.990 -6.206 1.00 96.88 318 SER A CA 1
ATOM 2447 C C . SER A 1 318 ? 0.589 -6.037 -7.253 1.00 96.88 318 SER A C 1
ATOM 2449 O O . SER A 1 318 ? 1.421 -6.425 -8.070 1.00 96.88 318 SER A O 1
ATOM 2451 N N . GLU A 1 319 ? -0.685 -6.427 -7.326 1.00 98.06 319 GLU A N 1
ATOM 2452 C CA . GLU A 1 319 ? -1.187 -7.278 -8.405 1.00 98.06 319 GLU A CA 1
ATOM 2453 C C . GLU A 1 319 ? -1.060 -6.613 -9.776 1.00 98.06 319 GLU A C 1
ATOM 2455 O O . GLU A 1 319 ? -0.668 -7.263 -10.746 1.00 98.06 319 GLU A O 1
ATOM 2460 N N . GLN A 1 320 ? -1.387 -5.324 -9.881 1.00 98.31 320 GLN A N 1
ATOM 2461 C CA . GLN A 1 320 ? -1.262 -4.600 -11.140 1.00 98.31 320 GLN A CA 1
ATOM 2462 C C . GLN A 1 320 ? 0.199 -4.514 -11.589 1.00 98.31 320 GLN A C 1
ATOM 2464 O O . GLN A 1 320 ? 0.487 -4.754 -12.761 1.00 98.31 320 GLN A O 1
ATOM 2469 N N . LEU A 1 321 ? 1.122 -4.256 -10.662 1.00 98.44 321 LEU A N 1
ATOM 2470 C CA . LEU A 1 321 ? 2.558 -4.287 -10.927 1.00 98.44 321 LEU A CA 1
ATOM 2471 C C . LEU A 1 321 ? 3.027 -5.680 -11.372 1.00 98.44 321 LEU A C 1
ATOM 2473 O O . LEU A 1 321 ? 3.809 -5.803 -12.310 1.00 98.44 321 LEU A O 1
ATOM 2477 N N . LEU A 1 322 ? 2.538 -6.750 -10.745 1.00 98.44 322 LEU A N 1
ATOM 2478 C CA . LEU A 1 322 ? 2.874 -8.111 -11.169 1.00 98.44 322 LEU A CA 1
ATOM 2479 C C . LEU A 1 322 ? 2.369 -8.405 -12.585 1.00 98.44 322 LEU A C 1
ATOM 2481 O O . LEU A 1 322 ? 3.099 -9.003 -13.375 1.00 98.44 322 LEU A O 1
ATOM 2485 N N . ARG A 1 323 ? 1.166 -7.940 -12.943 1.00 98.38 323 ARG A N 1
ATOM 2486 C CA . ARG A 1 323 ? 0.632 -8.071 -14.309 1.00 98.38 323 ARG A CA 1
ATOM 2487 C C . ARG A 1 323 ? 1.484 -7.308 -15.324 1.00 98.38 323 ARG A C 1
ATOM 2489 O O . ARG A 1 323 ? 1.769 -7.846 -16.395 1.00 98.38 323 ARG A O 1
ATOM 2496 N N . THR A 1 324 ? 1.923 -6.089 -15.006 1.00 98.25 324 THR A N 1
ATOM 2497 C CA . THR A 1 324 ? 2.789 -5.319 -15.914 1.00 98.25 324 THR A CA 1
ATOM 2498 C C . THR A 1 324 ? 4.163 -5.966 -16.060 1.00 98.25 324 THR A C 1
ATOM 2500 O O . THR A 1 324 ? 4.625 -6.129 -17.188 1.00 98.25 324 THR A O 1
ATOM 2503 N N . LEU A 1 325 ? 4.778 -6.420 -14.964 1.00 98.06 325 LEU A N 1
ATOM 2504 C CA . LEU A 1 325 ? 6.051 -7.148 -14.990 1.00 98.06 325 LEU A CA 1
ATOM 2505 C C . LEU A 1 325 ? 5.952 -8.460 -15.777 1.00 98.06 325 LEU A C 1
ATOM 2507 O O . LEU A 1 325 ? 6.835 -8.779 -16.570 1.00 98.06 325 LEU A O 1
ATOM 2511 N N . GLN A 1 326 ? 4.863 -9.212 -15.624 1.00 97.56 326 GLN A N 1
ATOM 2512 C CA . GLN A 1 326 ? 4.622 -10.409 -16.429 1.00 97.56 326 GLN A CA 1
ATOM 2513 C C . GLN A 1 326 ? 4.547 -10.070 -17.928 1.00 97.56 326 GLN A C 1
ATOM 2515 O O . GLN A 1 326 ? 5.111 -10.788 -18.759 1.00 97.56 326 GLN A O 1
ATOM 2520 N N . GLY A 1 327 ? 3.893 -8.958 -18.275 1.00 98.06 327 GLY A N 1
ATOM 2521 C CA . GLY A 1 327 ? 3.842 -8.444 -19.642 1.00 98.06 327 GLY A CA 1
ATOM 2522 C C . GLY A 1 327 ? 5.223 -8.073 -20.188 1.00 98.06 327 GLY A C 1
ATOM 2523 O O . GLY A 1 327 ? 5.580 -8.497 -21.288 1.00 98.06 327 GLY A O 1
ATOM 2524 N N . THR A 1 328 ? 6.036 -7.340 -19.422 1.00 98.00 328 THR A N 1
ATOM 2525 C CA . THR A 1 328 ? 7.379 -6.925 -19.865 1.00 98.00 328 THR A CA 1
ATOM 2526 C C . THR A 1 328 ? 8.331 -8.107 -20.016 1.00 98.00 328 THR A C 1
ATOM 2528 O O . THR A 1 328 ? 9.085 -8.145 -20.989 1.00 98.00 328 THR A O 1
ATOM 2531 N N . VAL A 1 329 ? 8.265 -9.102 -19.124 1.00 97.81 329 VAL A N 1
ATOM 2532 C CA . VAL A 1 329 ? 9.049 -10.343 -19.235 1.00 97.81 329 VAL A CA 1
ATOM 2533 C C . VAL A 1 329 ? 8.651 -11.130 -20.481 1.00 97.81 329 VAL A C 1
ATOM 2535 O O . VAL A 1 329 ? 9.531 -11.560 -21.222 1.00 97.81 329 VAL A O 1
ATOM 2538 N N . SER A 1 330 ? 7.351 -11.263 -20.760 1.00 96.25 330 SER A N 1
ATOM 2539 C CA . SER A 1 330 ? 6.866 -11.967 -21.957 1.00 96.25 330 SER A CA 1
ATOM 2540 C C . SER A 1 330 ? 7.359 -11.287 -23.239 1.00 96.25 330 SER A C 1
ATOM 2542 O O . SER A 1 330 ? 7.916 -11.938 -24.119 1.00 96.25 330 SER A O 1
ATOM 2544 N N . GLN A 1 331 ? 7.273 -9.956 -23.303 1.00 98.19 331 GLN A N 1
ATOM 2545 C CA . GLN A 1 331 ? 7.795 -9.189 -24.436 1.00 98.19 331 GLN A CA 1
ATOM 2546 C C . GLN A 1 331 ? 9.321 -9.291 -24.568 1.00 98.19 331 GLN A C 1
ATOM 2548 O O . GLN A 1 331 ? 9.850 -9.387 -25.673 1.00 98.19 331 GLN A O 1
ATOM 2553 N N . ALA A 1 332 ? 10.063 -9.240 -23.458 1.00 95.81 332 ALA A N 1
ATOM 2554 C CA . ALA A 1 332 ? 11.514 -9.411 -23.481 1.00 95.81 332 ALA A CA 1
ATOM 2555 C C . ALA A 1 332 ? 11.898 -10.817 -23.966 1.00 95.81 332 ALA A C 1
ATOM 2557 O O . ALA A 1 332 ? 12.810 -10.957 -24.781 1.00 95.81 332 ALA A O 1
ATOM 2558 N N . GLN A 1 333 ? 11.165 -11.841 -23.527 1.00 97.31 333 GLN A N 1
ATOM 2559 C CA . GLN A 1 333 ? 11.334 -13.217 -23.977 1.00 97.31 333 GLN A CA 1
ATOM 2560 C C . GLN A 1 333 ? 11.089 -13.353 -25.486 1.00 97.31 333 GLN A C 1
ATOM 2562 O O . GLN A 1 333 ? 11.916 -13.950 -26.173 1.00 97.31 333 GLN A O 1
ATOM 2567 N N . GLU A 1 334 ? 10.015 -12.767 -26.020 1.00 97.69 334 GLU A N 1
ATOM 2568 C CA . GLU A 1 334 ? 9.738 -12.749 -27.465 1.00 97.69 334 GLU A CA 1
ATOM 2569 C C . GLU A 1 334 ? 10.864 -12.066 -28.255 1.00 97.69 334 GLU A C 1
ATOM 2571 O O . GLU A 1 334 ? 11.333 -12.604 -29.259 1.00 97.69 334 GLU A O 1
ATOM 2576 N N . ARG A 1 335 ? 11.375 -10.922 -27.776 1.00 98.31 335 ARG A N 1
ATOM 2577 C CA . ARG A 1 335 ? 12.509 -10.224 -28.411 1.00 98.31 335 ARG A CA 1
ATOM 2578 C C . ARG A 1 335 ? 13.768 -11.088 -28.455 1.00 98.31 335 ARG A C 1
ATOM 2580 O O . ARG A 1 335 ? 14.417 -11.160 -29.495 1.00 98.31 335 ARG A O 1
ATOM 2587 N N . VAL A 1 336 ? 14.103 -11.770 -27.358 1.00 98.19 336 VAL A N 1
ATOM 2588 C CA . VAL A 1 336 ? 15.260 -12.682 -27.317 1.00 98.19 336 VAL A CA 1
ATOM 2589 C C . VAL A 1 336 ? 15.058 -13.863 -28.267 1.00 98.19 336 VAL A C 1
ATOM 2591 O O . VAL A 1 336 ? 15.991 -14.247 -28.970 1.00 98.19 336 VAL A O 1
ATOM 2594 N N . GLN A 1 337 ? 13.847 -14.423 -28.342 1.00 97.75 337 GLN A N 1
ATOM 2595 C CA . GLN A 1 337 ? 13.535 -15.499 -29.287 1.00 97.75 337 GLN A CA 1
ATOM 2596 C C . GLN A 1 337 ? 13.709 -15.053 -30.745 1.00 97.75 337 GLN A C 1
ATOM 2598 O O . GLN A 1 337 ? 14.297 -15.797 -31.533 1.00 97.75 337 GLN A O 1
ATOM 2603 N N . LEU A 1 338 ? 13.268 -13.840 -31.092 1.00 98.31 338 LEU A N 1
ATOM 2604 C CA . LEU A 1 338 ? 13.478 -13.258 -32.421 1.00 98.31 338 LEU A CA 1
ATOM 2605 C C . LEU A 1 338 ? 14.968 -13.062 -32.725 1.00 98.31 338 LEU A C 1
ATOM 2607 O O . LEU A 1 338 ? 15.439 -13.530 -33.759 1.00 98.31 338 LEU A O 1
ATOM 2611 N N . GLN A 1 339 ? 15.733 -12.482 -31.797 1.00 97.75 339 GLN A N 1
ATOM 2612 C CA . GLN A 1 339 ? 17.181 -12.308 -31.966 1.00 97.75 339 GLN A CA 1
ATOM 2613 C C . GLN A 1 339 ? 17.920 -13.644 -32.127 1.00 97.75 339 GLN A C 1
ATOM 2615 O O . GLN A 1 339 ? 18.817 -13.763 -32.962 1.00 97.75 339 GLN A O 1
ATOM 2620 N N . MET A 1 340 ? 17.539 -14.681 -31.371 1.00 95.62 340 MET A N 1
ATOM 2621 C CA . MET A 1 340 ? 18.109 -16.020 -31.553 1.00 95.62 340 MET A CA 1
ATOM 2622 C C . MET A 1 340 ? 17.765 -16.612 -32.922 1.00 95.62 340 MET A C 1
ATOM 2624 O O . MET A 1 340 ? 18.615 -17.262 -33.534 1.00 95.62 340 MET A O 1
ATOM 2628 N N . ALA A 1 341 ? 16.541 -16.402 -33.414 1.00 96.75 341 ALA A N 1
ATOM 2629 C CA . ALA A 1 341 ? 16.140 -16.857 -34.741 1.00 96.75 341 ALA A CA 1
ATOM 2630 C C . ALA A 1 341 ? 16.947 -16.146 -35.839 1.00 96.75 341 ALA A C 1
ATOM 2632 O O . ALA A 1 341 ? 17.495 -16.812 -36.719 1.00 96.75 341 ALA A O 1
ATOM 2633 N N . GLU A 1 342 ? 17.099 -14.824 -35.749 1.00 98.00 342 GLU A N 1
ATOM 2634 C CA . GLU A 1 342 ? 17.929 -14.028 -36.658 1.00 98.00 342 GLU A CA 1
ATOM 2635 C C . GLU A 1 342 ? 19.382 -14.514 -36.658 1.00 98.00 342 GLU A C 1
ATOM 2637 O O . GLU A 1 342 ? 19.929 -14.831 -37.717 1.00 98.00 342 GLU A O 1
ATOM 2642 N N . LEU A 1 343 ? 19.986 -14.690 -35.480 1.00 98.06 343 LEU A N 1
ATOM 2643 C CA . LEU A 1 343 ? 21.350 -15.199 -35.359 1.00 98.06 343 LEU A CA 1
ATOM 2644 C C . LEU A 1 343 ? 21.494 -16.602 -35.967 1.00 98.06 343 LEU A C 1
ATOM 2646 O O . LEU A 1 343 ? 22.455 -16.869 -36.688 1.00 98.06 343 LEU A O 1
ATOM 2650 N N . ALA A 1 344 ? 20.524 -17.491 -35.737 1.00 97.88 344 ALA A N 1
ATOM 2651 C CA . ALA A 1 344 ? 20.524 -18.831 -36.314 1.00 97.88 344 ALA A CA 1
ATOM 2652 C C . ALA A 1 344 ? 20.414 -18.804 -37.847 1.00 97.88 344 ALA A C 1
ATOM 2654 O O . ALA A 1 344 ? 21.064 -19.607 -38.521 1.00 97.88 344 ALA A O 1
ATOM 2655 N N . THR A 1 345 ? 19.615 -17.894 -38.414 1.00 97.25 345 THR A N 1
ATOM 2656 C CA . THR A 1 345 ? 19.530 -17.716 -39.874 1.00 97.25 345 THR A CA 1
ATOM 2657 C C . THR A 1 345 ? 20.826 -17.152 -40.449 1.00 97.25 345 THR A C 1
ATOM 2659 O O . THR A 1 345 ? 21.352 -17.723 -41.401 1.00 97.25 345 THR A O 1
ATOM 2662 N N . SER A 1 346 ? 21.407 -16.129 -39.816 1.00 97.62 346 SER A N 1
ATOM 2663 C CA . SER A 1 346 ? 22.698 -15.551 -40.204 1.00 97.62 346 SER A CA 1
ATOM 2664 C C . SER A 1 346 ? 23.819 -16.593 -40.171 1.00 97.62 346 SER A C 1
ATOM 2666 O O . SER A 1 346 ? 24.549 -16.755 -41.148 1.00 97.62 346 SER A O 1
ATOM 2668 N N . HIS A 1 347 ? 23.892 -17.398 -39.106 1.00 97.38 347 HIS A N 1
ATOM 2669 C CA . HIS A 1 347 ? 24.857 -18.491 -38.994 1.00 97.38 347 HIS A CA 1
ATOM 2670 C C . HIS A 1 347 ? 24.680 -19.542 -40.100 1.00 97.38 347 HIS A C 1
ATOM 2672 O O . HIS A 1 347 ? 25.666 -20.020 -40.658 1.00 97.38 347 HIS A O 1
ATOM 2678 N N . LYS A 1 348 ? 23.437 -19.903 -40.456 1.00 97.62 348 LYS A N 1
ATOM 2679 C CA . LYS A 1 348 ? 23.170 -20.821 -41.578 1.00 97.62 348 LYS A CA 1
ATOM 2680 C C . LYS A 1 348 ? 23.645 -20.239 -42.911 1.00 97.62 348 LYS A C 1
ATOM 2682 O O . LYS A 1 348 ? 24.299 -20.960 -43.659 1.00 97.62 348 LYS A O 1
ATOM 2687 N N . CYS A 1 349 ? 23.360 -18.966 -43.187 1.00 97.19 349 CYS A N 1
ATOM 2688 C CA . CYS A 1 349 ? 23.806 -18.290 -44.408 1.00 97.19 349 CYS A CA 1
ATOM 2689 C C . CYS A 1 349 ? 25.337 -18.214 -44.482 1.00 97.19 349 CYS A C 1
ATOM 2691 O O . CYS A 1 349 ? 25.921 -18.611 -45.485 1.00 97.19 349 CYS A O 1
ATOM 2693 N N . LEU A 1 350 ? 26.001 -17.793 -43.399 1.00 97.94 350 LEU A N 1
ATOM 2694 C CA . LEU A 1 350 ? 27.465 -17.761 -43.315 1.00 97.94 350 LEU A CA 1
ATOM 2695 C C . LEU A 1 350 ? 28.077 -19.151 -43.499 1.00 97.94 350 LEU A C 1
ATOM 2697 O O . LEU A 1 350 ? 29.066 -19.296 -44.206 1.00 97.94 350 LEU A O 1
ATOM 2701 N N . HIS A 1 351 ? 27.491 -20.190 -42.901 1.00 97.19 351 HIS A N 1
ATOM 2702 C CA . HIS A 1 351 ? 27.967 -21.559 -43.077 1.00 97.19 351 HIS A CA 1
ATOM 2703 C C . HIS A 1 351 ? 27.851 -22.032 -44.533 1.00 97.19 351 HIS A C 1
ATOM 2705 O O . HIS A 1 351 ? 28.779 -22.652 -45.048 1.00 97.19 351 HIS A O 1
ATOM 2711 N N . GLN A 1 352 ? 26.729 -21.737 -45.197 1.00 97.44 352 GLN A N 1
ATOM 2712 C CA . GLN A 1 352 ? 26.542 -22.039 -46.619 1.00 97.44 352 GLN A CA 1
ATOM 2713 C C . GLN A 1 352 ? 27.570 -21.305 -47.482 1.00 97.44 352 GLN A C 1
ATOM 2715 O O . GLN A 1 352 ? 28.170 -21.917 -48.360 1.00 97.44 352 GLN A O 1
ATOM 2720 N N . GLU A 1 353 ? 27.824 -20.034 -47.184 1.00 97.62 353 GLU A N 1
ATOM 2721 C CA . GLU A 1 353 ? 28.793 -19.213 -47.904 1.00 97.62 353 GLU A CA 1
ATOM 2722 C C . GLU A 1 353 ? 30.232 -19.704 -47.707 1.00 97.62 353 GLU A C 1
ATOM 2724 O O . GLU A 1 353 ? 30.973 -19.879 -48.669 1.00 97.62 353 GLU A O 1
ATOM 2729 N N . VAL A 1 354 ? 30.618 -20.028 -46.471 1.00 97.19 354 VAL A N 1
ATOM 2730 C CA . VAL A 1 354 ? 31.922 -20.638 -46.173 1.00 97.19 354 VAL A CA 1
ATOM 2731 C C . VAL A 1 354 ? 32.068 -21.979 -46.889 1.00 97.19 354 VAL A C 1
ATOM 2733 O O . VAL A 1 354 ? 33.141 -22.278 -47.410 1.00 97.19 354 VAL A O 1
ATOM 2736 N N . LYS A 1 355 ? 31.006 -22.790 -46.940 1.00 96.94 355 LYS A N 1
ATOM 2737 C CA . LYS A 1 355 ? 31.011 -24.058 -47.675 1.00 96.94 355 LYS A CA 1
ATOM 2738 C C . LYS A 1 355 ? 31.215 -23.829 -49.177 1.00 96.94 355 LYS A C 1
ATOM 2740 O O . LYS A 1 355 ? 32.103 -24.463 -49.738 1.00 96.94 355 LYS A O 1
ATOM 2745 N N . ARG A 1 356 ? 30.473 -22.897 -49.787 1.00 97.88 356 ARG A N 1
ATOM 2746 C CA . ARG A 1 356 ? 30.618 -22.498 -51.199 1.00 97.88 356 ARG A CA 1
ATOM 2747 C C . ARG A 1 356 ? 32.044 -22.038 -51.502 1.00 97.88 356 ARG A C 1
ATOM 2749 O O . ARG A 1 356 ? 32.688 -22.587 -52.388 1.00 97.88 356 ARG A O 1
ATOM 2756 N N . LEU A 1 357 ? 32.574 -21.104 -50.711 1.00 96.25 357 LEU A N 1
ATOM 2757 C CA . LEU A 1 357 ? 33.943 -20.605 -50.865 1.00 96.25 357 LEU A CA 1
ATOM 2758 C C . LEU A 1 357 ? 34.988 -21.712 -50.680 1.00 96.25 357 LEU A C 1
ATOM 2760 O O . LEU A 1 357 ? 36.033 -21.688 -51.324 1.00 96.25 357 LEU A O 1
ATOM 2764 N N . ASN A 1 358 ? 34.754 -22.682 -49.795 1.00 94.44 358 ASN A N 1
ATOM 2765 C CA . ASN A 1 358 ? 35.663 -23.812 -49.608 1.00 94.44 358 ASN A CA 1
ATOM 2766 C C . ASN A 1 358 ? 35.632 -24.772 -50.809 1.00 94.44 358 ASN A C 1
ATOM 2768 O O . ASN A 1 358 ? 36.685 -25.253 -51.220 1.00 94.44 358 ASN A O 1
ATOM 2772 N N . GLU A 1 359 ? 34.455 -25.026 -51.384 1.00 95.44 359 GLU A N 1
ATOM 2773 C CA . GLU A 1 359 ? 34.295 -25.794 -52.627 1.00 95.44 359 GLU A CA 1
ATOM 2774 C C . GLU A 1 359 ? 34.980 -25.083 -53.807 1.00 95.44 359 GLU A C 1
ATOM 2776 O O . GLU A 1 359 ? 35.762 -25.711 -54.518 1.00 95.44 359 GLU A O 1
ATOM 2781 N N . GLU A 1 360 ? 34.803 -23.766 -53.950 1.00 94.38 360 GLU A N 1
ATOM 2782 C CA . GLU A 1 360 ? 35.500 -22.943 -54.951 1.00 94.38 360 GLU A CA 1
ATOM 2783 C C . GLU A 1 360 ? 37.021 -22.968 -54.756 1.00 94.38 360 GLU A C 1
ATOM 2785 O O . GLU A 1 360 ? 37.764 -23.218 -55.699 1.00 94.38 360 GLU A O 1
ATOM 2790 N N . ASN A 1 361 ? 37.514 -22.798 -53.524 1.00 90.38 361 ASN A N 1
ATOM 2791 C CA . ASN A 1 361 ? 38.947 -22.892 -53.224 1.00 90.38 361 ASN A CA 1
ATOM 2792 C C . ASN A 1 361 ? 39.518 -24.288 -53.503 1.00 90.38 361 ASN A C 1
ATOM 2794 O O . ASN A 1 361 ? 40.675 -24.409 -53.905 1.00 90.38 361 ASN A O 1
ATOM 2798 N N . GLN A 1 362 ? 38.749 -25.353 -53.265 1.00 91.56 362 GLN A N 1
ATOM 2799 C CA . GLN A 1 362 ? 39.146 -26.712 -53.632 1.00 91.56 362 GLN A CA 1
ATOM 2800 C C . GLN A 1 362 ? 39.183 -26.888 -55.151 1.00 91.56 362 GLN A C 1
ATOM 2802 O O . GLN A 1 362 ? 40.136 -27.487 -55.643 1.00 91.56 362 GLN A O 1
ATOM 2807 N N . GLY A 1 363 ? 38.215 -26.322 -55.879 1.00 88.62 363 GLY A N 1
ATOM 2808 C CA . GLY A 1 363 ? 38.208 -26.265 -57.342 1.00 88.62 363 GLY A CA 1
ATOM 2809 C C . GLY A 1 363 ? 39.441 -25.548 -57.890 1.00 88.62 363 GLY A C 1
ATOM 2810 O O . GLY A 1 363 ? 40.221 -26.149 -58.621 1.00 88.62 363 GLY A O 1
ATOM 2811 N N . LEU A 1 364 ? 39.708 -24.327 -57.421 1.00 83.88 364 LEU A N 1
ATOM 2812 C CA . LEU A 1 364 ? 40.887 -23.548 -57.808 1.00 83.88 364 LEU A CA 1
ATOM 2813 C C . LEU A 1 364 ? 42.200 -24.257 -57.449 1.00 83.88 364 LEU A C 1
ATOM 2815 O O . LEU A 1 364 ? 43.162 -24.198 -58.207 1.00 83.88 364 LEU A O 1
ATOM 2819 N N . ARG A 1 365 ? 42.272 -24.963 -56.311 1.00 78.56 365 ARG A N 1
ATOM 2820 C CA . ARG A 1 365 ? 43.441 -25.791 -55.956 1.00 78.56 365 ARG A CA 1
ATOM 2821 C C . ARG A 1 365 ? 43.575 -27.030 -56.836 1.00 78.56 365 ARG A C 1
ATOM 2823 O O . ARG A 1 365 ? 44.702 -27.426 -57.110 1.00 78.56 365 ARG A O 1
ATOM 2830 N N . ALA A 1 366 ? 42.472 -27.638 -57.264 1.00 70.88 366 ALA A N 1
ATOM 2831 C CA . ALA A 1 366 ? 42.486 -28.738 -58.225 1.00 70.88 366 ALA A CA 1
ATOM 2832 C C . ALA A 1 366 ? 42.924 -28.261 -59.621 1.00 70.88 366 ALA A C 1
ATOM 2834 O O . ALA A 1 366 ? 43.621 -28.999 -60.309 1.00 70.88 366 ALA A O 1
ATOM 2835 N N . GLU A 1 367 ? 42.602 -27.018 -59.992 1.00 60.75 367 GLU A N 1
ATOM 2836 C CA . GLU A 1 367 ? 43.105 -26.347 -61.201 1.00 60.75 367 GLU A CA 1
ATOM 2837 C C . GLU A 1 367 ? 44.582 -25.921 -61.077 1.00 60.75 367 GLU A C 1
ATOM 2839 O O . GLU A 1 367 ? 45.326 -25.973 -62.054 1.00 60.75 367 GLU A O 1
ATOM 2844 N N . HIS A 1 368 ? 45.038 -25.547 -59.873 1.00 45.59 368 HIS A N 1
ATOM 2845 C CA . HIS A 1 368 ? 46.429 -25.161 -59.589 1.00 45.59 368 HIS A CA 1
ATOM 2846 C C . HIS A 1 368 ? 47.381 -26.330 -59.295 1.00 45.59 368 HIS A C 1
ATOM 2848 O O . HIS A 1 368 ? 48.601 -26.126 -59.296 1.00 45.59 368 HIS A O 1
ATOM 2854 N N . LEU A 1 369 ? 46.882 -27.544 -59.030 1.00 41.75 369 LEU A N 1
ATOM 2855 C CA . LEU A 1 369 ? 47.726 -28.735 -59.095 1.00 41.75 369 LEU A CA 1
ATOM 2856 C C . LEU A 1 369 ? 48.146 -28.893 -60.561 1.00 41.75 369 LEU A C 1
ATOM 2858 O O . LEU A 1 369 ? 47.270 -29.047 -61.410 1.00 41.75 369 LEU A O 1
ATOM 2862 N N . PRO A 1 370 ? 49.452 -28.864 -60.895 1.00 43.88 370 PRO A N 1
ATOM 2863 C CA . PRO A 1 370 ? 49.869 -28.991 -62.276 1.00 43.88 370 PRO A CA 1
ATOM 2864 C C . PRO A 1 370 ? 49.456 -30.377 -62.765 1.00 43.88 370 PRO A C 1
ATOM 2866 O O . PRO A 1 370 ? 50.074 -31.384 -62.417 1.00 43.88 370 PRO A O 1
ATOM 2869 N N . SER A 1 371 ? 48.399 -30.404 -63.579 1.00 38.44 371 SER A N 1
ATOM 2870 C CA . SER A 1 371 ? 48.156 -31.459 -64.546 1.00 38.44 371 SER A CA 1
ATOM 2871 C C . SER A 1 371 ? 49.441 -31.609 -65.348 1.00 38.44 371 SER A C 1
ATOM 2873 O O . SER A 1 371 ? 49.803 -30.789 -66.194 1.00 38.44 371 SER A O 1
ATOM 2875 N N . SER A 1 372 ? 50.203 -32.632 -64.995 1.00 41.12 372 SER A N 1
ATOM 2876 C CA . SER A 1 372 ? 51.374 -33.087 -65.711 1.00 41.12 372 SER A CA 1
ATOM 2877 C C . SER A 1 372 ? 50.935 -33.754 -67.013 1.00 41.12 372 SER A C 1
ATOM 2879 O O . SER A 1 372 ? 51.017 -34.966 -67.147 1.00 41.12 372 SER A O 1
ATOM 2881 N N . ALA A 1 373 ? 50.481 -32.962 -67.983 1.00 29.73 373 ALA A N 1
ATOM 2882 C CA . ALA A 1 373 ? 50.608 -33.230 -69.416 1.00 29.73 373 ALA A CA 1
ATOM 2883 C C . ALA A 1 373 ? 50.091 -32.018 -70.213 1.00 29.73 373 ALA A C 1
ATOM 2885 O O . ALA A 1 373 ? 48.999 -31.525 -69.935 1.00 29.73 373 ALA A O 1
ATOM 2886 N N . PRO A 1 374 ? 50.845 -31.528 -71.213 1.00 45.00 374 PRO A N 1
ATOM 2887 C CA . PRO A 1 374 ? 50.472 -30.350 -71.974 1.00 45.00 374 PRO A CA 1
ATOM 2888 C C . PRO A 1 374 ? 49.501 -30.753 -73.077 1.00 45.00 374 PRO A C 1
ATOM 2890 O O . PRO A 1 374 ? 49.862 -31.566 -73.925 1.00 45.00 374 PRO A O 1
ATOM 2893 N N . GLN A 1 375 ? 48.309 -30.163 -73.118 1.00 37.00 375 GLN A N 1
ATOM 2894 C CA . GLN A 1 375 ? 47.529 -30.112 -74.351 1.00 37.00 375 GLN A CA 1
ATOM 2895 C C . GLN A 1 375 ? 46.424 -29.053 -74.283 1.00 37.00 375 GLN A C 1
ATOM 2897 O O . GLN A 1 375 ? 45.414 -29.229 -73.618 1.00 37.00 375 GLN A O 1
ATOM 2902 N N . SER A 1 376 ? 46.648 -28.007 -75.087 1.00 34.19 376 SER A N 1
ATOM 2903 C CA . SER A 1 376 ? 45.672 -27.337 -75.961 1.00 34.19 376 SER A CA 1
ATOM 2904 C C . SER A 1 376 ? 44.473 -26.595 -75.358 1.00 34.19 376 SER A C 1
ATOM 2906 O O . SER A 1 376 ? 43.575 -27.208 -74.808 1.00 34.19 376 SER A O 1
ATOM 2908 N N . LEU A 1 377 ? 44.447 -25.290 -75.681 1.00 47.56 377 LEU A N 1
ATOM 2909 C CA . LEU A 1 377 ? 43.280 -24.443 -75.964 1.00 47.56 377 LEU A CA 1
ATOM 2910 C C . LEU A 1 377 ? 42.134 -24.452 -74.939 1.00 47.56 377 LEU A C 1
ATOM 2912 O O . LEU A 1 377 ? 41.321 -25.360 -74.940 1.00 47.56 377 LEU A O 1
ATOM 2916 N N . GLU A 1 378 ? 42.002 -23.355 -74.192 1.00 37.38 378 GLU A N 1
ATOM 2917 C CA . GLU A 1 378 ? 40.851 -22.432 -74.243 1.00 37.38 378 GLU A CA 1
ATOM 2918 C C . GLU A 1 378 ? 40.942 -21.479 -73.045 1.00 37.38 378 GLU A C 1
ATOM 2920 O O . GLU A 1 378 ? 40.744 -21.848 -71.891 1.00 37.38 378 GLU A O 1
ATOM 2925 N N . GLN A 1 379 ? 41.313 -20.233 -73.336 1.00 41.59 379 GLN A N 1
ATOM 2926 C CA . GLN A 1 379 ? 41.174 -19.113 -72.416 1.00 41.59 379 GLN A CA 1
ATOM 2927 C C . GLN A 1 379 ? 39.675 -18.804 -72.292 1.00 41.59 379 GLN A C 1
ATOM 2929 O O . GLN A 1 379 ? 39.116 -18.129 -73.153 1.00 41.59 379 GLN A O 1
ATOM 2934 N N . LEU A 1 380 ? 39.024 -19.323 -71.249 1.00 39.00 380 LEU A N 1
ATOM 2935 C CA . LEU A 1 380 ? 37.803 -18.731 -70.702 1.00 39.00 380 LEU A CA 1
ATOM 2936 C C . LEU A 1 380 ? 38.232 -17.773 -69.585 1.00 39.00 380 LEU A C 1
ATOM 2938 O O . LEU A 1 380 ? 38.507 -18.181 -68.459 1.00 39.00 380 LEU A O 1
ATOM 2942 N N . GLU A 1 381 ? 38.372 -16.503 -69.954 1.00 43.50 381 GLU A N 1
ATOM 2943 C CA . GLU A 1 381 ? 38.529 -15.386 -69.025 1.00 43.50 381 GLU A CA 1
ATOM 2944 C C . GLU A 1 381 ? 37.178 -15.026 -68.380 1.00 43.50 381 GLU A C 1
ATOM 2946 O O . GLU A 1 381 ? 36.119 -15.413 -68.870 1.00 43.50 381 GLU A O 1
ATOM 2951 N N . GLY A 1 382 ? 37.265 -14.339 -67.239 1.00 40.66 382 GLY A N 1
ATOM 2952 C CA . GLY A 1 382 ? 36.216 -14.090 -66.249 1.00 40.66 382 GLY A CA 1
ATOM 2953 C C . GLY A 1 382 ? 34.876 -13.554 -66.755 1.00 40.66 382 GLY A C 1
ATOM 2954 O O . GLY A 1 382 ? 34.762 -13.006 -67.845 1.00 40.66 382 GLY A O 1
ATOM 2955 N N . GLU A 1 383 ? 33.864 -13.697 -65.894 1.00 43.16 383 GLU A N 1
ATOM 2956 C CA . GLU A 1 383 ? 32.539 -13.088 -66.020 1.00 43.16 383 GLU A CA 1
ATOM 2957 C C . GLU A 1 383 ? 32.658 -11.569 -66.210 1.00 43.16 383 GLU A C 1
ATOM 2959 O O . GLU A 1 383 ? 32.718 -10.784 -65.265 1.00 43.16 383 GLU A O 1
ATOM 2964 N N . ASP A 1 384 ? 32.724 -11.177 -67.475 1.00 41.03 384 ASP A N 1
ATOM 2965 C CA . ASP A 1 384 ? 32.566 -9.819 -67.952 1.00 41.03 384 ASP A CA 1
ATOM 2966 C C . ASP A 1 384 ? 31.168 -9.333 -67.531 1.00 41.03 384 ASP A C 1
ATOM 2968 O O . ASP A 1 384 ? 30.152 -9.948 -67.879 1.00 41.03 384 ASP A O 1
ATOM 2972 N N . GLU A 1 385 ? 31.082 -8.175 -66.866 1.00 54.66 385 GLU A N 1
ATOM 2973 C CA . GLU A 1 385 ? 29.956 -7.264 -67.092 1.00 54.66 385 GLU A CA 1
ATOM 2974 C C . GLU A 1 385 ? 30.014 -6.863 -68.571 1.00 54.66 385 GLU A C 1
ATOM 2976 O O . GLU A 1 385 ? 30.486 -5.789 -68.948 1.00 54.66 385 GLU A O 1
ATOM 2981 N N . SER A 1 386 ? 29.592 -7.780 -69.438 1.00 55.03 386 SER A N 1
ATOM 2982 C CA . SER A 1 386 ? 29.652 -7.600 -70.871 1.00 55.03 386 SER A CA 1
ATOM 2983 C C . SER A 1 386 ? 28.739 -6.432 -71.210 1.00 55.03 386 SER A C 1
ATOM 2985 O O . SER A 1 386 ? 27.515 -6.516 -71.047 1.00 55.03 386 SER A O 1
ATOM 2987 N N . LEU A 1 387 ? 29.336 -5.330 -71.670 1.00 62.62 387 LEU A N 1
ATOM 2988 C CA . LEU A 1 387 ? 28.610 -4.245 -72.320 1.00 62.62 387 LEU A CA 1
ATOM 2989 C C . LEU A 1 387 ? 27.648 -4.878 -73.337 1.00 62.62 387 LEU A C 1
ATOM 2991 O O . LEU A 1 387 ? 28.088 -5.735 -74.106 1.00 62.62 387 LEU A O 1
ATOM 2995 N N . PRO A 1 388 ? 26.354 -4.505 -73.336 1.00 67.06 388 PRO A N 1
ATOM 2996 C CA . PRO A 1 388 ? 25.345 -5.190 -74.132 1.00 67.06 388 PRO A CA 1
ATOM 2997 C C . PRO A 1 388 ? 25.782 -5.215 -75.594 1.00 67.06 388 PRO A C 1
ATOM 2999 O O . PRO A 1 388 ? 25.889 -4.176 -76.249 1.00 67.06 388 PRO A O 1
ATOM 3002 N N . SER A 1 389 ? 26.078 -6.418 -76.078 1.00 66.69 389 SER A N 1
ATOM 3003 C CA . SER A 1 389 ? 26.694 -6.642 -77.387 1.00 66.69 389 SER A CA 1
ATOM 3004 C C . SER A 1 389 ? 25.667 -6.526 -78.516 1.00 66.69 389 SER A C 1
ATOM 3006 O O . SER A 1 389 ? 26.015 -6.340 -79.684 1.00 66.69 389 SER A O 1
ATOM 3008 N N . SER A 1 390 ? 24.379 -6.558 -78.155 1.00 82.25 390 SER A N 1
ATOM 3009 C CA . SER A 1 390 ? 23.247 -6.364 -79.048 1.00 82.25 390 SER A CA 1
ATOM 3010 C C . SER A 1 390 ? 22.321 -5.233 -78.581 1.00 82.25 390 SER A C 1
ATOM 3012 O O . SER A 1 390 ? 22.097 -4.993 -77.392 1.00 82.25 390 SER A O 1
ATOM 3014 N N . VAL A 1 391 ? 21.700 -4.543 -79.546 1.00 82.56 391 VAL A N 1
ATOM 3015 C CA . VAL A 1 391 ? 20.689 -3.499 -79.274 1.00 82.56 391 VAL A CA 1
ATOM 3016 C C . VAL A 1 391 ? 19.517 -4.058 -78.452 1.00 82.56 391 VAL A C 1
ATOM 3018 O O . VAL A 1 391 ? 18.899 -3.331 -77.675 1.00 82.56 391 VAL A O 1
ATOM 3021 N N . GLN A 1 392 ? 19.225 -5.353 -78.587 1.00 85.19 392 GLN A N 1
ATOM 3022 C CA . GLN A 1 392 ? 18.145 -6.023 -77.870 1.00 85.19 392 GLN A CA 1
ATOM 3023 C C . GLN A 1 392 ? 18.478 -6.240 -76.384 1.00 85.19 392 GLN A C 1
ATOM 3025 O O . GLN A 1 392 ? 17.618 -5.990 -75.538 1.00 85.19 392 GLN A O 1
ATOM 3030 N N . GLU A 1 393 ? 19.718 -6.607 -76.048 1.00 84.00 393 GLU A N 1
ATOM 3031 C CA . GLU A 1 393 ? 20.202 -6.677 -74.658 1.00 84.00 393 GLU A CA 1
ATOM 3032 C C . GLU A 1 393 ? 20.181 -5.303 -73.984 1.00 84.00 393 GLU A C 1
ATOM 3034 O O . GLU A 1 393 ? 19.691 -5.172 -72.861 1.00 84.00 393 GLU A O 1
ATOM 3039 N N . LEU A 1 394 ? 20.611 -4.251 -74.691 1.00 85.69 394 LEU A N 1
ATOM 3040 C CA . LEU A 1 394 ? 20.560 -2.884 -74.169 1.00 85.69 394 LEU A CA 1
ATOM 3041 C C . LEU A 1 394 ? 19.113 -2.434 -73.900 1.00 85.69 394 LEU A C 1
ATOM 3043 O O . LEU A 1 394 ? 18.830 -1.825 -72.869 1.00 85.69 394 LEU A O 1
ATOM 3047 N N . GLN A 1 395 ? 18.171 -2.753 -74.795 1.00 87.44 395 GLN A N 1
ATOM 3048 C CA . GLN A 1 395 ? 16.749 -2.450 -74.594 1.00 87.44 395 GLN A CA 1
ATOM 3049 C C . GLN A 1 395 ? 16.161 -3.192 -73.386 1.00 87.44 395 GLN A C 1
ATOM 3051 O O . GLN A 1 395 ? 15.386 -2.602 -72.628 1.00 87.44 395 GLN A O 1
ATOM 3056 N N . GLN A 1 396 ? 16.539 -4.455 -73.176 1.00 88.25 396 GLN A N 1
ATOM 3057 C CA . GLN A 1 396 ? 16.107 -5.239 -72.018 1.00 88.25 396 GLN A CA 1
ATOM 3058 C C . GLN A 1 396 ? 16.700 -4.699 -70.712 1.00 88.25 396 GLN A C 1
ATOM 3060 O O . GLN A 1 396 ? 15.962 -4.542 -69.737 1.00 88.25 396 GLN A O 1
ATOM 3065 N N . LEU A 1 397 ? 17.986 -4.336 -70.698 1.00 88.69 397 LEU A N 1
ATOM 3066 C CA . LEU A 1 397 ? 18.639 -3.717 -69.544 1.00 88.69 397 LEU A CA 1
ATOM 3067 C C . LEU A 1 397 ? 17.991 -2.372 -69.192 1.00 88.69 397 LEU A C 1
ATOM 3069 O O . LEU A 1 397 ? 17.639 -2.138 -68.039 1.00 88.69 397 LEU A O 1
ATOM 3073 N N . LEU A 1 398 ? 17.733 -1.512 -70.183 1.00 91.50 398 LEU A N 1
ATOM 3074 C CA . LEU A 1 398 ? 17.025 -0.247 -69.967 1.00 91.50 398 LEU A CA 1
ATOM 3075 C C . LEU A 1 398 ? 15.597 -0.460 -69.453 1.00 91.50 398 LEU A C 1
ATOM 3077 O O . LEU A 1 398 ? 15.115 0.330 -68.639 1.00 91.50 398 LEU A O 1
ATOM 3081 N N . HIS A 1 399 ? 14.904 -1.507 -69.909 1.00 93.56 399 HIS A N 1
ATOM 3082 C CA . HIS A 1 399 ? 13.580 -1.842 -69.396 1.00 93.56 399 HIS A CA 1
ATOM 3083 C C . HIS A 1 399 ? 13.643 -2.272 -67.925 1.00 93.56 399 HIS A C 1
ATOM 3085 O O . HIS A 1 399 ? 12.872 -1.748 -67.122 1.00 93.56 399 HIS A O 1
ATOM 3091 N N . ARG A 1 400 ? 14.601 -3.135 -67.555 1.00 93.62 400 ARG A N 1
ATOM 3092 C CA . ARG A 1 400 ? 14.840 -3.552 -66.162 1.00 93.62 400 ARG A CA 1
ATOM 3093 C C . ARG A 1 400 ? 15.213 -2.368 -65.274 1.00 93.62 400 ARG A C 1
ATOM 3095 O O . ARG A 1 400 ? 14.535 -2.124 -64.286 1.00 93.62 400 ARG A O 1
ATOM 3102 N N . MET A 1 401 ? 16.165 -1.537 -65.691 1.00 90.75 401 MET A N 1
ATOM 3103 C CA . MET A 1 401 ? 16.566 -0.336 -64.949 1.00 90.75 401 MET A CA 1
ATOM 3104 C C . MET A 1 401 ? 15.403 0.644 -64.741 1.00 90.75 401 MET A C 1
ATOM 3106 O O . MET A 1 401 ? 15.265 1.228 -63.667 1.00 90.75 401 MET A O 1
ATOM 3110 N N . ARG A 1 402 ? 14.521 0.811 -65.738 1.00 94.56 402 ARG A N 1
ATOM 3111 C CA . ARG A 1 402 ? 13.303 1.629 -65.596 1.00 94.56 402 ARG A CA 1
ATOM 3112 C C . ARG A 1 402 ? 12.288 1.001 -64.644 1.00 94.56 402 ARG A C 1
ATOM 3114 O O . ARG A 1 402 ? 11.638 1.736 -63.905 1.00 94.56 402 ARG A O 1
ATOM 3121 N N . GLN A 1 403 ? 12.126 -0.319 -64.668 1.00 94.38 403 GLN A N 1
ATOM 3122 C CA . GLN A 1 403 ? 11.250 -1.034 -63.738 1.00 94.38 403 GLN A CA 1
ATOM 3123 C C . GLN A 1 403 ? 11.775 -0.939 -62.302 1.00 94.38 403 GLN A C 1
ATOM 3125 O O . GLN A 1 403 ? 11.021 -0.575 -61.405 1.00 94.38 403 GLN A O 1
AT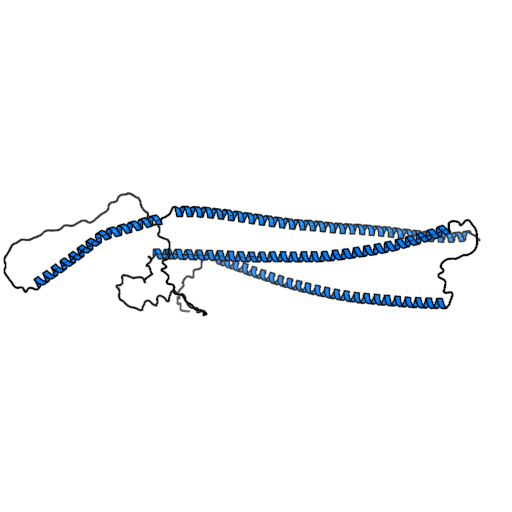OM 3130 N N . GLU A 1 404 ? 13.072 -1.154 -62.092 1.00 94.50 404 GLU A N 1
ATOM 3131 C CA . GLU A 1 404 ? 13.713 -1.006 -60.787 1.00 94.50 404 GLU A CA 1
ATOM 3132 C C . GLU A 1 404 ? 13.650 0.432 -60.272 1.00 94.50 404 GLU A C 1
ATOM 3134 O O . GLU A 1 404 ? 13.362 0.653 -59.100 1.00 94.50 404 GLU A O 1
ATOM 3139 N N . ALA A 1 405 ? 13.869 1.431 -61.132 1.00 91.81 405 ALA A N 1
ATOM 3140 C CA . ALA A 1 405 ? 13.727 2.833 -60.748 1.00 91.81 405 ALA A CA 1
ATOM 3141 C C . ALA A 1 405 ? 12.294 3.154 -60.291 1.00 91.81 405 ALA A C 1
ATOM 3143 O O . ALA A 1 405 ? 12.116 3.840 -59.288 1.00 91.81 405 ALA A O 1
ATOM 3144 N N . ARG A 1 406 ? 11.272 2.616 -60.973 1.00 96.00 406 ARG A N 1
ATOM 3145 C CA . ARG A 1 406 ? 9.864 2.760 -60.562 1.00 96.00 406 ARG A CA 1
ATOM 3146 C C . ARG A 1 406 ? 9.582 2.058 -59.235 1.00 96.00 406 ARG A C 1
ATOM 3148 O O . ARG A 1 406 ? 8.964 2.665 -58.371 1.00 96.00 406 ARG A O 1
ATOM 3155 N N . ALA A 1 407 ? 10.081 0.838 -59.043 1.00 92.69 407 ALA A N 1
ATOM 3156 C CA . ALA A 1 407 ? 9.922 0.105 -57.787 1.00 92.69 407 ALA A CA 1
ATOM 3157 C C . ALA A 1 407 ? 10.602 0.831 -56.611 1.00 92.69 407 ALA A C 1
ATOM 3159 O O . ALA A 1 407 ? 10.016 0.959 -55.539 1.00 92.69 407 ALA A O 1
ATOM 3160 N N . ARG A 1 408 ? 11.806 1.383 -56.824 1.00 94.50 408 ARG A N 1
ATOM 3161 C CA . ARG A 1 408 ? 12.515 2.205 -55.827 1.00 94.50 408 ARG A CA 1
ATOM 3162 C C . ARG A 1 408 ? 11.741 3.481 -55.485 1.00 94.50 408 ARG A C 1
ATOM 3164 O O . ARG A 1 408 ? 11.712 3.865 -54.320 1.00 94.50 408 ARG A O 1
ATOM 3171 N N . LEU A 1 409 ? 11.116 4.135 -56.467 1.00 96.56 409 LEU A N 1
ATOM 3172 C CA . LEU A 1 409 ? 10.268 5.308 -56.222 1.00 96.56 409 LEU A CA 1
ATOM 3173 C C . LEU A 1 409 ? 9.021 4.942 -55.406 1.00 96.56 409 LEU A C 1
ATOM 3175 O O . LEU A 1 409 ? 8.759 5.593 -54.401 1.00 96.56 409 LEU A O 1
ATOM 3179 N N . GLN A 1 410 ? 8.324 3.862 -55.760 1.00 95.94 410 GLN A N 1
ATOM 3180 C CA . GLN A 1 410 ? 7.153 3.385 -55.013 1.00 95.94 410 GLN A CA 1
ATOM 3181 C C . GLN A 1 410 ? 7.502 2.989 -53.574 1.00 95.94 410 GLN A C 1
ATOM 3183 O O . GLN A 1 410 ? 6.785 3.343 -52.644 1.00 95.94 410 GLN A O 1
ATOM 3188 N N . ALA A 1 411 ? 8.633 2.309 -53.362 1.00 94.75 411 ALA A N 1
ATOM 3189 C CA . ALA A 1 411 ? 9.099 1.966 -52.020 1.00 94.75 411 ALA A CA 1
ATOM 3190 C C . ALA A 1 411 ? 9.335 3.219 -51.160 1.00 94.75 411 ALA A C 1
ATOM 3192 O O . ALA A 1 411 ? 8.899 3.261 -50.012 1.00 94.75 411 ALA A O 1
ATOM 3193 N N . ARG A 1 412 ? 9.947 4.264 -51.737 1.00 95.69 412 ARG A N 1
ATOM 3194 C CA . ARG A 1 412 ? 10.150 5.555 -51.060 1.00 95.69 412 ARG A CA 1
ATOM 3195 C C . ARG A 1 412 ? 8.837 6.276 -50.764 1.00 95.69 412 ARG A C 1
ATOM 3197 O O . ARG A 1 412 ? 8.717 6.891 -49.713 1.00 95.69 412 ARG A O 1
ATOM 3204 N N . GLU A 1 413 ? 7.857 6.212 -51.663 1.00 96.38 413 GLU A N 1
ATOM 3205 C CA . GLU A 1 413 ? 6.526 6.790 -51.432 1.00 96.38 413 GLU A CA 1
ATOM 3206 C C . GLU A 1 413 ? 5.792 6.074 -50.293 1.00 96.38 413 GLU A C 1
ATOM 3208 O O . GLU A 1 413 ? 5.247 6.732 -49.410 1.00 96.38 413 GLU A O 1
ATOM 3213 N N . HIS A 1 414 ? 5.833 4.740 -50.258 1.00 97.56 414 HIS A N 1
ATOM 3214 C CA . HIS A 1 414 ? 5.264 3.965 -49.157 1.00 97.56 414 HIS A CA 1
ATOM 3215 C C . HIS A 1 414 ? 5.978 4.231 -47.831 1.00 97.56 414 HIS A C 1
ATOM 3217 O O . HIS A 1 414 ? 5.323 4.352 -46.800 1.00 97.56 414 HIS A O 1
ATOM 3223 N N . GLU A 1 415 ? 7.304 4.346 -47.840 1.00 96.62 415 GLU A N 1
ATOM 3224 C CA . GLU A 1 415 ? 8.081 4.709 -46.655 1.00 96.62 415 GLU A CA 1
ATOM 3225 C C . GLU A 1 415 ? 7.730 6.118 -46.161 1.00 96.62 415 GLU A C 1
ATOM 3227 O O . GLU A 1 415 ? 7.465 6.304 -44.975 1.00 96.62 415 GLU A O 1
ATOM 3232 N N . ALA A 1 416 ? 7.620 7.094 -47.066 1.00 95.75 416 ALA A N 1
ATOM 3233 C CA . ALA A 1 416 ? 7.185 8.443 -46.723 1.00 95.75 416 ALA A CA 1
ATOM 3234 C C . ALA A 1 416 ? 5.762 8.464 -46.144 1.00 95.75 416 ALA A C 1
ATOM 3236 O O . ALA A 1 416 ? 5.503 9.192 -45.188 1.00 95.75 416 ALA A O 1
ATOM 3237 N N . GLU A 1 417 ? 4.844 7.658 -46.683 1.00 97.38 417 GLU A N 1
ATOM 3238 C CA . GLU A 1 417 ? 3.476 7.567 -46.169 1.00 97.38 417 GLU A CA 1
ATOM 3239 C C . GLU A 1 417 ? 3.417 6.890 -44.795 1.00 97.38 417 GLU A C 1
ATOM 3241 O O . GLU A 1 417 ? 2.709 7.361 -43.907 1.00 97.38 417 GLU A O 1
ATOM 3246 N N . ARG A 1 418 ? 4.227 5.848 -44.566 1.00 98.12 418 ARG A N 1
ATOM 3247 C CA . ARG A 1 418 ? 4.375 5.228 -43.239 1.00 98.12 418 ARG A CA 1
ATOM 3248 C C . ARG A 1 418 ? 4.853 6.238 -42.203 1.00 98.12 418 ARG A C 1
ATOM 3250 O O . ARG A 1 418 ? 4.257 6.323 -41.134 1.00 98.12 418 ARG A O 1
ATOM 3257 N N . LEU A 1 419 ? 5.869 7.032 -42.542 1.00 96.94 419 LEU A N 1
ATOM 3258 C CA . LEU A 1 419 ? 6.377 8.081 -41.658 1.00 96.94 419 LEU A CA 1
ATOM 3259 C C . LEU A 1 419 ? 5.337 9.183 -41.417 1.00 96.94 419 LEU A C 1
ATOM 3261 O O . LEU A 1 419 ? 5.246 9.695 -40.308 1.00 96.94 419 LEU A O 1
ATOM 3265 N N . ARG A 1 420 ? 4.516 9.547 -42.413 1.00 97.94 420 ARG A N 1
ATOM 3266 C CA . ARG A 1 420 ? 3.411 10.503 -42.207 1.00 97.94 420 ARG A CA 1
ATOM 3267 C C . ARG A 1 420 ? 2.380 9.979 -41.217 1.00 97.94 420 ARG A C 1
ATOM 3269 O O . ARG A 1 420 ? 1.977 10.734 -40.337 1.00 97.94 420 ARG A O 1
ATOM 3276 N N . ILE A 1 421 ? 1.978 8.716 -41.352 1.00 97.69 421 ILE A N 1
ATOM 3277 C CA . ILE A 1 421 ? 1.046 8.075 -40.418 1.00 97.69 421 ILE A CA 1
ATOM 3278 C C . ILE A 1 421 ? 1.659 8.061 -39.018 1.00 97.69 421 ILE A C 1
ATOM 3280 O O . ILE A 1 421 ? 1.016 8.506 -38.075 1.00 97.69 421 ILE A O 1
ATOM 3284 N N . GLU A 1 422 ? 2.920 7.646 -38.889 1.00 98.06 422 GLU A N 1
ATOM 3285 C CA . GLU A 1 422 ? 3.625 7.630 -37.606 1.00 98.06 422 GLU A CA 1
ATOM 3286 C C . GLU A 1 422 ? 3.667 9.024 -36.963 1.00 98.06 422 GLU A C 1
ATOM 3288 O O . GLU A 1 422 ? 3.292 9.181 -35.803 1.00 98.06 422 GLU A O 1
ATOM 3293 N N . ILE A 1 423 ? 4.003 10.067 -37.728 1.00 97.44 423 ILE A N 1
ATOM 3294 C CA . ILE A 1 423 ? 3.997 11.453 -37.239 1.00 97.44 423 ILE A CA 1
ATOM 3295 C C . ILE A 1 423 ? 2.613 11.866 -36.726 1.00 97.44 423 ILE A C 1
ATOM 3297 O O . ILE A 1 423 ? 2.533 12.523 -35.690 1.00 97.44 423 ILE A O 1
ATOM 3301 N N . VAL A 1 424 ? 1.532 11.517 -37.428 1.00 98.31 424 VAL A N 1
ATOM 3302 C CA . VAL A 1 424 ? 0.168 11.834 -36.976 1.00 98.31 424 VAL A CA 1
ATOM 3303 C C . VAL A 1 424 ? -0.160 11.073 -35.694 1.00 98.31 424 VAL A C 1
ATOM 3305 O O . VAL A 1 424 ? -0.569 11.701 -34.725 1.00 98.31 424 VAL A O 1
ATOM 3308 N N . THR A 1 425 ? 0.127 9.771 -35.632 1.00 97.69 425 THR A N 1
ATOM 3309 C CA . THR A 1 425 ? -0.129 8.967 -34.425 1.00 97.69 425 THR A CA 1
ATOM 3310 C C . THR A 1 425 ? 0.651 9.469 -33.209 1.00 97.69 425 THR A C 1
ATOM 3312 O O . THR A 1 425 ? 0.117 9.524 -32.106 1.00 97.69 425 THR A O 1
ATOM 3315 N N . LEU A 1 426 ? 1.901 9.902 -33.400 1.00 97.56 426 LEU A N 1
ATOM 3316 C CA . LEU A 1 426 ? 2.715 10.472 -32.329 1.00 97.56 426 LEU A CA 1
ATOM 3317 C C . LEU A 1 426 ? 2.192 11.839 -31.874 1.00 97.56 426 LEU A C 1
ATOM 3319 O O . LEU A 1 426 ? 2.303 12.170 -30.697 1.00 97.56 426 LEU A O 1
ATOM 3323 N N . ARG A 1 427 ? 1.618 12.636 -32.782 1.00 97.12 427 ARG A N 1
ATOM 3324 C CA . ARG A 1 427 ? 0.972 13.909 -32.427 1.00 97.12 427 ARG A CA 1
ATOM 3325 C C . ARG A 1 427 ? -0.312 13.691 -31.641 1.00 97.12 427 ARG A C 1
ATOM 3327 O O . ARG A 1 427 ? -0.482 14.349 -30.626 1.00 97.12 427 ARG A O 1
ATOM 3334 N N . GLU A 1 428 ? -1.157 12.755 -32.062 1.00 97.69 428 GLU A N 1
ATOM 3335 C CA . GLU A 1 428 ? -2.378 12.389 -31.333 1.00 97.69 428 GLU A CA 1
ATOM 3336 C C . GLU A 1 428 ? -2.039 11.891 -29.921 1.00 97.69 428 GLU A C 1
ATOM 3338 O O . GLU A 1 428 ? -2.588 12.393 -28.944 1.00 97.69 428 GLU A O 1
ATOM 3343 N N . ALA A 1 429 ? -1.046 11.004 -29.788 1.00 96.38 429 ALA A N 1
ATOM 3344 C CA . ALA A 1 429 ? -0.582 10.531 -28.484 1.00 96.38 429 ALA A CA 1
ATOM 3345 C C . ALA A 1 429 ? -0.036 11.668 -27.599 1.00 96.38 429 ALA A C 1
ATOM 3347 O O . ALA A 1 429 ? -0.276 11.687 -26.391 1.00 96.38 429 ALA A O 1
ATOM 3348 N N . LEU A 1 430 ? 0.683 12.633 -28.184 1.00 97.00 430 LEU A N 1
ATOM 3349 C CA . LEU A 1 430 ? 1.160 13.811 -27.459 1.00 97.00 430 LEU A CA 1
ATOM 3350 C C . LEU A 1 430 ? -0.005 14.702 -27.004 1.00 97.00 430 LEU A C 1
ATOM 3352 O O . LEU A 1 430 ? -0.008 15.163 -25.867 1.00 97.00 430 LEU A O 1
ATOM 3356 N N . GLU A 1 431 ? -0.995 14.945 -27.862 1.00 97.88 431 GLU A N 1
ATOM 3357 C CA . GLU A 1 431 ? -2.187 15.726 -27.518 1.00 97.88 431 GLU A CA 1
ATOM 3358 C C . GLU A 1 431 ? -2.973 15.065 -26.375 1.00 97.88 431 GLU A C 1
ATOM 3360 O O . GLU A 1 431 ? -3.307 15.734 -25.394 1.00 97.88 431 GLU A O 1
ATOM 3365 N N . GLU A 1 432 ? -3.177 13.747 -26.429 1.00 97.06 432 GLU A N 1
ATOM 3366 C CA . GLU A 1 432 ? -3.795 12.974 -25.347 1.00 97.06 432 GLU A CA 1
ATOM 3367 C C . GLU A 1 432 ? -3.005 13.082 -24.038 1.00 97.06 432 GLU A C 1
ATOM 3369 O O . GLU A 1 432 ? -3.586 13.333 -22.978 1.00 97.06 432 GLU A O 1
ATOM 3374 N N . GLU A 1 433 ? -1.677 12.963 -24.101 1.00 95.44 433 GLU A N 1
ATOM 3375 C CA . GLU A 1 433 ? -0.822 13.117 -22.927 1.00 95.44 433 GLU A CA 1
ATOM 3376 C C . GLU A 1 433 ? -0.928 14.532 -22.339 1.00 95.44 433 GLU A C 1
ATOM 3378 O O . GLU A 1 433 ? -1.048 14.701 -21.123 1.00 95.44 433 GLU A O 1
ATOM 3383 N N . THR A 1 434 ? -0.933 15.567 -23.183 1.00 96.31 434 THR A N 1
ATOM 3384 C CA . THR A 1 434 ? -1.082 16.955 -22.722 1.00 96.31 434 THR A CA 1
ATOM 3385 C C . THR A 1 434 ? -2.447 17.210 -22.086 1.00 96.31 434 THR A C 1
ATOM 3387 O O . THR A 1 434 ? -2.516 17.881 -21.055 1.00 96.31 434 THR A O 1
ATOM 3390 N N . ALA A 1 435 ? -3.522 16.631 -22.627 1.00 97.25 435 ALA A N 1
ATOM 3391 C CA . ALA A 1 435 ? -4.857 16.721 -22.046 1.00 97.25 435 ALA A CA 1
ATOM 3392 C C . ALA A 1 435 ? -4.939 15.990 -20.695 1.00 97.25 435 ALA A C 1
ATOM 3394 O O . ALA A 1 435 ? -5.493 16.526 -19.732 1.00 97.25 435 ALA A O 1
ATOM 3395 N N . ALA A 1 436 ? -4.334 14.802 -20.590 1.00 95.81 436 ALA A N 1
ATOM 3396 C CA . ALA A 1 436 ? -4.250 14.056 -19.338 1.00 95.81 436 ALA A CA 1
ATOM 3397 C C . ALA A 1 436 ? -3.460 14.830 -18.269 1.00 95.81 436 ALA A C 1
ATOM 3399 O O . ALA A 1 436 ? -3.918 14.949 -17.130 1.00 95.81 436 ALA A O 1
ATOM 3400 N N . ARG A 1 437 ? -2.318 15.426 -18.641 1.00 96.88 437 ARG A N 1
ATOM 3401 C CA . ARG A 1 437 ? -1.528 16.296 -17.754 1.00 96.88 437 ARG A CA 1
ATOM 3402 C C . ARG A 1 437 ? -2.339 17.501 -17.276 1.00 96.88 437 ARG A C 1
ATOM 3404 O O . ARG A 1 437 ? -2.419 17.720 -16.072 1.00 96.88 437 ARG A O 1
ATOM 3411 N N . ALA A 1 438 ? -3.009 18.220 -18.179 1.00 96.94 438 ALA A N 1
ATOM 3412 C CA . ALA A 1 438 ? -3.855 19.360 -17.817 1.00 96.94 438 ALA A CA 1
ATOM 3413 C C . ALA A 1 438 ? -5.011 18.959 -16.876 1.00 96.94 438 ALA A C 1
ATOM 3415 O O . ALA A 1 438 ? -5.336 19.690 -15.940 1.00 96.94 438 ALA A O 1
ATOM 3416 N N . SER A 1 439 ? -5.606 17.777 -17.077 1.00 97.38 439 SER A N 1
ATOM 3417 C CA . SER A 1 439 ? -6.630 17.232 -16.178 1.00 97.38 439 SER A CA 1
ATOM 3418 C C . SER A 1 439 ? -6.078 16.959 -14.775 1.00 97.38 439 SER A C 1
ATOM 3420 O O . SER A 1 439 ? -6.712 17.326 -13.786 1.00 97.38 439 SER A O 1
ATOM 3422 N N . LEU A 1 440 ? -4.904 16.330 -14.669 1.00 96.31 440 LEU A N 1
ATOM 3423 C CA . LEU A 1 440 ? -4.261 16.055 -13.380 1.00 96.31 440 LEU A CA 1
ATOM 3424 C C . LEU A 1 440 ? -3.849 17.344 -12.663 1.00 96.31 440 LEU A C 1
ATOM 3426 O O . LEU A 1 440 ? -4.057 17.467 -11.459 1.00 96.31 440 LEU A O 1
ATOM 3430 N N . GLU A 1 441 ? -3.325 18.331 -13.389 1.00 97.06 441 GLU A N 1
ATOM 3431 C CA . GLU A 1 441 ? -3.027 19.656 -12.836 1.00 97.06 441 GLU A CA 1
ATOM 3432 C C . GLU A 1 441 ? -4.290 20.352 -12.313 1.00 97.06 441 GLU A C 1
ATOM 3434 O O . GLU A 1 441 ? -4.268 20.933 -11.226 1.00 97.06 441 GLU A O 1
ATOM 3439 N N . GLY A 1 442 ? -5.408 20.238 -13.037 1.00 97.62 442 GLY A N 1
ATOM 3440 C CA . GLY A 1 442 ? -6.714 20.713 -12.582 1.00 97.62 442 GLY A CA 1
ATOM 3441 C C . GLY A 1 442 ? -7.167 20.035 -11.286 1.00 97.62 442 GLY A C 1
ATOM 3442 O O . GLY A 1 442 ? -7.562 20.719 -10.344 1.00 97.62 442 GLY A O 1
ATOM 3443 N N . GLN A 1 443 ? -7.047 18.707 -11.197 1.00 97.38 443 GLN A N 1
ATOM 3444 C CA . GLN A 1 443 ? -7.374 17.954 -9.978 1.00 97.38 443 GLN A CA 1
ATOM 3445 C C . GLN A 1 443 ? -6.474 18.346 -8.801 1.00 97.38 443 GLN A C 1
ATOM 3447 O O . GLN A 1 443 ? -6.973 18.588 -7.705 1.00 97.38 443 GLN A O 1
ATOM 3452 N N . LEU A 1 444 ? -5.161 18.468 -9.021 1.00 97.25 444 LEU A N 1
ATOM 3453 C CA . LEU A 1 444 ? -4.210 18.915 -7.999 1.00 97.25 444 LEU A CA 1
ATOM 3454 C C . LEU A 1 444 ? -4.528 20.325 -7.504 1.00 97.25 444 LEU A C 1
ATOM 3456 O O . LEU A 1 444 ? -4.383 20.602 -6.316 1.00 97.25 444 LEU A O 1
ATOM 3460 N N . ARG A 1 445 ? -4.965 21.219 -8.393 1.00 97.88 445 ARG A N 1
ATOM 3461 C CA . ARG A 1 445 ? -5.390 22.565 -8.011 1.00 97.88 445 ARG A CA 1
ATOM 3462 C C . ARG A 1 445 ? -6.630 22.533 -7.120 1.00 97.88 445 ARG A C 1
ATOM 3464 O O . ARG A 1 445 ? -6.611 23.178 -6.080 1.00 97.88 445 ARG A O 1
ATOM 3471 N N . VAL A 1 446 ? -7.656 21.763 -7.484 1.00 97.38 446 VAL A N 1
ATOM 3472 C CA . VAL A 1 446 ? -8.863 21.610 -6.653 1.00 97.38 446 VAL A CA 1
ATOM 3473 C C . VAL A 1 446 ? -8.506 21.028 -5.286 1.00 97.38 446 VAL A C 1
ATOM 3475 O O . VAL A 1 446 ? -8.933 21.563 -4.273 1.00 97.38 446 VAL A O 1
ATOM 3478 N N . GLN A 1 447 ? -7.653 20.001 -5.238 1.00 95.81 447 GLN A N 1
ATOM 3479 C CA . GLN A 1 447 ? -7.182 19.430 -3.973 1.00 95.81 447 GLN A CA 1
ATOM 3480 C C . GLN A 1 447 ? -6.447 20.460 -3.105 1.00 95.81 447 GLN A C 1
ATOM 3482 O O . GLN A 1 447 ? -6.657 20.501 -1.898 1.00 95.81 447 GLN A O 1
ATOM 3487 N N . ARG A 1 448 ? -5.626 21.333 -3.703 1.00 97.06 448 ARG A N 1
ATOM 3488 C CA . ARG A 1 448 ? -4.980 22.434 -2.969 1.00 97.06 448 ARG A CA 1
ATOM 3489 C C . ARG A 1 448 ? -6.006 23.410 -2.399 1.00 97.06 448 ARG A C 1
ATOM 3491 O O . ARG A 1 448 ? -5.947 23.711 -1.212 1.00 97.06 448 ARG A O 1
ATOM 3498 N N . GLU A 1 449 ? -6.966 23.845 -3.211 1.00 97.44 449 GLU A N 1
ATOM 3499 C CA . GLU A 1 449 ? -8.043 24.745 -2.777 1.00 97.44 449 GLU A CA 1
ATOM 3500 C C . GLU A 1 449 ? -8.874 24.109 -1.639 1.00 97.44 449 GLU A C 1
ATOM 3502 O O . GLU A 1 449 ? -9.160 24.766 -0.640 1.00 97.44 449 GLU A O 1
ATOM 3507 N N . GLU A 1 450 ? -9.184 22.810 -1.718 1.00 97.06 450 GLU A N 1
ATOM 3508 C CA . GLU A 1 450 ? -9.844 22.058 -0.640 1.00 97.06 450 GLU A CA 1
ATOM 3509 C C . GLU A 1 450 ? -8.999 22.026 0.641 1.00 97.06 450 GLU A C 1
ATOM 3511 O O . GLU A 1 450 ? -9.521 22.282 1.729 1.00 97.06 450 GLU A O 1
ATOM 3516 N N . THR A 1 451 ? -7.692 21.763 0.534 1.00 95.00 451 THR A N 1
ATOM 3517 C CA . THR A 1 451 ? -6.798 21.772 1.702 1.00 95.00 451 THR A CA 1
ATOM 3518 C C . THR A 1 451 ? -6.680 23.153 2.340 1.00 95.00 451 THR A C 1
ATOM 3520 O O . THR A 1 451 ? -6.709 23.242 3.564 1.00 95.00 451 THR A O 1
ATOM 3523 N N . GLU A 1 452 ? -6.630 24.227 1.546 1.00 97.38 452 GLU A N 1
ATOM 3524 C CA . GLU A 1 452 ? -6.599 25.608 2.045 1.00 97.38 452 GLU A CA 1
ATOM 3525 C C . GLU A 1 452 ? -7.896 25.966 2.788 1.00 97.38 452 GLU A C 1
ATOM 3527 O O . GLU A 1 452 ? -7.861 26.573 3.861 1.00 97.38 452 GLU A O 1
ATOM 3532 N N . VAL A 1 453 ? -9.056 25.547 2.267 1.00 97.44 453 VAL A N 1
ATOM 3533 C CA . VAL A 1 453 ? -10.353 25.744 2.938 1.00 97.44 453 VAL A CA 1
ATOM 3534 C C . VAL A 1 453 ? -10.418 24.962 4.251 1.00 97.44 453 VAL A C 1
ATOM 3536 O O . VAL A 1 453 ? -10.874 25.497 5.267 1.00 97.44 453 VAL A O 1
ATOM 3539 N N . LEU A 1 454 ? -9.949 23.711 4.261 1.00 96.81 454 LEU A N 1
ATOM 3540 C CA . LEU A 1 454 ? -9.880 22.910 5.483 1.00 96.81 454 LEU A CA 1
ATOM 3541 C C . LEU A 1 454 ? -8.943 23.549 6.512 1.00 96.81 454 LEU A C 1
ATOM 3543 O O . LEU A 1 454 ? -9.320 23.661 7.679 1.00 96.81 454 LEU A O 1
ATOM 3547 N N . GLU A 1 455 ? -7.775 24.034 6.096 1.00 96.94 455 GLU A N 1
ATOM 3548 C CA . GLU A 1 455 ? -6.838 24.744 6.969 1.00 96.94 455 GLU A CA 1
ATOM 3549 C C . GLU A 1 455 ? -7.477 26.003 7.573 1.00 96.94 455 GLU A C 1
ATOM 3551 O O . GLU A 1 455 ? -7.436 26.194 8.793 1.00 96.94 455 GLU A O 1
ATOM 3556 N N . ALA A 1 456 ? -8.161 26.812 6.758 1.00 96.56 456 ALA A N 1
ATOM 3557 C CA . ALA A 1 456 ? -8.902 27.976 7.236 1.00 96.56 456 ALA A CA 1
ATOM 3558 C C . ALA A 1 456 ? -9.987 27.591 8.259 1.00 96.56 456 ALA A C 1
ATOM 3560 O O . ALA A 1 456 ? -10.113 28.247 9.296 1.00 96.56 456 ALA A O 1
ATOM 3561 N N . SER A 1 457 ? -10.722 26.497 8.025 1.00 96.56 457 SER A N 1
ATOM 3562 C CA . SER A 1 457 ? -11.743 26.002 8.960 1.00 96.56 457 SER A CA 1
ATOM 3563 C C . SER A 1 457 ? -11.146 25.549 10.299 1.00 96.56 457 SER A C 1
ATOM 3565 O O . SER A 1 457 ? -11.692 25.866 11.357 1.00 96.56 457 SER A O 1
ATOM 3567 N N . LEU A 1 458 ? -9.985 24.884 10.274 1.00 97.00 458 LEU A N 1
ATOM 3568 C CA . LEU A 1 458 ? -9.252 24.484 11.475 1.00 97.00 458 LEU A CA 1
ATOM 3569 C C . LEU A 1 458 ? -8.748 25.703 12.252 1.00 97.00 458 LEU A C 1
ATOM 3571 O O . LEU A 1 458 ? -8.809 25.714 13.482 1.00 97.00 458 LEU A O 1
ATOM 3575 N N . CYS A 1 459 ? -8.299 26.746 11.550 1.00 96.00 459 CYS A N 1
ATOM 3576 C CA . CYS A 1 459 ? -7.906 28.007 12.172 1.00 96.00 459 CYS A CA 1
ATOM 3577 C C . CYS A 1 459 ? -9.100 28.683 12.857 1.00 96.00 459 CYS A C 1
ATOM 3579 O O . CYS A 1 459 ? -8.983 29.074 14.018 1.00 96.00 459 CYS A O 1
ATOM 3581 N N . SER A 1 460 ? -10.263 28.751 12.198 1.00 97.19 460 SER A N 1
ATOM 3582 C CA . SER A 1 460 ? -11.492 29.285 12.802 1.00 97.19 460 SER A CA 1
ATOM 3583 C C . SER A 1 460 ? -11.939 28.480 14.027 1.00 97.19 460 SER A C 1
ATOM 3585 O O . SER A 1 460 ? -12.222 29.061 15.075 1.00 97.19 460 SER A O 1
ATOM 3587 N N . LEU A 1 461 ? -11.939 27.146 13.942 1.00 96.62 461 LEU A N 1
ATOM 3588 C CA . LEU A 1 461 ? -12.277 26.276 15.073 1.00 96.62 461 LEU A CA 1
ATOM 3589 C C . LEU A 1 461 ? -11.318 26.465 16.250 1.00 96.62 461 LEU A C 1
ATOM 3591 O O . LEU A 1 461 ? -11.765 26.532 17.394 1.00 96.62 461 LEU A O 1
ATOM 3595 N N . ARG A 1 462 ? -10.013 26.603 15.986 1.00 97.31 462 ARG A N 1
ATOM 3596 C CA . ARG A 1 462 ? -9.025 26.897 17.029 1.00 97.31 462 ARG A CA 1
ATOM 3597 C C . ARG A 1 462 ? -9.320 28.234 17.709 1.00 97.31 462 ARG A C 1
ATOM 3599 O O . ARG A 1 462 ? -9.330 28.281 18.932 1.00 97.31 462 ARG A O 1
ATOM 3606 N N . THR A 1 463 ? -9.629 29.286 16.945 1.00 96.31 463 THR A N 1
ATOM 3607 C CA . THR A 1 463 ? -9.965 30.595 17.532 1.00 96.31 463 THR A CA 1
ATOM 3608 C C . THR A 1 463 ? -11.238 30.566 18.380 1.00 96.31 463 THR A C 1
ATOM 3610 O O . THR A 1 463 ? -11.274 31.194 19.436 1.00 96.31 463 THR A O 1
ATOM 3613 N N . GLU A 1 464 ? -12.264 29.811 17.972 1.00 96.06 464 GLU A N 1
ATOM 3614 C CA . GLU A 1 464 ? -13.490 29.634 18.765 1.00 96.06 464 GLU A CA 1
ATOM 3615 C C . GLU A 1 464 ? -13.236 28.808 20.034 1.00 96.06 464 GLU A C 1
ATOM 3617 O O . GLU A 1 464 ? -13.722 29.156 21.108 1.00 96.06 464 GLU A O 1
ATOM 3622 N N . MET A 1 465 ? -12.416 27.756 19.954 1.00 94.50 465 MET A N 1
ATOM 3623 C CA . MET A 1 465 ? -12.007 26.974 21.125 1.00 94.50 465 MET A CA 1
ATOM 3624 C C . MET A 1 465 ? -11.240 27.834 22.137 1.00 94.50 465 MET A C 1
ATOM 3626 O O . MET A 1 465 ? -11.564 27.810 23.325 1.00 94.50 465 MET A O 1
ATOM 3630 N N . ASP A 1 466 ? -10.276 28.633 21.671 1.00 95.75 466 ASP A N 1
ATOM 3631 C CA . ASP A 1 466 ? -9.510 29.553 22.516 1.00 95.75 466 ASP A CA 1
ATOM 3632 C C . ASP A 1 466 ? -10.432 30.587 23.181 1.00 95.75 466 ASP A C 1
ATOM 3634 O O . ASP A 1 466 ? -10.288 30.887 24.370 1.00 95.75 466 ASP A O 1
ATOM 3638 N N . ARG A 1 467 ? -11.429 31.095 22.445 1.00 96.38 467 ARG A N 1
ATOM 3639 C CA . ARG A 1 467 ? -12.444 32.014 22.970 1.00 96.38 467 ARG A CA 1
ATOM 3640 C C . ARG A 1 467 ? -13.304 31.362 24.054 1.00 96.38 467 ARG A C 1
ATOM 3642 O O . ARG A 1 467 ? -13.427 31.926 25.140 1.00 96.38 467 ARG A O 1
ATOM 3649 N N . ILE A 1 468 ? -13.856 30.173 23.804 1.00 94.94 468 ILE A N 1
ATOM 3650 C CA . ILE A 1 468 ? -14.661 29.429 24.789 1.00 94.94 468 ILE A CA 1
ATOM 3651 C C . ILE A 1 468 ? -13.824 29.129 26.036 1.00 94.94 468 ILE A C 1
ATOM 3653 O O . ILE A 1 468 ? -14.308 29.262 27.160 1.00 94.94 468 ILE A O 1
ATOM 3657 N N . GLN A 1 469 ? -12.554 28.760 25.869 1.00 93.19 469 GLN A N 1
ATOM 3658 C CA . GLN A 1 469 ? -11.652 28.494 26.984 1.00 93.19 469 GLN A CA 1
ATOM 3659 C C . GLN A 1 469 ? -11.371 29.759 27.811 1.00 93.19 469 GLN A C 1
ATOM 3661 O O . GLN A 1 469 ? -11.361 29.698 29.045 1.00 93.19 469 GLN A O 1
ATOM 3666 N N . GLN A 1 470 ? -11.211 30.918 27.162 1.00 92.38 470 GLN A N 1
ATOM 3667 C CA . GLN A 1 470 ? -11.119 32.210 27.846 1.00 92.38 470 GLN A CA 1
ATOM 3668 C C . GLN A 1 470 ? -12.411 32.545 28.602 1.00 92.38 470 GLN A C 1
ATOM 3670 O O . GLN A 1 470 ? -12.335 32.905 29.778 1.00 92.38 470 GLN A O 1
ATOM 3675 N N . GLU A 1 471 ? -13.584 32.369 27.991 1.00 91.56 471 GLU A N 1
ATOM 3676 C CA . GLU A 1 471 ? -14.885 32.597 28.636 1.00 91.56 471 GLU A CA 1
ATOM 3677 C C . GLU A 1 471 ? -15.075 31.673 29.854 1.00 91.56 471 GLU A C 1
ATOM 3679 O O . GLU A 1 471 ? -15.411 32.142 30.943 1.00 91.56 471 GLU A O 1
ATOM 3684 N N . GLN A 1 472 ? -14.743 30.383 29.741 1.00 87.25 472 GLN A N 1
ATOM 3685 C CA . GLN A 1 472 ? -14.762 29.442 30.869 1.00 87.25 472 GLN A CA 1
ATOM 3686 C C . GLN A 1 472 ? -13.787 29.838 31.985 1.00 87.25 472 GLN A C 1
ATOM 3688 O O . GLN A 1 472 ? -14.108 29.697 33.169 1.00 87.25 472 GLN A O 1
ATOM 3693 N N . SER A 1 473 ? -12.600 30.346 31.635 1.00 85.06 473 SER A N 1
ATOM 3694 C CA . SER A 1 473 ? -11.629 30.830 32.619 1.00 85.06 473 SER A CA 1
ATOM 3695 C C . SER A 1 473 ? -12.135 32.073 33.366 1.00 85.06 473 SER A C 1
ATOM 3697 O O . SER A 1 473 ? -11.966 32.151 34.581 1.00 85.06 473 SER A O 1
ATOM 3699 N N . GLN A 1 474 ? -12.837 32.989 32.687 1.00 84.69 474 GLN A N 1
ATOM 3700 C CA . GLN A 1 474 ? -13.452 34.178 33.293 1.00 84.69 474 GLN A CA 1
ATOM 3701 C C . GLN A 1 474 ? -14.648 33.819 34.189 1.00 84.69 474 GLN A C 1
ATOM 3703 O O . GLN A 1 474 ? -14.784 34.358 35.289 1.00 84.69 474 GLN A O 1
ATOM 3708 N N . VAL A 1 475 ? -15.483 32.860 33.774 1.00 80.12 475 VAL A N 1
ATOM 3709 C CA . VAL A 1 475 ? -16.586 32.336 34.601 1.00 80.12 475 VAL A CA 1
ATOM 3710 C C . VAL A 1 475 ? -16.047 31.629 35.850 1.00 80.12 475 VAL A C 1
ATOM 3712 O O . VAL A 1 475 ? -16.575 31.816 36.941 1.00 80.12 475 VAL A O 1
ATOM 3715 N N . ARG A 1 476 ? -14.941 30.878 35.745 1.00 72.88 476 ARG A N 1
ATOM 3716 C CA . ARG A 1 476 ? -14.275 30.280 36.919 1.00 72.88 476 ARG A CA 1
ATOM 3717 C C . ARG A 1 476 ? -13.617 31.311 37.841 1.00 72.88 476 ARG A C 1
ATOM 3719 O O . ARG A 1 476 ? -13.514 31.060 39.037 1.00 72.88 476 ARG A O 1
ATOM 3726 N N . GLN A 1 477 ? -13.164 32.445 37.306 1.00 71.31 477 GLN A N 1
ATOM 3727 C CA . GLN A 1 477 ? -12.522 33.524 38.069 1.00 71.31 477 GLN A CA 1
ATOM 3728 C C . GLN A 1 477 ? -13.508 34.542 38.666 1.00 71.31 477 GLN A C 1
ATOM 3730 O O . GLN A 1 477 ? -13.071 35.439 39.385 1.00 71.31 477 GLN A O 1
ATOM 3735 N N . SER A 1 478 ? -14.817 34.410 38.425 1.00 51.59 478 SER A N 1
ATOM 3736 C CA . SER A 1 478 ? -15.855 35.263 39.019 1.00 51.59 478 SER A CA 1
ATOM 3737 C C . SER A 1 478 ? -16.615 34.539 40.146 1.00 51.59 478 SER A C 1
ATOM 3739 O O . SER A 1 478 ? -17.711 34.017 39.935 1.00 51.59 478 SER A O 1
ATOM 3741 N N . PRO A 1 479 ? -16.086 34.499 41.386 1.00 51.25 479 PRO A N 1
ATOM 3742 C CA . PRO A 1 479 ? -16.849 34.020 42.525 1.00 51.25 479 PRO A CA 1
ATOM 3743 C C . PRO A 1 479 ? -17.815 35.120 42.989 1.00 51.25 479 PRO A C 1
ATOM 3745 O O . PRO A 1 479 ? -17.409 36.127 43.555 1.00 51.25 479 PRO A O 1
ATOM 3748 N N . GLY A 1 480 ? -19.114 34.896 42.793 1.00 52.53 480 GLY A N 1
ATOM 3749 C CA . GLY A 1 480 ? -20.165 35.548 43.573 1.00 52.53 480 GLY A CA 1
ATOM 3750 C C . GLY A 1 480 ? -20.554 36.969 43.154 1.00 52.53 480 GLY A C 1
ATOM 3751 O O . GLY A 1 480 ? -19.979 37.965 43.576 1.00 52.53 480 GLY A O 1
ATOM 3752 N N . SER A 1 481 ? -21.684 37.077 42.464 1.00 43.34 481 SER A N 1
ATOM 3753 C CA . SER A 1 481 ? -22.598 38.209 42.632 1.00 43.34 481 SER A CA 1
ATOM 3754 C C . SER A 1 481 ? -24.011 37.643 42.711 1.00 43.34 481 SER A C 1
ATOM 3756 O O . SER A 1 481 ? -24.634 37.320 41.705 1.00 43.34 481 SER A O 1
ATOM 3758 N N . ARG A 1 482 ? -24.482 37.438 43.948 1.00 46.84 482 ARG A N 1
ATOM 3759 C CA . ARG A 1 482 ? -25.906 37.221 44.235 1.00 46.84 482 ARG A CA 1
ATOM 3760 C C . ARG A 1 482 ? -26.675 38.464 43.762 1.00 46.84 482 ARG A C 1
ATOM 3762 O O . ARG A 1 482 ? -26.226 39.564 44.086 1.00 46.84 482 ARG A O 1
ATOM 3769 N N . PRO A 1 483 ? -27.833 38.340 43.092 1.00 45.47 483 PRO A N 1
ATOM 3770 C CA . PRO A 1 483 ? -28.724 39.477 42.924 1.00 45.47 483 PRO A CA 1
ATOM 3771 C C . PRO A 1 483 ? -29.359 39.778 44.288 1.00 45.47 483 PRO A C 1
ATOM 3773 O O . PRO A 1 483 ? -30.229 39.052 44.767 1.00 45.47 483 PRO A O 1
ATOM 3776 N N . GLY A 1 484 ? -28.838 40.805 44.959 1.00 39.44 484 GLY A N 1
ATOM 3777 C CA . GLY A 1 484 ? -29.431 41.378 46.159 1.00 39.44 484 GLY A CA 1
ATOM 3778 C C . GLY A 1 484 ? -30.663 42.199 45.795 1.00 39.44 484 GLY A C 1
ATOM 3779 O O . GLY A 1 484 ? -30.635 42.998 44.864 1.00 39.44 484 GLY A O 1
ATOM 3780 N N . CYS A 1 485 ? -31.742 41.963 46.534 1.00 45.97 485 CYS A N 1
ATOM 3781 C CA . CYS A 1 485 ? -32.976 42.728 46.519 1.00 45.97 485 CYS A CA 1
ATOM 3782 C C . CYS A 1 485 ? -32.721 44.234 46.693 1.00 45.97 485 CYS A C 1
ATOM 3784 O O . CYS A 1 485 ? -32.172 44.628 47.717 1.00 45.97 485 CYS A O 1
ATOM 3786 N N . GLU A 1 486 ? -33.247 45.067 45.797 1.00 40.09 486 GLU A N 1
ATOM 3787 C CA . GLU A 1 486 ? -33.612 46.449 46.124 1.00 40.09 486 GLU A CA 1
ATOM 3788 C C . GLU A 1 486 ? -35.015 46.733 45.577 1.00 40.09 486 GLU A C 1
ATOM 3790 O O . GLU A 1 486 ? -35.292 46.605 44.384 1.00 40.09 486 GLU A O 1
ATOM 3795 N N . GLY A 1 487 ? -35.932 47.018 46.505 1.00 38.84 487 GLY A N 1
ATOM 3796 C CA . GLY A 1 487 ? -37.318 47.372 46.225 1.00 38.84 487 GLY A CA 1
ATOM 3797 C C . GLY A 1 487 ? -37.465 48.807 45.703 1.00 38.84 487 GLY A C 1
ATOM 3798 O O . GLY A 1 487 ? -36.528 49.604 45.773 1.00 38.84 487 GLY A O 1
ATOM 3799 N N . PRO A 1 488 ? -38.655 49.167 45.195 1.00 53.34 488 PRO A N 1
ATOM 3800 C CA . PRO A 1 488 ? -38.891 50.467 44.595 1.00 53.34 488 PRO A CA 1
ATOM 3801 C C . PRO A 1 488 ? -39.125 51.505 45.695 1.00 53.34 488 PRO A C 1
ATOM 3803 O O . PRO A 1 488 ? -40.112 51.426 46.425 1.00 53.34 488 PRO A O 1
ATOM 3806 N N . HIS A 1 489 ? -38.253 52.509 45.791 1.00 41.81 489 HIS A N 1
ATOM 3807 C CA . HIS A 1 489 ? -38.557 53.722 46.540 1.00 41.81 489 HIS A CA 1
ATOM 3808 C C . HIS A 1 489 ? -38.683 54.912 45.592 1.00 41.81 489 HIS A C 1
ATOM 3810 O O . HIS A 1 489 ? -37.721 55.364 44.976 1.00 41.81 489 HIS A O 1
ATOM 3816 N N . CYS A 1 490 ? -39.917 55.408 45.500 1.00 45.69 490 CYS A N 1
ATOM 3817 C CA . CYS A 1 490 ? -40.262 56.724 44.993 1.00 45.69 490 CYS A CA 1
ATOM 3818 C C . CYS A 1 490 ? -39.383 57.806 45.637 1.00 45.69 490 CYS A C 1
ATOM 3820 O O . CYS A 1 490 ? -39.320 57.882 46.865 1.00 45.69 490 CYS A O 1
ATOM 3822 N N . ALA A 1 491 ? -38.815 58.699 44.827 1.00 47.88 491 ALA A N 1
ATOM 3823 C CA . ALA A 1 491 ? -38.454 60.040 45.265 1.00 47.88 491 ALA A CA 1
ATOM 3824 C C . ALA A 1 491 ? -38.637 61.035 44.112 1.00 47.88 491 ALA A C 1
ATOM 3826 O O . ALA A 1 491 ? -38.022 60.963 43.053 1.00 47.88 491 ALA A O 1
ATOM 3827 N N . GLU A 1 492 ? -39.582 61.917 44.375 1.00 45.56 492 GLU A N 1
ATOM 3828 C CA . GLU A 1 492 ? -40.064 63.074 43.649 1.00 45.56 492 GLU A CA 1
ATOM 3829 C C . GLU A 1 492 ? -39.066 64.254 43.752 1.00 45.56 492 GLU A C 1
ATOM 3831 O O . GLU A 1 492 ? -38.375 64.378 44.761 1.00 45.56 492 GLU A O 1
ATOM 3836 N N . LYS A 1 493 ? -39.099 65.156 42.751 1.00 48.53 493 LYS A N 1
ATOM 3837 C CA . LYS A 1 493 ? -38.543 66.535 42.693 1.00 48.53 493 LYS A CA 1
ATOM 3838 C C . LYS A 1 493 ? -37.022 66.730 42.535 1.00 48.53 493 LYS A C 1
ATOM 3840 O O . LYS A 1 493 ? -36.276 66.696 43.508 1.00 48.53 493 LYS A O 1
ATOM 3845 N N . ALA A 1 494 ? -36.610 67.182 41.346 1.00 45.16 494 ALA A N 1
ATOM 3846 C CA . ALA A 1 494 ? -36.517 68.613 41.005 1.00 45.16 494 ALA A CA 1
ATOM 3847 C C . ALA A 1 494 ? -36.595 68.809 39.484 1.00 45.16 494 ALA A C 1
ATOM 3849 O O . ALA A 1 494 ? -35.999 67.974 38.767 1.00 45.16 494 ALA A O 1
#

pLDDT: mean 78.43, std 24.39, range [27.8, 98.5]

Foldseek 3Di:
DDPVPVVVVVVVVVVVVVVVVVVVVVVVVVVVVVVVVVVVVVVVVVVVVVVVVVVVVVVVVVVVVVVVVVVVVVVVVVVVVVVVVVVVVVVVVVVVVVVVVVVVVVVVVPPVVVVVVVVVVVVVVVVVVVCVVVVVVVVVVVVVVVVVVVVVVVVVVVVPDDDDDDDDDYDDDDDDDDDDDDDDDDDDDDDDDDDDDDDDDDDDDDDDDDDDDDDDDDDDDDDDDDDDDDDDDDPPPPVVVPPPPDDDDDPPDDDDDDPPDDDDPPVVVVVVVVVVVVVVVVVVVVVVVVVVVVVVVVVVVVVVVVVVVVVVVVVVVVVVVVVVVVVVVVVVVVVVVVVVVVVVVVVVVVVVVVVVVVVVVVVVVVVVPPPPDDDDDDDPDDDDPDDPPDPVSVVVVVVVVVVVVVVVVVVVVVVVVVVVVVVVVVVVVVVVVVVVVVVVVVVVVVVVVVVVVVVVVVVVVVVVVVVVVVVVVVVVVDPDDDPDDDDDDDDDDD

Sequence (494 aa):
MDPQSLEGVKVETESGELSRLRAELAGALAEMETMKAVAEVSESTKAEAVAAVQRQCQEEVASLQAILKDSISSYEAQIASLKQERQQQQQDSEEKERELGQLKQLLARAHPLDSLEKQMEKAHEDSEKLREIVLPMEQEIEELKAKLLKAEELIQEIQRRPRHPPSLHGSTELLPLSRNPSPPLEPLEEPSGDGGPAAEAFAHNCDDSASISSFSLGGAGSSASLPRSRQGLSPEQEETASLVSTGTLVPEGIYLPPPGYQLVPDNQWEQLQAEGRQLQKDLESVSRERDELQEGLRRSTEDCAKQMQVLLAQVQNSEQLLRTLQGTVSQAQERVQLQMAELATSHKCLHQEVKRLNEENQGLRAEHLPSSAPQSLEQLEGEDESLPSSVQELQQLLHRMRQEARARLQAREHEAERLRIEIVTLREALEEETAARASLEGQLRVQREETEVLEASLCSLRTEMDRIQQEQSQVRQSPGSRPGCEGPHCAEKA

Secondary structure (DSSP, 8-state):
--THHHHHHHHHHHHHHHHHHHHHHHHHHHHHHHHHHHHHHHHHHHHHHHHHHHHHHHHHHHHHHHHHHHHHHHHHHHHHHHHHHHHHHHHHHHHHHHHHHHHHHHHHH--HHHHHHHHHHHHHHHHHHHHHHHHHHHHHHHHHHHHHHHHHHHHHHHHTSPP-----------------------------------------------------------------------TTSSTTSGGGS------TT---PPTT-----HHHHHHHHHHHHHHHHHHHHHHHHHHHHHHHHHHHHHHHHHHHHHHHHHHHHHHHHHHHHHHHHHHHHHHHHHHHHHHHHHHHHHHHHHHHHHHHHHHHHHHHS--SS---------------SSHHHHHHHHHHHHHHHHHHHHHHHHHHHHHHHHHHHHHHHHHHHHHHHHHHHHHHHHHHHHHHHHHHHHHHHHHHHHHHHHHHHHHHH-----------------

Organism: Marmota monax (NCBI:txid9995)

Radius of gyration: 66.06 Å; chains: 1; bounding box: 174×102×194 Å

InterPro domains:
  IPR003914 Rabaptin [PR01432] (25-42)
  IPR003914 Rabaptin [PR01432] (127-145)
  IPR003914 Rabaptin [PTHR31179] (7-477)
  IPR015390 Rabaptin, GTPase-Rab5 binding domain [PF09311] (269-477)
  IPR018514 Rabaptin coiled-coil domain [PF03528] (12-159)